Protein 6Y8L (pdb70)

Solvent-accessible surface area: 16355 Å² total; per-residue (Å²): 113,88,50,5,52,43,5,98,98,105,23,38,73,58,4,14,32,26,18,84,16,0,0,3,23,1,2,23,54,4,3,25,55,6,0,11,26,23,132,28,4,161,10,81,72,0,83,0,54,2,20,78,97,24,1,0,2,2,14,21,56,0,111,6,30,44,8,91,113,45,171,74,50,62,26,12,0,12,12,18,2,32,117,12,29,4,7,25,1,0,3,0,4,48,101,1,38,0,61,1,26,57,94,37,63,80,42,77,2,52,1,93,147,8,99,53,35,126,35,100,99,39,128,158,22,238,155,66,5,10,26,12,42,0,25,10,30,90,138,29,8,138,47,46,90,6,50,17,65,16,2,4,85,19,0,89,15,4,0,71,36,4,107,36,4,36,0,44,0,37,2,74,91,94,48,96,133,92,91,24,119,61,98,104,94,26,70,43,7,102,82,78,21,37,54,53,4,15,28,44,25,76,22,0,0,4,23,1,1,23,53,4,2,25,55,5,0,10,27,22,114,28,7,165,9,82,54,0,79,0,59,1,18,74,104,22,1,0,28,3,23,20,55,0,112,5,28,37,5,71,166,101,93,17,35,0,18,66,14,1,28,109,18,32,4,10,25,1,0,5,0,3,50,101,1,49,1,60,1,18,62,102,36,57,41,39,80,4,71,1,87,144,12,98,52,36,101,31,126,103,32,115,153,24,226,129,67,5,10,30,13,54,0,17,10,33,88,138,38,8,159,46,48,86,6,55,19,81,17,2,4,53,19,0,86,15,5,0,62,35,4,106,35,4,37,0,36,0,25,4,79,90,102,50,88,129,79,83,17,112,69,96,103

Foldseek 3Di:
DVQLVVCLVCVCVQQVAQEQSSLVLLVLLVQVVQLVQLVPFVKQEWEWECAQLLKIKIKIQGAWQFQDADPVGHGNVLCCCCPDSNVSLLSQFQKKKKWWQHPQWIWIWMQGNSNTDDIDTHDGDPTGIMMMMTHGDVVRHVDSDHDQVVVVVSVQVSQVVRASHWYKYAYNNPGDIDIHHHHD/DLVVCLVCVCVQQVAQELSSLVLLVLLVQVVQLVQVVVFVKAEWEWECAQLLKIKIKIQGAWQAQPDVHGSVLCCCCPDSNVSLLQQFQKKWKWFQHPQWIWIWMQGNSNIDDIDTHDGDPTGIMMMMTHGDVVRHPDSDHDQVVVVVSVLVSQVVRASHWYKYAYNNPRDIDIHHHHD

Structure (mmCIF, N/CA/C/O backbone):
data_6Y8L
#
_entry.id   6Y8L
#
_cell.length_a   43.962
_cell.length_b   51.114
_cell.length_c   83.205
_cell.angle_alpha   90.000
_cell.angle_beta   100.320
_cell.angle_gamma   90.000
#
_symmetry.space_group_name_H-M   'P 1 21 1'
#
loop_
_entity.id
_entity.type
_entity.pdbx_description
1 polymer 'DNA gyrase subunit B'
2 non-polymer NOVOBIOCIN
3 non-polymer 'ZINC ION'
4 non-polymer 1,2-ETHANEDIOL
5 water water
#
loop_
_atom_site.group_PDB
_atom_site.id
_atom_site.type_symbol
_atom_site.label_atom_id
_atom_site.label_alt_id
_atom_site.label_comp_id
_atom_site.label_asym_id
_atom_site.label_entity_id
_atom_site.label_seq_id
_atom_site.pdbx_PDB_ins_code
_atom_site.Cartn_x
_atom_site.Cartn_y
_atom_site.Cartn_z
_atom_site.occupancy
_atom_site.B_iso_or_equiv
_atom_site.auth_seq_id
_atom_site.auth_comp_id
_atom_site.auth_asym_id
_atom_site.auth_atom_id
_atom_site.pdbx_PDB_model_num
ATOM 1 N N . LEU A 1 3 ? 15.053 -11.560 19.728 1.00 51.29 20 LEU A N 1
ATOM 2 C CA . LEU A 1 3 ? 15.281 -12.579 20.796 1.00 53.26 20 LEU A CA 1
ATOM 3 C C . LEU A 1 3 ? 14.859 -11.997 22.153 1.00 47.48 20 LEU A C 1
ATOM 4 O O . LEU A 1 3 ? 13.659 -12.069 22.447 1.00 46.52 20 LEU A O 1
ATOM 6 N N . GLU A 1 4 ? 15.807 -11.458 22.935 1.00 56.81 21 GLU A N 1
ATOM 7 C CA . GLU A 1 4 ? 15.636 -10.982 24.342 1.00 54.18 21 GLU A CA 1
ATOM 8 C C . GLU A 1 4 ? 14.251 -10.357 24.553 1.00 47.01 21 GLU A C 1
ATOM 9 O O . GLU A 1 4 ? 13.532 -10.822 25.450 1.00 49.82 21 GLU A O 1
ATOM 11 N N . GLY A 1 5 ? 13.919 -9.333 23.759 1.00 43.26 22 GLY A N 1
ATOM 12 C CA . GLY A 1 5 ? 12.701 -8.511 23.893 1.00 45.00 22 GLY A CA 1
ATOM 13 C C . GLY A 1 5 ? 11.444 -9.348 23.751 1.00 42.00 22 GLY A C 1
ATOM 14 O O . GLY A 1 5 ? 10.456 -9.065 24.464 1.00 37.16 22 GLY A O 1
ATOM 15 N N . LEU A 1 6 ? 11.461 -10.359 22.878 1.00 35.51 23 LEU A N 1
ATOM 16 C CA . LEU A 1 6 ? 10.280 -11.244 22.683 1.00 30.72 23 LEU A CA 1
ATOM 17 C C . LEU A 1 6 ? 10.215 -12.253 23.833 1.00 28.50 23 LEU A C 1
ATOM 18 O O . LEU A 1 6 ? 9.093 -12.560 24.252 1.00 28.77 23 LEU A O 1
ATOM 23 N N . GLU A 1 7 ? 11.365 -12.720 24.332 1.00 32.43 24 GLU A N 1
ATOM 24 C CA . GLU A 1 7 ? 11.419 -13.622 25.516 1.00 33.79 24 GLU A CA 1
ATOM 25 C C . GLU A 1 7 ? 10.717 -12.914 26.694 1.00 31.23 24 GLU A C 1
ATOM 26 O O . GLU A 1 7 ? 9.977 -13.600 27.445 1.00 32.60 24 GLU A O 1
ATOM 28 N N . ALA A 1 8 ? 10.908 -11.597 26.831 1.00 31.01 25 ALA A N 1
ATOM 29 C CA . ALA A 1 8 ? 10.322 -10.765 27.913 1.00 29.54 25 ALA A CA 1
ATOM 30 C C . ALA A 1 8 ? 8.788 -10.827 27.849 1.00 27.25 25 ALA A C 1
ATOM 31 O O . ALA A 1 8 ? 8.127 -10.930 28.887 1.00 29.35 25 ALA A O 1
ATOM 33 N N . VAL A 1 9 ? 8.224 -10.787 26.649 1.00 25.92 26 VAL A N 1
ATOM 34 C CA . VAL A 1 9 ? 6.751 -10.864 26.453 1.00 23.29 26 VAL A CA 1
ATOM 35 C C . VAL A 1 9 ? 6.266 -12.237 26.925 1.00 22.79 26 VAL A C 1
ATOM 36 O O . VAL A 1 9 ? 5.227 -12.284 27.565 1.00 24.21 26 VAL A O 1
ATOM 40 N N . ARG A 1 10 ? 6.961 -13.319 26.562 1.00 26.32 27 ARG A N 1
ATOM 41 C CA . ARG A 1 10 ? 6.553 -14.699 26.939 1.00 25.26 27 ARG A CA 1
ATOM 42 C C . ARG A 1 10 ? 6.679 -14.893 28.455 1.00 26.66 27 ARG A C 1
ATOM 43 O O . ARG A 1 10 ? 5.843 -15.616 29.007 1.00 29.66 27 ARG A O 1
ATOM 51 N N . LYS A 1 11 ? 7.645 -14.235 29.092 1.00 27.78 28 LYS A N 1
ATOM 52 C CA . LYS A 1 11 ? 7.916 -14.380 30.554 1.00 28.77 28 LYS A CA 1
ATOM 53 C C . LYS A 1 11 ? 6.825 -13.662 31.355 1.00 27.88 28 LYS A C 1
ATOM 54 O O . LYS A 1 11 ? 6.405 -14.216 32.396 1.00 30.20 28 LYS A O 1
ATOM 57 N N . ARG A 1 12 ? 6.375 -12.491 30.894 1.00 25.94 29 ARG A N 1
ATOM 58 C CA . ARG A 1 12 ? 5.402 -11.638 31.622 1.00 26.56 29 ARG A CA 1
ATOM 59 C C . ARG A 1 12 ? 4.352 -11.115 30.646 1.00 23.18 29 ARG A C 1
ATOM 60 O O . ARG A 1 12 ? 4.247 -9.910 30.422 1.00 22.63 29 ARG A O 1
ATOM 65 N N . PRO A 1 13 ? 3.519 -11.992 30.037 1.00 22.88 30 PRO A N 1
ATOM 66 C CA . PRO A 1 13 ? 2.567 -11.535 29.022 1.00 20.60 30 PRO A CA 1
ATOM 67 C C . PRO A 1 13 ? 1.564 -10.505 29.566 1.00 21.70 30 PRO A C 1
ATOM 68 O O . PRO A 1 13 ? 1.151 -9.640 28.819 1.00 22.19 30 PRO A O 1
ATOM 72 N N . GLY A 1 14 ? 1.223 -10.576 30.858 1.00 20.81 31 GLY A N 1
ATOM 73 C CA . GLY A 1 14 ? 0.246 -9.647 31.444 1.00 26.24 31 GLY A CA 1
ATOM 74 C C . GLY A 1 14 ? 0.703 -8.203 31.351 1.00 24.79 31 GLY A C 1
ATOM 75 O O . GLY A 1 14 ? -0.172 -7.303 31.330 1.00 25.25 31 GLY A O 1
ATOM 76 N N . MET A 1 15 ? 2.012 -7.970 31.301 1.00 21.64 32 MET A N 1
ATOM 77 C CA . MET A 1 15 ? 2.569 -6.594 31.179 1.00 22.09 32 MET A CA 1
ATOM 78 C C . MET A 1 15 ? 2.354 -6.058 29.759 1.00 21.54 32 MET A C 1
ATOM 79 O O . MET A 1 15 ? 2.468 -4.859 29.584 1.00 24.39 32 MET A O 1
ATOM 84 N N . TYR A 1 16 ? 2.061 -6.920 28.785 1.00 21.35 33 TYR A N 1
ATOM 85 C CA . TYR A 1 16 ? 1.915 -6.550 27.358 1.00 19.82 33 TYR A CA 1
ATOM 86 C C . TYR A 1 16 ? 0.464 -6.636 26.879 1.00 20.58 33 TYR A C 1
ATOM 87 O O . TYR A 1 16 ? 0.097 -5.844 25.983 1.00 22.54 33 TYR A O 1
ATOM 96 N N . ILE A 1 17 ? -0.317 -7.589 27.402 1.00 19.13 34 ILE A N 1
ATOM 97 C CA . ILE A 1 17 ? -1.712 -7.815 26.948 1.00 18.74 34 ILE A CA 1
ATOM 98 C C . ILE A 1 17 ? -2.698 -7.936 28.112 1.00 18.65 34 ILE A C 1
ATOM 99 O O . ILE A 1 17 ? -3.849 -8.309 27.862 1.00 18.88 34 ILE A O 1
ATOM 104 N N . GLY A 1 18 ? -2.273 -7.569 29.329 1.00 20.22 35 GLY A N 1
ATOM 105 C CA . GLY A 1 18 ? -3.164 -7.459 30.494 1.00 21.05 35 GLY A CA 1
ATOM 106 C C . GLY A 1 18 ? -3.347 -8.769 31.210 1.00 22.17 35 GLY A C 1
ATOM 107 O O . GLY A 1 18 ? -3.346 -8.764 32.443 1.00 25.29 35 GLY A O 1
ATOM 108 N N . SER A 1 19 ? -3.529 -9.861 30.493 1.00 22.38 36 SER A N 1
ATOM 109 C CA . SER A 1 19 ? -3.863 -11.188 31.054 1.00 23.55 36 SER A CA 1
ATOM 110 C C . SER A 1 19 ? -3.822 -12.205 29.920 1.00 23.75 36 SER A C 1
ATOM 111 O O . SER A 1 19 ? -3.617 -11.795 28.742 1.00 25.45 36 SER A O 1
ATOM 114 N N . THR A 1 20 ? -3.982 -13.480 30.232 1.00 23.54 37 THR A N 1
ATOM 115 C CA . THR A 1 20 ? -3.837 -14.555 29.229 1.00 23.26 37 THR A CA 1
ATOM 116 C C . THR A 1 20 ? -5.182 -15.253 28.972 1.00 20.20 37 THR A C 1
ATOM 117 O O . THR A 1 20 ? -5.188 -16.352 28.387 1.00 23.74 37 THR A O 1
ATOM 121 N N . GLY A 1 21 ? -6.291 -14.619 29.316 1.00 20.69 38 GLY A N 1
ATOM 122 C CA . GLY A 1 21 ? -7.636 -15.097 28.992 1.00 23.11 38 GLY A CA 1
ATOM 123 C C . GLY A 1 21 ? -8.117 -14.559 27.671 1.00 20.41 38 GLY A C 1
ATOM 124 O O . GLY A 1 21 ? -7.267 -14.077 26.862 1.00 21.83 38 GLY A O 1
ATOM 125 N N . GLU A 1 22 ? -9.438 -14.542 27.511 1.00 20.45 39 GLU A N 1
ATOM 126 C CA . GLU A 1 22 ? -10.118 -14.140 26.262 1.00 21.31 39 GLU A CA 1
ATOM 127 C C . GLU A 1 22 ? -9.732 -12.701 25.923 1.00 20.07 39 GLU A C 1
ATOM 128 O O . GLU A 1 22 ? -9.463 -12.404 24.755 1.00 19.02 39 GLU A O 1
ATOM 134 N N . ARG A 1 23 ? -9.738 -11.798 26.892 1.00 19.72 40 ARG A N 1
ATOM 135 C CA . ARG A 1 23 ? -9.391 -10.396 26.590 1.00 18.73 40 ARG A CA 1
ATOM 136 C C . ARG A 1 23 ? -7.936 -10.307 26.130 1.00 19.13 40 ARG A C 1
ATOM 137 O O . ARG A 1 23 ? -7.674 -9.537 25.193 1.00 17.93 40 ARG A O 1
ATOM 145 N N . GLY A 1 24 ? -7.011 -11.040 26.748 1.00 20.27 41 GLY A N 1
ATOM 146 C CA . GLY A 1 24 ? -5.603 -11.081 26.318 1.00 20.01 41 GLY A CA 1
ATOM 147 C C . GLY A 1 24 ? -5.509 -11.566 24.878 1.00 18.71 41 GLY A C 1
ATOM 148 O O . GLY A 1 24 ? -4.812 -10.920 24.060 1.00 17.98 41 GLY A O 1
ATOM 149 N N . LEU A 1 25 ? -6.218 -12.641 24.548 1.00 17.06 42 LEU A N 1
ATOM 150 C CA . LEU A 1 25 ? -6.210 -13.196 23.175 1.00 17.55 42 LEU A CA 1
ATOM 151 C C . LEU A 1 25 ? -6.617 -12.080 22.209 1.00 18.31 42 LEU A C 1
ATOM 152 O O . LEU A 1 25 ? -5.983 -11.916 21.135 1.00 17.40 42 LEU A O 1
ATOM 157 N N . HIS A 1 26 ? -7.673 -11.361 22.532 1.00 16.97 43 HIS A N 1
ATOM 158 C CA . HIS A 1 26 ? -8.227 -10.333 21.620 1.00 16.03 43 HIS A CA 1
ATOM 159 C C . HIS A 1 26 ? -7.249 -9.171 21.453 1.00 16.49 43 HIS A C 1
ATOM 160 O O . HIS A 1 26 ? -7.357 -8.479 20.453 1.00 17.47 43 HIS A O 1
ATOM 167 N N . HIS A 1 27 ? -6.299 -8.955 22.360 1.00 16.86 44 HIS A N 1
ATOM 168 C CA . HIS A 1 27 ? -5.271 -7.901 22.133 1.00 16.62 44 HIS A CA 1
ATOM 169 C C . HIS A 1 27 ? -4.555 -8.177 20.803 1.00 16.06 44 HIS A C 1
ATOM 170 O O . HIS A 1 27 ? -4.173 -7.229 20.123 1.00 16.83 44 HIS A O 1
ATOM 177 N N . LEU A 1 28 ? -4.323 -9.449 20.494 1.00 16.23 45 LEU A N 1
ATOM 178 C CA . LEU A 1 28 ? -3.550 -9.800 19.282 1.00 15.74 45 LEU A CA 1
ATOM 179 C C . LEU A 1 28 ? -4.311 -9.346 18.036 1.00 16.51 45 LEU A C 1
ATOM 180 O O . LEU A 1 28 ? -3.680 -8.738 17.135 1.00 16.62 45 LEU A O 1
ATOM 185 N N . ILE A 1 29 ? -5.592 -9.686 17.941 1.00 16.35 46 ILE A N 1
ATOM 186 C CA . ILE A 1 29 ? -6.368 -9.293 16.741 1.00 15.79 46 ILE A CA 1
ATOM 187 C C . ILE A 1 29 ? -6.588 -7.784 16.740 1.00 15.83 46 ILE A C 1
ATOM 188 O O . ILE A 1 29 ? -6.521 -7.160 15.654 1.00 16.45 46 ILE A O 1
ATOM 193 N N . TRP A 1 30 ? -6.766 -7.161 17.896 1.00 15.86 47 TRP A N 1
ATOM 194 C CA . TRP A 1 30 ? -6.942 -5.694 17.929 1.00 15.76 47 TRP A CA 1
ATOM 195 C C . TRP A 1 30 ? -5.704 -5.037 17.314 1.00 15.60 47 TRP A C 1
ATOM 196 O O . TRP A 1 30 ? -5.850 -4.045 16.576 1.00 16.70 47 TRP A O 1
ATOM 207 N N . GLU A 1 31 ? -4.505 -5.512 17.638 1.00 15.40 48 GLU A N 1
ATOM 208 C CA . GLU A 1 31 ? -3.252 -4.906 17.183 1.00 15.88 48 GLU A CA 1
ATOM 209 C C . GLU A 1 31 ? -3.144 -5.042 15.661 1.00 16.55 48 GLU A C 1
ATOM 210 O O . GLU A 1 31 ? -2.855 -4.040 14.966 1.00 16.85 48 GLU A O 1
ATOM 216 N N . VAL A 1 32 ? -3.370 -6.239 15.155 1.00 15.55 49 VAL A N 1
ATOM 217 C CA . VAL A 1 32 ? -3.130 -6.483 13.710 1.00 15.28 49 VAL A CA 1
ATOM 218 C C . VAL A 1 32 ? -4.201 -5.752 12.909 1.00 15.57 49 VAL A C 1
ATOM 219 O O . VAL A 1 32 ? -3.893 -5.147 11.862 1.00 15.89 49 VAL A O 1
ATOM 223 N N . VAL A 1 33 ? -5.440 -5.751 13.360 1.00 15.37 50 VAL A N 1
ATOM 224 C CA . VAL A 1 33 ? -6.517 -4.950 12.739 1.00 14.10 50 VAL A CA 1
ATOM 225 C C . VAL A 1 33 ? -6.136 -3.461 12.779 1.00 16.70 50 VAL A C 1
ATOM 226 O O . VAL A 1 33 ? -6.273 -2.744 11.754 1.00 16.16 50 VAL A O 1
ATOM 230 N N . ASP A 1 34 ? -5.719 -2.959 13.932 1.00 15.90 51 ASP A N 1
ATOM 231 C CA . ASP A 1 34 ? -5.361 -1.533 14.039 1.00 16.30 51 ASP A CA 1
ATOM 232 C C . ASP A 1 34 ? -4.318 -1.179 12.980 1.00 16.27 51 ASP A C 1
ATOM 233 O O . ASP A 1 34 ? -4.409 -0.116 12.339 1.00 15.70 51 ASP A O 1
ATOM 238 N N . ASN A 1 35 ? -3.300 -2.014 12.840 1.00 15.56 52 ASN A N 1
ATOM 239 C CA . ASN A 1 35 ? -2.138 -1.700 11.975 1.00 14.74 52 ASN A CA 1
ATOM 240 C C . ASN A 1 35 ? -2.618 -1.585 10.521 1.00 15.67 52 ASN A C 1
ATOM 241 O O . ASN A 1 35 ? -2.141 -0.722 9.798 1.00 15.66 52 ASN A O 1
ATOM 246 N N . ALA A 1 36 ? -3.548 -2.433 10.122 1.00 15.69 53 ALA A N 1
ATOM 247 C CA . ALA A 1 36 ? -4.135 -2.406 8.753 1.00 15.59 53 ALA A CA 1
ATOM 248 C C . ALA A 1 36 ? -4.989 -1.153 8.597 1.00 15.39 53 ALA A C 1
ATOM 249 O O . ALA A 1 36 ? -4.877 -0.421 7.593 1.00 16.30 53 ALA A O 1
ATOM 251 N N . VAL A 1 37 ? -5.845 -0.877 9.570 1.00 15.61 54 VAL A N 1
ATOM 252 C CA . VAL A 1 37 ? -6.780 0.267 9.492 1.00 15.88 54 VAL A CA 1
ATOM 253 C C . VAL A 1 37 ? -5.983 1.579 9.449 1.00 16.05 54 VAL A C 1
ATOM 254 O O . VAL A 1 37 ? -6.418 2.525 8.763 1.00 16.62 54 VAL A O 1
ATOM 258 N N . ASP A 1 38 ? -4.840 1.638 10.128 1.00 15.71 55 ASP A N 1
ATOM 259 C CA . ASP A 1 38 ? -3.959 2.823 10.135 1.00 15.08 55 ASP A CA 1
ATOM 260 C C . ASP A 1 38 ? -3.664 3.259 8.686 1.00 15.69 55 ASP A C 1
ATOM 261 O O . ASP A 1 38 ? -3.456 4.461 8.442 1.00 17.20 55 ASP A O 1
ATOM 266 N N . GLU A 1 39 ? -3.590 2.293 7.772 1.00 14.80 56 GLU A N 1
ATOM 267 C CA . GLU A 1 39 ? -3.232 2.592 6.361 1.00 17.22 56 GLU A CA 1
ATOM 268 C C . GLU A 1 39 ? -4.384 3.280 5.625 1.00 17.38 56 GLU A C 1
ATOM 269 O O . GLU A 1 39 ? -4.122 3.847 4.536 1.00 18.79 56 GLU A O 1
ATOM 275 N N . ALA A 1 40 ? -5.593 3.355 6.152 1.00 17.68 57 ALA A N 1
ATOM 276 C CA . ALA A 1 40 ? -6.649 4.169 5.506 1.00 19.78 57 ALA A CA 1
ATOM 277 C C . ALA A 1 40 ? -6.264 5.668 5.559 1.00 21.21 57 ALA A C 1
ATOM 278 O O . ALA A 1 40 ? -6.325 6.316 4.502 1.00 27.34 57 ALA A O 1
ATOM 280 N N . MET A 1 41 ? -5.916 6.201 6.738 1.00 23.64 58 MET A N 1
ATOM 281 C CA . MET A 1 41 ? -5.522 7.632 6.892 1.00 23.96 58 MET A CA 1
ATOM 282 C C . MET A 1 41 ? -4.089 7.845 6.343 1.00 25.62 58 MET A C 1
ATOM 283 O O . MET A 1 41 ? -3.789 8.923 5.859 1.00 34.34 58 MET A O 1
ATOM 288 N N . ALA A 1 42 ? -3.186 6.879 6.445 1.00 22.63 59 ALA A N 1
ATOM 289 C CA . ALA A 1 42 ? -1.737 7.097 6.253 1.00 22.83 59 ALA A CA 1
ATOM 290 C C . ALA A 1 42 ? -1.275 6.608 4.867 1.00 22.45 59 ALA A C 1
ATOM 291 O O . ALA A 1 42 ? -0.202 7.043 4.396 1.00 26.00 59 ALA A O 1
ATOM 293 N N . GLY A 1 43 ? -1.989 5.657 4.264 1.00 20.43 60 GLY A N 1
ATOM 294 C CA . GLY A 1 43 ? -1.468 4.879 3.120 1.00 22.59 60 GLY A CA 1
ATOM 295 C C . GLY A 1 43 ? -2.477 4.591 2.009 1.00 23.00 60 GLY A C 1
ATOM 296 O O . GLY A 1 43 ? -2.233 3.658 1.239 1.00 23.80 60 GLY A O 1
ATOM 297 N N A HIS A 1 44 ? -3.577 5.341 1.947 0.50 20.82 61 HIS A N 1
ATOM 298 N N B HIS A 1 44 ? -3.584 5.333 1.957 0.50 20.76 61 HIS A N 1
ATOM 299 C CA A HIS A 1 44 ? -4.607 5.301 0.873 0.50 23.15 61 HIS A CA 1
ATOM 300 C CA B HIS A 1 44 ? -4.614 5.296 0.882 0.50 23.01 61 HIS A CA 1
ATOM 301 C C A HIS A 1 44 ? -5.277 3.931 0.771 0.50 23.10 61 HIS A C 1
ATOM 302 C C B HIS A 1 44 ? -5.275 3.926 0.769 0.50 22.99 61 HIS A C 1
ATOM 303 O O A HIS A 1 44 ? -5.786 3.593 -0.321 0.50 24.55 61 HIS A O 1
ATOM 304 O O B HIS A 1 44 ? -5.782 3.588 -0.324 0.50 24.47 61 HIS A O 1
ATOM 317 N N . ALA A 1 45 ? -5.302 3.148 1.858 1.00 19.57 62 ALA A N 1
ATOM 318 C CA . ALA A 1 45 ? -6.035 1.870 1.860 1.00 19.60 62 ALA A CA 1
ATOM 319 C C . ALA A 1 45 ? -7.531 2.134 1.651 1.00 21.90 62 ALA A C 1
ATOM 320 O O . ALA A 1 45 ? -8.049 3.101 2.159 1.00 22.67 62 ALA A O 1
ATOM 322 N N . THR A 1 46 ? -8.199 1.231 0.945 1.00 20.39 63 THR A N 1
ATOM 323 C CA . THR A 1 46 ? -9.644 1.278 0.650 1.00 21.48 63 THR A CA 1
ATOM 324 C C . THR A 1 46 ? -10.357 0.068 1.255 1.00 19.94 63 THR A C 1
ATOM 325 O O . THR A 1 46 ? -11.576 0.134 1.404 1.00 22.56 63 THR A O 1
ATOM 329 N N . LYS A 1 47 ? -9.628 -0.991 1.588 1.00 20.05 64 LYS A N 1
ATOM 330 C CA . LYS A 1 47 ? -10.285 -2.221 2.073 1.00 19.84 64 LYS A CA 1
ATOM 331 C C . LYS A 1 47 ? -9.366 -2.944 3.062 1.00 21.00 64 LYS A C 1
ATOM 332 O O . LYS A 1 47 ? -8.170 -3.093 2.804 1.00 20.62 64 LYS A O 1
ATOM 337 N N . VAL A 1 48 ? -9.967 -3.388 4.164 1.00 19.52 65 VAL A N 1
ATOM 338 C CA . VAL A 1 48 ? -9.336 -4.331 5.115 1.00 19.14 65 VAL A CA 1
ATOM 339 C C . VAL A 1 48 ? -10.231 -5.556 5.165 1.00 18.39 65 VAL A C 1
ATOM 340 O O . VAL A 1 48 ? -11.453 -5.404 5.287 1.00 20.09 65 VAL A O 1
ATOM 344 N N . ARG A 1 49 ? -9.621 -6.729 5.132 1.00 18.39 66 ARG A N 1
ATOM 345 C CA A ARG A 1 49 ? -10.338 -8.011 5.244 0.50 18.40 66 ARG A CA 1
ATOM 346 C CA B ARG A 1 49 ? -10.344 -8.008 5.248 0.50 18.66 66 ARG A CA 1
ATOM 347 C C . ARG A 1 49 ? -9.794 -8.766 6.455 1.00 17.97 66 ARG A C 1
ATOM 348 O O . ARG A 1 49 ? -8.578 -8.914 6.569 1.00 18.96 66 ARG A O 1
ATOM 363 N N . VAL A 1 50 ? -10.688 -9.196 7.315 1.00 19.14 67 VAL A N 1
ATOM 364 C CA . VAL A 1 50 ? -10.344 -9.994 8.513 1.00 18.05 67 VAL A CA 1
ATOM 365 C C . VAL A 1 50 ? -11.000 -11.362 8.366 1.00 17.39 67 VAL A C 1
ATOM 366 O O . VAL A 1 50 ? -12.223 -11.414 8.226 1.00 19.69 67 VAL A O 1
ATOM 370 N N . ARG A 1 51 ? -10.195 -12.408 8.449 1.00 18.79 68 ARG A N 1
ATOM 371 C CA . ARG A 1 51 ? -10.679 -13.796 8.414 1.00 20.03 68 ARG A CA 1
ATOM 372 C C . ARG A 1 51 ? -10.294 -14.481 9.717 1.00 18.98 68 ARG A C 1
ATOM 373 O O . ARG A 1 51 ? -9.123 -14.472 10.066 1.00 19.15 68 ARG A O 1
ATOM 381 N N . LEU A 1 52 ? -11.305 -15.036 10.381 1.00 18.79 69 LEU A N 1
ATOM 382 C CA . LEU A 1 52 ? -11.093 -15.924 11.526 1.00 19.28 69 LEU A CA 1
ATOM 383 C C . LEU A 1 52 ? -10.970 -17.322 10.919 1.00 18.52 69 LEU A C 1
ATOM 384 O O . LEU A 1 52 ? -11.983 -17.851 10.453 1.00 23.10 69 LEU A O 1
ATOM 389 N N . LEU A 1 53 ? -9.759 -17.848 10.908 1.00 20.58 70 LEU A N 1
ATOM 390 C CA . LEU A 1 53 ? -9.459 -19.130 10.221 1.00 23.03 70 LEU A CA 1
ATOM 391 C C . LEU A 1 53 ? -10.042 -20.302 11.015 1.00 23.58 70 LEU A C 1
ATOM 392 O O . LEU A 1 53 ? -10.142 -20.230 12.240 1.00 22.81 70 LEU A O 1
ATOM 397 N N . ALA A 1 54 ? -10.415 -21.366 10.320 1.00 25.34 71 ALA A N 1
ATOM 398 C CA . ALA A 1 54 ? -11.021 -22.566 10.945 1.00 26.18 71 ALA A CA 1
ATOM 399 C C . ALA A 1 54 ? -10.064 -23.184 11.976 1.00 25.74 71 ALA A C 1
ATOM 400 O O . ALA A 1 54 ? -10.563 -23.833 12.890 1.00 29.49 71 ALA A O 1
ATOM 402 N N . ASP A 1 55 ? -8.749 -23.033 11.810 1.00 25.14 72 ASP A N 1
ATOM 403 C CA . ASP A 1 55 ? -7.738 -23.680 12.685 1.00 25.89 72 ASP A CA 1
ATOM 404 C C . ASP A 1 55 ? -7.408 -22.804 13.900 1.00 23.95 72 ASP A C 1
ATOM 405 O O . ASP A 1 55 ? -6.446 -23.143 14.601 1.00 26.66 72 ASP A O 1
ATOM 410 N N . GLY A 1 56 ? -8.102 -21.674 14.078 1.00 24.03 73 GLY A N 1
ATOM 411 C CA . GLY A 1 56 ? -7.854 -20.728 15.187 1.00 23.73 73 GLY A CA 1
ATOM 412 C C . GLY A 1 56 ? -6.989 -19.540 14.792 1.00 22.44 73 GLY A C 1
ATOM 413 O O . GLY A 1 56 ? -6.851 -18.578 15.572 1.00 22.46 73 GLY A O 1
ATOM 414 N N . GLY A 1 57 ? -6.366 -19.588 13.630 1.00 20.92 74 GLY A N 1
ATOM 415 C CA . GLY A 1 57 ? -5.535 -18.470 13.176 1.00 18.90 74 GLY A CA 1
ATOM 416 C C . GLY A 1 57 ? -6.373 -17.282 12.739 1.00 18.62 74 GLY A C 1
ATOM 417 O O . GLY A 1 57 ? -7.610 -17.346 12.700 1.00 17.66 74 GLY A O 1
ATOM 418 N N . VAL A 1 58 ? -5.688 -16.201 12.429 1.00 17.64 75 VAL A N 1
ATOM 419 C CA . VAL A 1 58 ? -6.320 -14.952 11.954 1.00 17.06 75 VAL A CA 1
ATOM 420 C C . VAL A 1 58 ? -5.529 -14.457 10.741 1.00 17.94 75 VAL A C 1
ATOM 421 O O . VAL A 1 58 ? -4.308 -14.493 10.775 1.00 18.30 75 VAL A O 1
ATOM 425 N N . GLU A 1 59 ? -6.245 -13.928 9.761 1.00 17.33 76 GLU A N 1
ATOM 426 C CA . GLU A 1 59 ? -5.632 -13.278 8.594 1.00 17.14 76 GLU A CA 1
ATOM 427 C C . GLU A 1 59 ? -6.219 -11.877 8.479 1.00 16.97 76 GLU A C 1
ATOM 428 O O . GLU A 1 59 ? -7.446 -11.728 8.439 1.00 19.57 76 GLU A O 1
ATOM 434 N N . VAL A 1 60 ? -5.348 -10.889 8.399 1.00 16.56 77 VAL A N 1
ATOM 435 C CA . VAL A 1 60 ? -5.783 -9.500 8.140 1.00 16.04 77 VAL A CA 1
ATOM 436 C C . VAL A 1 60 ? -5.047 -8.987 6.901 1.00 17.27 77 VAL A C 1
ATOM 437 O O . VAL A 1 60 ? -3.828 -8.993 6.881 1.00 17.02 77 VAL A O 1
ATOM 441 N N . SER A 1 61 ? -5.820 -8.557 5.922 1.00 17.25 78 SER A N 1
ATOM 442 C CA . SER A 1 61 ? -5.334 -8.092 4.611 1.00 17.83 78 SER A CA 1
ATOM 443 C C . SER A 1 61 ? -5.701 -6.623 4.442 1.00 17.48 78 SER A C 1
ATOM 444 O O . SER A 1 61 ? -6.829 -6.269 4.783 1.00 19.59 78 SER A O 1
ATOM 447 N N . ASP A 1 62 ? -4.817 -5.848 3.814 1.00 18.07 79 ASP A N 1
ATOM 448 C CA . ASP A 1 62 ? -5.116 -4.447 3.470 1.00 18.05 79 ASP A CA 1
ATOM 449 C C . ASP A 1 62 ? -4.484 -4.124 2.126 1.00 17.98 79 ASP A C 1
ATOM 450 O O . ASP A 1 62 ? -3.540 -4.822 1.715 1.00 18.60 79 ASP A O 1
ATOM 455 N N . ASP A 1 63 ? -4.954 -3.046 1.510 1.00 17.23 80 ASP A N 1
ATOM 456 C CA . ASP A 1 63 ? -4.320 -2.490 0.280 1.00 18.98 80 ASP A CA 1
ATOM 457 C C . ASP A 1 63 ? -3.646 -1.164 0.615 1.00 17.42 80 ASP A C 1
ATOM 458 O O . ASP A 1 63 ? -3.733 -0.190 -0.180 1.00 19.28 80 ASP A O 1
ATOM 463 N N . GLY A 1 64 ? -2.978 -1.107 1.765 1.00 18.06 81 GLY A N 1
ATOM 464 C CA . GLY A 1 64 ? -2.170 0.067 2.130 1.00 17.65 81 GLY A CA 1
ATOM 465 C C . GLY A 1 64 ? -0.817 0.041 1.435 1.00 17.22 81 GLY A C 1
ATOM 466 O O . GLY A 1 64 ? -0.682 -0.546 0.324 1.00 18.81 81 GLY A O 1
ATOM 467 N N . ARG A 1 65 ? 0.188 0.647 2.026 1.00 16.70 82 ARG A N 1
ATOM 468 C CA . ARG A 1 65 ? 1.500 0.857 1.376 1.00 17.96 82 ARG A CA 1
ATOM 469 C C . ARG A 1 65 ? 2.320 -0.425 1.349 1.00 18.06 82 ARG A C 1
ATOM 470 O O . ARG A 1 65 ? 3.289 -0.492 0.562 1.00 19.83 82 ARG A O 1
ATOM 478 N N . GLY A 1 66 ? 2.013 -1.378 2.225 1.00 17.70 83 GLY A N 1
ATOM 479 C CA . GLY A 1 66 ? 2.883 -2.546 2.404 1.00 17.93 83 GLY A CA 1
ATOM 480 C C . GLY A 1 66 ? 3.899 -2.263 3.492 1.00 18.59 83 GLY A C 1
ATOM 481 O O . GLY A 1 66 ? 4.532 -1.197 3.486 1.00 18.85 83 GLY A O 1
ATOM 482 N N . ILE A 1 67 ? 4.078 -3.187 4.428 1.00 17.65 84 ILE A N 1
ATOM 483 C CA . ILE A 1 67 ? 5.184 -3.016 5.407 1.00 18.56 84 ILE A CA 1
ATOM 484 C C . ILE A 1 67 ? 6.492 -2.875 4.637 1.00 19.05 84 ILE A C 1
ATOM 485 O O . ILE A 1 67 ? 6.778 -3.670 3.728 1.00 20.04 84 ILE A O 1
ATOM 490 N N . PRO A 1 68 ? 7.342 -1.878 4.945 1.00 19.21 85 PRO A N 1
ATOM 491 C CA . PRO A 1 68 ? 8.631 -1.769 4.259 1.00 19.34 85 PRO A CA 1
ATOM 492 C C . PRO A 1 68 ? 9.457 -3.062 4.305 1.00 21.42 85 PRO A C 1
ATOM 493 O O . PRO A 1 68 ? 9.545 -3.729 5.338 1.00 20.75 85 PRO A O 1
ATOM 497 N N . VAL A 1 69 ? 10.044 -3.389 3.157 1.00 22.11 86 VAL A N 1
ATOM 498 C CA . VAL A 1 69 ? 10.839 -4.628 2.950 1.00 22.45 86 VAL A CA 1
ATOM 499 C C . VAL A 1 69 ? 12.313 -4.277 2.742 1.00 24.04 86 VAL A C 1
ATOM 500 O O . VAL A 1 69 ? 13.154 -5.201 2.841 1.00 28.81 86 VAL A O 1
ATOM 504 N N . GLU A 1 70 ? 12.650 -3.020 2.459 1.00 23.26 87 GLU A N 1
ATOM 505 C CA . GLU A 1 70 ? 14.065 -2.683 2.169 1.00 27.30 87 GLU A CA 1
ATOM 506 C C . GLU A 1 70 ? 14.892 -2.860 3.456 1.00 28.08 87 GLU A C 1
ATOM 507 O O . GLU A 1 70 ? 14.325 -2.868 4.580 1.00 26.35 87 GLU A O 1
ATOM 513 N N . MET A 1 71 ? 16.192 -3.005 3.293 1.00 29.42 88 MET A N 1
ATOM 514 C CA . MET A 1 71 ? 17.127 -3.236 4.406 1.00 30.08 88 MET A CA 1
ATOM 515 C C . MET A 1 71 ? 17.050 -2.060 5.380 1.00 28.31 88 MET A C 1
ATOM 516 O O . MET A 1 71 ? 17.117 -0.895 4.962 1.00 31.43 88 MET A O 1
ATOM 521 N N . HIS A 1 72 ? 16.840 -2.398 6.643 1.00 27.91 89 HIS A N 1
ATOM 522 C CA . HIS A 1 72 ? 16.859 -1.487 7.802 1.00 26.73 89 HIS A CA 1
ATOM 523 C C . HIS A 1 72 ? 18.311 -1.190 8.142 1.00 26.95 89 HIS A C 1
ATOM 524 O O . HIS A 1 72 ? 19.175 -2.005 7.780 1.00 28.87 89 HIS A O 1
ATOM 531 N N . GLU A 1 73 ? 18.554 -0.109 8.874 1.00 29.44 90 GLU A N 1
ATOM 532 C CA . GLU A 1 73 ? 19.919 0.250 9.341 1.00 31.04 90 GLU A CA 1
ATOM 533 C C . GLU A 1 73 ? 20.543 -0.912 10.142 1.00 30.90 90 GLU A C 1
ATOM 534 O O . GLU A 1 73 ? 21.786 -1.007 10.154 1.00 36.12 90 GLU A O 1
ATOM 540 N N . SER A 1 74 ? 19.738 -1.773 10.773 1.00 28.07 91 SER A N 1
ATOM 541 C CA . SER A 1 74 ? 20.209 -2.898 11.621 1.00 28.98 91 SER A CA 1
ATOM 542 C C . SER A 1 74 ? 20.592 -4.112 10.771 1.00 25.39 91 SER A C 1
ATOM 543 O O . SER A 1 74 ? 20.939 -5.140 11.363 1.00 31.15 91 SER A O 1
ATOM 546 N N . GLY A 1 75 ? 20.563 -4.007 9.442 1.00 27.41 92 GLY A N 1
ATOM 547 C CA . GLY A 1 75 ? 21.130 -5.025 8.547 1.00 29.63 92 GLY A CA 1
ATOM 548 C C . GLY A 1 75 ? 20.196 -6.181 8.250 1.00 26.32 92 GLY A C 1
ATOM 549 O O . GLY A 1 75 ? 20.698 -7.189 7.714 1.00 28.50 92 GLY A O 1
ATOM 550 N N . VAL A 1 76 ? 18.901 -6.050 8.552 1.00 26.20 93 VAL A N 1
ATOM 551 C CA . VAL A 1 76 ? 17.839 -7.018 8.173 1.00 23.63 93 VAL A CA 1
ATOM 552 C C . VAL A 1 76 ? 16.735 -6.259 7.465 1.00 21.86 93 VAL A C 1
ATOM 553 O O . VAL A 1 76 ? 16.634 -5.049 7.591 1.00 23.12 93 VAL A O 1
ATOM 557 N N . PRO A 1 77 ? 15.878 -6.957 6.704 1.00 22.50 94 PRO A N 1
ATOM 558 C CA . PRO A 1 77 ? 14.711 -6.318 6.103 1.00 23.51 94 PRO A CA 1
ATOM 559 C C . PRO A 1 77 ? 13.840 -5.616 7.152 1.00 20.72 94 PRO A C 1
ATOM 560 O O . PRO A 1 77 ? 13.650 -6.126 8.254 1.00 22.59 94 PRO A O 1
ATOM 564 N N . THR A 1 78 ? 13.330 -4.437 6.816 1.00 20.67 95 THR A N 1
ATOM 565 C CA . THR A 1 78 ? 12.560 -3.631 7.787 1.00 19.78 95 THR A CA 1
ATOM 566 C C . THR A 1 78 ? 11.387 -4.447 8.347 1.00 19.30 95 THR A C 1
ATOM 567 O O . THR A 1 78 ? 11.077 -4.313 9.537 1.00 19.58 95 THR A O 1
ATOM 571 N N . VAL A 1 79 ? 10.758 -5.298 7.542 1.00 18.64 96 VAL A N 1
ATOM 572 C CA . VAL A 1 79 ? 9.619 -6.111 8.052 1.00 19.16 96 VAL A CA 1
ATOM 573 C C . VAL A 1 79 ? 10.072 -6.951 9.265 1.00 19.30 96 VAL A C 1
ATOM 574 O O . VAL A 1 79 ? 9.254 -7.146 10.196 1.00 19.23 96 VAL A O 1
ATOM 578 N N . ASP A 1 80 ? 11.295 -7.471 9.259 1.00 20.56 97 ASP A N 1
ATOM 579 C CA . ASP A 1 80 ? 11.802 -8.299 10.387 1.00 20.27 97 ASP A CA 1
ATOM 580 C C . ASP A 1 80 ? 11.950 -7.417 11.639 1.00 20.77 97 ASP A C 1
ATOM 581 O O . ASP A 1 80 ? 11.694 -7.919 12.761 1.00 22.46 97 ASP A O 1
ATOM 586 N N . VAL A 1 81 ? 12.343 -6.156 11.472 1.00 19.30 98 VAL A N 1
ATOM 587 C CA . VAL A 1 81 ? 12.444 -5.185 12.601 1.00 20.64 98 VAL A CA 1
ATOM 588 C C . VAL A 1 81 ? 11.037 -4.946 13.155 1.00 19.51 98 VAL A C 1
ATOM 589 O O . VAL A 1 81 ? 10.810 -5.061 14.3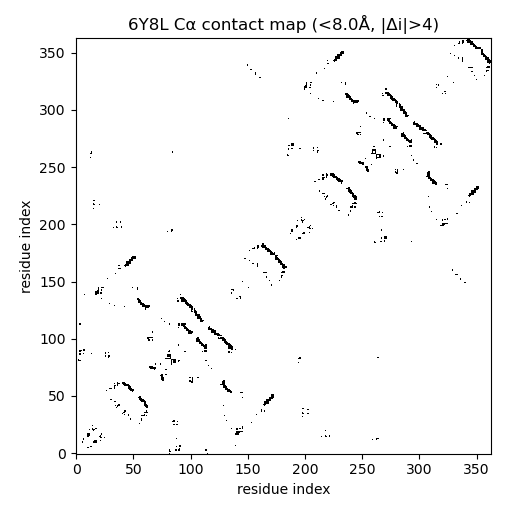78 1.00 19.99 98 VAL A O 1
ATOM 593 N N . VAL A 1 82 ? 10.083 -4.668 12.290 1.00 18.13 99 VAL A N 1
ATOM 594 C CA . VAL A 1 82 ? 8.669 -4.458 12.694 1.00 18.69 99 VAL A CA 1
ATOM 595 C C . VAL A 1 82 ? 8.195 -5.671 13.505 1.00 18.52 99 VAL A C 1
ATOM 596 O O . VAL A 1 82 ? 7.607 -5.503 14.617 1.00 18.13 99 VAL A O 1
ATOM 600 N N . MET A 1 83 ? 8.398 -6.873 12.976 1.00 17.59 100 MET A N 1
ATOM 601 C CA . MET A 1 83 ? 7.766 -8.076 13.552 1.00 19.44 100 MET A CA 1
ATOM 602 C C . MET A 1 83 ? 8.496 -8.520 14.831 1.00 20.51 100 MET A C 1
ATOM 603 O O . MET A 1 83 ? 7.969 -9.402 15.505 1.00 20.70 100 MET A O 1
ATOM 608 N N . THR A 1 84 ? 9.651 -7.941 15.143 1.00 19.26 101 THR A N 1
ATOM 609 C CA . THR A 1 84 ? 10.432 -8.288 16.365 1.00 20.66 101 THR A CA 1
ATOM 610 C C . THR A 1 84 ? 10.499 -7.111 17.360 1.00 22.13 101 THR A C 1
ATOM 611 O O . THR A 1 84 ? 10.917 -7.372 18.493 1.00 25.09 101 THR A O 1
ATOM 615 N N . GLN A 1 85 ? 10.063 -5.891 16.997 1.00 21.17 102 GLN A N 1
ATOM 616 C CA . GLN A 1 85 ? 10.314 -4.687 17.845 1.00 21.85 102 GLN A CA 1
ATOM 617 C C . GLN A 1 85 ? 9.060 -3.873 18.160 1.00 21.26 102 GLN A C 1
ATOM 618 O O . GLN A 1 85 ? 9.040 -3.246 19.214 1.00 25.05 102 GLN A O 1
ATOM 624 N N . VAL A 1 86 ? 8.049 -3.792 17.270 1.00 20.02 123 VAL A N 1
ATOM 625 C CA . VAL A 1 86 ? 6.960 -2.849 17.507 1.00 20.61 123 VAL A CA 1
ATOM 626 C C . VAL A 1 86 ? 5.689 -3.577 17.969 1.00 18.60 123 VAL A C 1
ATOM 627 O O . VAL A 1 86 ? 5.834 -4.712 18.472 1.00 18.92 123 VAL A O 1
ATOM 631 N N . GLY A 1 87 ? 4.505 -2.968 17.894 1.00 18.87 124 GLY A N 1
ATOM 632 C CA . GLY A 1 87 ? 3.295 -3.508 18.550 1.00 20.54 124 GLY A CA 1
ATOM 633 C C . GLY A 1 87 ? 3.018 -4.936 18.120 1.00 17.60 124 GLY A C 1
ATOM 634 O O . GLY A 1 87 ? 2.766 -5.793 18.974 1.00 19.96 124 GLY A O 1
ATOM 635 N N . VAL A 1 88 ? 3.140 -5.229 16.825 1.00 16.55 125 VAL A N 1
ATOM 636 C CA . VAL A 1 88 ? 2.817 -6.574 16.315 1.00 16.41 125 VAL A CA 1
ATOM 637 C C . VAL A 1 88 ? 3.861 -7.584 16.785 1.00 16.88 125 VAL A C 1
ATOM 638 O O . VAL A 1 88 ? 3.561 -8.790 16.721 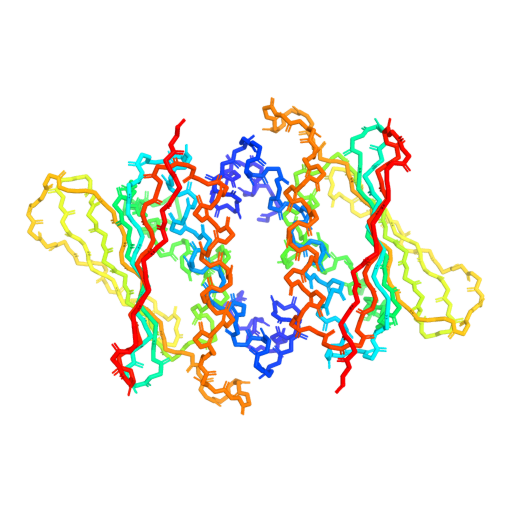1.00 17.00 125 VAL A O 1
ATOM 642 N N . SER A 1 89 ? 5.032 -7.170 17.264 1.00 17.27 126 SER A N 1
ATOM 643 C CA . SER A 1 89 ? 6.011 -8.149 17.789 1.00 16.64 126 SER A CA 1
ATOM 644 C C . SER A 1 89 ? 5.420 -8.862 19.028 1.00 17.61 126 SER A C 1
ATOM 645 O O . SER A 1 89 ? 5.845 -9.983 19.314 1.00 17.92 126 SER A O 1
ATOM 648 N N . VAL A 1 90 ? 4.487 -8.237 19.755 1.00 16.88 127 VAL A N 1
ATOM 649 C CA . VAL A 1 90 ? 3.819 -8.937 20.882 1.00 17.74 127 VAL A CA 1
ATOM 650 C C . VAL A 1 90 ? 3.010 -10.109 20.313 1.00 18.60 127 VAL A C 1
ATOM 651 O O . VAL A 1 90 ? 2.974 -11.211 20.908 1.00 18.20 127 VAL A O 1
ATOM 655 N N . VAL A 1 91 ? 2.340 -9.887 19.185 1.00 16.11 128 VAL A N 1
ATOM 656 C CA . VAL A 1 91 ? 1.581 -10.967 18.505 1.00 16.98 128 VAL A CA 1
ATOM 657 C C . VAL A 1 91 ? 2.573 -12.074 18.111 1.00 17.12 128 VAL A C 1
ATOM 658 O O . VAL A 1 91 ? 2.302 -13.248 18.360 1.00 18.91 128 VAL A O 1
ATOM 662 N N . ASN A 1 92 ? 3.709 -11.709 17.520 1.00 16.79 129 ASN A N 1
ATOM 663 C CA . ASN A 1 92 ? 4.739 -12.679 17.094 1.00 18.34 129 ASN A CA 1
ATOM 664 C C . ASN A 1 92 ? 5.210 -13.490 18.305 1.00 18.21 129 ASN A C 1
ATOM 665 O O . ASN A 1 92 ? 5.253 -14.722 18.243 1.00 19.20 129 ASN A O 1
ATOM 670 N N . ALA A 1 93 ? 5.514 -12.794 19.399 1.00 18.57 130 ALA A N 1
ATOM 671 C CA . ALA A 1 93 ? 6.035 -13.429 20.632 1.00 19.40 130 ALA A CA 1
ATOM 672 C C . ALA A 1 93 ? 5.065 -14.491 21.163 1.00 20.34 130 ALA A C 1
ATOM 673 O O . ALA A 1 93 ? 5.542 -15.527 21.668 1.00 22.14 130 ALA A O 1
ATOM 675 N N . LEU A 1 94 ? 3.759 -14.255 21.042 1.00 18.90 131 LEU A N 1
ATOM 676 C CA . LEU A 1 94 ? 2.727 -15.095 21.688 1.00 21.03 131 LEU A CA 1
ATOM 677 C C . LEU A 1 94 ? 2.009 -15.973 20.659 1.00 18.17 131 LEU A C 1
ATOM 678 O O . LEU A 1 94 ? 0.950 -16.509 20.979 1.00 21.18 131 LEU A O 1
ATOM 683 N N . SER A 1 95 ? 2.581 -16.101 19.455 1.00 18.30 132 SER A N 1
ATOM 684 C CA . SER A 1 95 ? 2.076 -16.976 18.374 1.00 19.77 132 SER A CA 1
ATOM 685 C C . SER A 1 95 ? 3.064 -18.119 18.119 1.00 19.87 132 SER A C 1
ATOM 686 O O . SER A 1 95 ? 4.289 -17.892 18.183 1.00 21.60 132 SER A O 1
ATOM 689 N N . THR A 1 96 ? 2.544 -19.302 17.753 1.00 19.73 133 THR A N 1
ATOM 690 C CA . THR A 1 96 ? 3.397 -20.430 17.302 1.00 23.07 133 THR A CA 1
ATOM 691 C C . THR A 1 96 ? 4.081 -20.077 15.984 1.00 22.34 133 THR A C 1
ATOM 692 O O . THR A 1 96 ? 5.232 -20.498 15.787 1.00 24.18 133 THR A O 1
ATOM 696 N N . ARG A 1 97 ? 3.401 -19.286 15.156 1.00 19.36 134 ARG A N 1
ATOM 697 C CA . ARG A 1 97 ? 3.970 -18.874 13.862 1.00 20.93 134 ARG A CA 1
ATOM 698 C C . ARG A 1 97 ? 3.195 -17.678 13.340 1.00 19.52 134 ARG A C 1
ATOM 699 O O . ARG A 1 97 ? 2.034 -17.451 13.750 1.00 18.62 134 ARG A O 1
ATOM 707 N N . MET A 1 98 ? 3.842 -16.957 12.436 1.00 19.77 135 MET A N 1
ATOM 708 C CA . MET A 1 98 ? 3.205 -15.872 11.669 1.00 18.58 135 MET A CA 1
ATOM 709 C C . MET A 1 98 ? 3.647 -15.997 10.214 1.00 18.65 135 MET A C 1
ATOM 710 O O . MET A 1 98 ? 4.727 -16.533 9.918 1.00 20.18 135 MET A O 1
ATOM 715 N N . GLU A 1 99 ? 2.811 -15.474 9.351 1.00 18.51 136 GLU A N 1
ATOM 716 C CA . GLU A 1 99 ? 3.167 -15.312 7.938 1.00 20.27 136 GLU A CA 1
ATOM 717 C C . GLU A 1 99 ? 2.886 -13.865 7.564 1.00 19.77 136 GLU A C 1
ATOM 718 O O . GLU A 1 99 ? 1.888 -13.346 8.006 1.00 19.25 136 GLU A O 1
ATOM 724 N N . VAL A 1 100 ? 3.697 -13.306 6.675 1.00 17.90 137 VAL A N 1
ATOM 725 C CA . VAL A 1 100 ? 3.483 -11.932 6.196 1.00 16.76 137 VAL A CA 1
ATOM 726 C C . VAL A 1 100 ? 3.684 -11.928 4.681 1.00 17.32 137 VAL A C 1
ATOM 727 O O . VAL A 1 100 ? 4.727 -12.376 4.221 1.00 20.01 137 VAL A O 1
ATOM 731 N N . GLU A 1 101 ? 2.674 -11.453 3.959 1.00 17.59 138 GLU A N 1
ATOM 732 C CA . GLU A 1 101 ? 2.769 -11.213 2.493 1.00 17.97 138 GLU A CA 1
ATOM 733 C C . GLU A 1 101 ? 2.742 -9.710 2.280 1.00 17.78 138 GLU A C 1
ATOM 734 O O . GLU A 1 101 ? 1.872 -9.027 2.860 1.00 20.29 138 GLU A O 1
ATOM 740 N N . ILE A 1 102 ? 3.682 -9.187 1.501 1.00 18.73 139 ILE A N 1
ATOM 741 C CA . ILE A 1 102 ? 3.731 -7.732 1.249 1.00 18.34 139 ILE A CA 1
ATOM 742 C C . ILE A 1 102 ? 3.756 -7.538 -0.259 1.00 19.68 139 ILE A C 1
ATOM 743 O O . ILE A 1 102 ? 4.528 -8.241 -0.940 1.00 21.81 139 ILE A O 1
ATOM 748 N N . CYS A 1 103 ? 2.960 -6.592 -0.732 1.00 18.40 140 CYS A N 1
ATOM 749 C CA . CYS A 1 103 ? 3.069 -6.049 -2.109 1.00 18.24 140 CYS A CA 1
ATOM 750 C C . CYS A 1 103 ? 3.665 -4.655 -1.966 1.00 18.65 140 CYS A C 1
ATOM 751 O O . CYS A 1 103 ? 2.989 -3.796 -1.396 1.00 19.79 140 CYS A O 1
ATOM 754 N N . ARG A 1 104 ? 4.881 -4.449 -2.478 1.00 19.94 141 ARG A N 1
ATOM 755 C CA . ARG A 1 104 ? 5.569 -3.148 -2.326 1.00 20.27 141 ARG A CA 1
ATOM 756 C C . ARG A 1 104 ? 6.778 -3.097 -3.251 1.00 22.42 141 ARG A C 1
ATOM 757 O O . ARG A 1 104 ? 7.382 -4.144 -3.492 1.00 21.83 141 ARG A O 1
ATOM 765 N N . ASP A 1 105 ? 7.135 -1.902 -3.713 1.00 23.88 142 ASP A N 1
ATOM 766 C CA . ASP A 1 105 ? 8.387 -1.678 -4.477 1.00 27.84 142 ASP A CA 1
ATOM 767 C C . ASP A 1 105 ? 8.346 -2.530 -5.757 1.00 26.69 142 ASP A C 1
ATOM 768 O O . ASP A 1 105 ? 9.410 -2.904 -6.237 1.00 30.50 142 ASP A O 1
ATOM 773 N N . GLY A 1 106 ? 7.158 -2.817 -6.293 1.00 25.13 143 GLY A N 1
ATOM 774 C CA . GLY A 1 106 ? 6.978 -3.516 -7.586 1.00 26.70 143 GLY A CA 1
ATOM 775 C C . GLY A 1 106 ? 6.933 -5.026 -7.486 1.00 25.73 143 GLY A C 1
ATOM 776 O O . GLY A 1 106 ? 6.859 -5.697 -8.538 1.00 25.83 143 GLY A O 1
ATOM 777 N N . TYR A 1 107 ? 6.932 -5.590 -6.280 1.00 24.42 144 TYR A N 1
ATOM 778 C CA . TYR A 1 107 ? 7.015 -7.046 -6.078 1.00 22.52 144 TYR A CA 1
ATOM 779 C C . TYR A 1 107 ? 6.119 -7.507 -4.933 1.00 21.54 144 TYR A C 1
ATOM 780 O O . TYR A 1 107 ? 5.788 -6.744 -4.004 1.00 20.98 144 TYR A O 1
ATOM 789 N N . GLN A 1 108 ? 5.772 -8.777 -5.021 1.00 19.91 145 GLN A N 1
ATOM 790 C CA . GLN A 1 108 ? 5.231 -9.579 -3.903 1.00 18.86 145 GLN A CA 1
ATOM 791 C C . GLN A 1 108 ? 6.401 -10.122 -3.097 1.00 21.12 145 GLN A C 1
ATOM 792 O O . GLN A 1 108 ? 7.435 -10.498 -3.673 1.00 24.49 145 GLN A O 1
ATOM 798 N N . TRP A 1 109 ? 6.228 -10.175 -1.783 1.00 19.78 146 TRP A N 1
ATOM 799 C CA . TRP A 1 109 ? 7.262 -10.657 -0.853 1.00 20.39 146 TRP A CA 1
ATOM 800 C C . TRP A 1 109 ? 6.586 -11.555 0.170 1.00 18.22 146 TRP A C 1
ATOM 801 O O . TRP A 1 109 ? 5.408 -11.314 0.460 1.00 18.81 146 TRP A O 1
ATOM 812 N N . PHE A 1 110 ? 7.310 -12.545 0.662 1.00 19.26 147 PHE A N 1
ATOM 813 C CA . PHE A 1 110 ? 6.770 -13.472 1.671 1.00 19.04 147 PHE A CA 1
ATOM 814 C C . PHE A 1 110 ? 7.808 -13.730 2.753 1.00 18.57 147 PHE A C 1
ATOM 815 O O . PHE A 1 110 ? 8.976 -13.967 2.482 1.00 19.63 147 PHE A O 1
ATOM 823 N N . GLN A 1 111 ? 7.345 -13.640 4.003 1.00 17.62 148 GLN A N 1
ATOM 824 C CA . GLN A 1 111 ? 8.189 -13.936 5.165 1.00 18.43 148 GLN A CA 1
ATOM 825 C C . GLN A 1 111 ? 7.382 -14.783 6.158 1.00 17.48 148 GLN A C 1
ATOM 826 O O . GLN A 1 111 ? 6.153 -14.670 6.221 1.00 18.92 148 GLN A O 1
ATOM 832 N N . THR A 1 112 ? 8.100 -15.636 6.879 1.00 17.69 149 THR A N 1
ATOM 833 C CA . THR A 1 112 ? 7.542 -16.461 7.967 1.00 19.42 149 THR A CA 1
ATOM 834 C C . THR A 1 112 ? 8.287 -16.150 9.255 1.00 19.47 149 THR A C 1
ATOM 835 O O . THR A 1 112 ? 9.417 -15.677 9.208 1.00 19.95 149 THR A O 1
ATOM 839 N N . TYR A 1 113 ? 7.612 -16.430 10.364 1.00 19.94 150 TYR A N 1
ATOM 840 C CA . TYR A 1 113 ? 8.170 -16.414 11.724 1.00 18.12 150 TYR A CA 1
ATOM 841 C C . TYR A 1 113 ? 7.729 -17.723 12.364 1.00 19.30 150 TYR A C 1
ATOM 842 O O . TYR A 1 113 ? 6.519 -18.014 12.360 1.00 21.08 150 TYR A O 1
ATOM 851 N N . ASP A 1 114 ? 8.694 -18.474 12.872 1.00 22.87 151 ASP A N 1
ATOM 852 C CA . ASP A 1 114 ? 8.476 -19.783 13.533 1.00 23.33 151 ASP A CA 1
ATOM 853 C C . ASP A 1 114 ? 8.893 -19.589 14.994 1.00 23.46 151 ASP A C 1
ATOM 854 O O . ASP A 1 114 ? 10.101 -19.357 15.242 1.00 25.49 151 ASP A O 1
ATOM 859 N N . LYS A 1 115 ? 7.924 -19.550 15.907 1.00 25.52 152 LYS A N 1
ATOM 860 C CA . LYS A 1 115 ? 8.178 -19.200 17.328 1.00 27.82 152 LYS A CA 1
ATOM 861 C C . LYS A 1 115 ? 8.970 -17.887 17.351 1.00 26.51 152 LYS A C 1
ATOM 862 O O . LYS A 1 115 ? 9.992 -17.788 18.060 1.00 28.26 152 LYS A O 1
ATOM 868 N N . SER A 1 116 ? 8.505 -16.934 16.541 1.00 25.31 153 SER A N 1
ATOM 869 C CA . SER A 1 116 ? 8.991 -15.542 16.419 1.00 28.32 153 SER A CA 1
ATOM 870 C C . SER A 1 116 ? 10.332 -15.415 15.675 1.00 25.50 153 SER A C 1
ATOM 871 O O . SER A 1 116 ? 10.741 -14.280 15.450 1.00 30.55 153 SER A O 1
ATOM 874 N N . VAL A 1 117 ? 10.978 -16.509 15.270 1.00 24.42 154 VAL A N 1
ATOM 875 C CA . VAL A 1 117 ? 12.297 -16.471 14.584 1.00 26.16 154 VAL A CA 1
ATOM 876 C C . VAL A 1 117 ? 12.033 -16.212 13.105 1.00 25.12 154 VAL A C 1
ATOM 877 O O . VAL A 1 117 ? 11.339 -17.010 12.472 1.00 23.53 154 VAL A O 1
ATOM 881 N N . PRO A 1 118 ? 12.556 -15.118 12.509 1.00 23.93 155 PRO A N 1
ATOM 882 C CA . PRO A 1 118 ? 12.338 -14.842 11.091 1.00 23.38 155 PRO A CA 1
ATOM 883 C C . PRO A 1 118 ? 12.924 -15.942 10.197 1.00 23.31 155 PRO A C 1
ATOM 884 O O . PRO A 1 118 ? 14.006 -16.437 10.461 1.00 26.52 155 PRO A O 1
ATOM 888 N N . GLY A 1 119 ? 12.168 -16.282 9.158 1.00 23.58 156 GLY A N 1
ATOM 889 C CA . GLY A 1 119 ? 12.674 -17.034 8.007 1.00 25.19 156 GLY A CA 1
ATOM 890 C C . GLY A 1 119 ? 13.504 -16.133 7.117 1.00 25.28 156 GLY A C 1
ATOM 891 O O . GLY A 1 119 ? 13.985 -15.064 7.560 1.00 26.70 156 GLY A O 1
ATOM 892 N N . THR A 1 120 ? 13.690 -16.561 5.883 1.00 25.42 157 THR A N 1
ATOM 893 C CA . THR A 1 120 ? 14.388 -15.781 4.833 1.00 26.82 157 THR A CA 1
ATOM 894 C C . THR A 1 120 ? 13.333 -15.081 3.988 1.00 23.69 157 THR A C 1
ATOM 895 O O . THR A 1 120 ? 12.520 -15.792 3.372 1.00 26.09 157 THR A O 1
ATOM 899 N N . LEU A 1 121 ? 13.320 -13.743 3.993 1.00 25.21 158 LEU A N 1
ATOM 900 C CA . LEU A 1 121 ? 12.377 -12.965 3.154 1.00 22.29 158 LEU A CA 1
ATOM 901 C C . LEU A 1 121 ? 12.578 -13.429 1.719 1.00 22.51 158 LEU A C 1
ATOM 902 O O . LEU A 1 121 ? 13.743 -13.421 1.272 1.00 27.74 158 LEU A O 1
ATOM 907 N N . LYS A 1 122 ? 11.487 -13.784 1.042 1.00 22.10 159 LYS A N 1
ATOM 908 C CA . LYS A 1 122 ? 11.525 -14.243 -0.368 1.00 24.44 159 LYS A CA 1
ATOM 909 C C . LYS A 1 122 ? 10.826 -13.224 -1.271 1.00 22.80 159 LYS A C 1
ATOM 910 O O . LYS A 1 122 ? 9.649 -12.852 -0.999 1.00 23.83 159 LYS A O 1
ATOM 914 N N . GLN A 1 123 ? 11.505 -12.882 -2.371 1.00 23.80 160 GLN A N 1
ATOM 915 C CA . GLN A 1 123 ? 10.942 -12.012 -3.421 1.00 23.69 160 GLN A CA 1
ATOM 916 C C . GLN A 1 123 ? 10.131 -12.904 -4.368 1.00 23.11 160 GLN A C 1
ATOM 917 O O . GLN A 1 123 ? 10.673 -13.950 -4.838 1.00 30.22 160 GLN A O 1
ATOM 923 N N . GLY A 1 124 ? 8.864 -12.561 -4.580 1.00 22.60 161 GLY A N 1
ATOM 924 C CA . GLY A 1 124 ? 7.970 -13.286 -5.502 1.00 24.10 161 GLY A CA 1
ATOM 925 C C . GLY A 1 124 ? 7.834 -12.561 -6.834 1.00 22.38 161 GLY A C 1
ATOM 926 O O . GLY A 1 124 ? 8.783 -11.930 -7.271 1.00 25.95 161 GLY A O 1
ATOM 927 N N . GLU A 1 125 ? 6.619 -12.551 -7.347 1.00 22.13 162 GLU A N 1
ATOM 928 C CA . GLU A 1 125 ? 6.296 -12.029 -8.690 1.00 23.33 162 GLU A CA 1
ATOM 929 C C . GLU A 1 125 ? 6.227 -10.512 -8.643 1.00 24.75 162 GLU A C 1
ATOM 930 O O . GLU A 1 125 ? 5.910 -9.905 -7.580 1.00 23.85 162 GLU A O 1
ATOM 936 N N . LYS A 1 126 ? 6.413 -9.886 -9.779 1.00 26.02 163 LYS A N 1
ATOM 937 C CA . LYS A 1 126 ? 6.134 -8.451 -9.959 1.00 30.00 163 LYS A CA 1
ATOM 938 C C . LYS A 1 126 ? 4.655 -8.196 -9.687 1.00 25.96 163 LYS A C 1
ATOM 939 O O . LYS A 1 126 ? 3.815 -9.048 -9.954 1.00 26.00 163 LYS A O 1
ATOM 945 N N . THR A 1 127 ? 4.359 -7.003 -9.179 1.00 26.51 164 THR A N 1
ATOM 946 C CA . THR A 1 127 ? 2.983 -6.527 -9.006 1.00 26.85 164 THR A CA 1
ATOM 947 C C . THR A 1 127 ? 2.973 -5.005 -8.928 1.00 28.11 164 THR A C 1
ATOM 948 O O . THR A 1 127 ? 3.937 -4.407 -8.411 1.00 30.12 164 THR A O 1
ATOM 952 N N . ARG A 1 128 ? 1.879 -4.426 -9.398 1.00 32.31 165 ARG A N 1
ATOM 953 C CA . ARG A 1 128 ? 1.624 -2.974 -9.288 1.00 34.17 165 ARG A CA 1
ATOM 954 C C . ARG A 1 128 ? 0.809 -2.742 -8.018 1.00 29.17 165 ARG A C 1
ATOM 955 O O . ARG A 1 128 ? 0.656 -1.594 -7.628 1.00 32.66 165 ARG A O 1
ATOM 963 N N . LYS A 1 129 ? 0.304 -3.803 -7.400 1.00 24.08 166 LYS A N 1
ATOM 964 C CA . LYS A 1 129 ? -0.534 -3.648 -6.182 1.00 25.01 166 LYS A CA 1
ATOM 965 C C . LYS A 1 129 ? 0.369 -3.327 -4.989 1.00 23.33 166 LYS A C 1
ATOM 966 O O . LYS A 1 129 ? 1.554 -3.612 -5.006 1.00 23.07 166 LYS A O 1
ATOM 972 N N . THR A 1 130 ? -0.218 -2.712 -3.960 1.00 22.71 167 THR A N 1
ATOM 973 C CA . THR A 1 130 ? 0.457 -2.512 -2.660 1.00 20.50 167 THR A CA 1
ATOM 974 C C . THR A 1 130 ? -0.460 -3.036 -1.555 1.00 18.48 167 THR A C 1
ATOM 975 O O . THR A 1 130 ? -1.672 -2.952 -1.675 1.00 19.79 167 THR A O 1
ATOM 979 N N . GLY A 1 131 ? 0.156 -3.499 -0.473 1.00 17.27 168 GLY A N 1
ATOM 980 C CA . GLY A 1 131 ? -0.574 -3.843 0.753 1.00 17.15 168 GLY A CA 1
ATOM 981 C C . GLY A 1 131 ? 0.095 -4.950 1.512 1.00 19.07 168 GLY A C 1
ATOM 982 O O . GLY A 1 131 ? 1.200 -5.351 1.181 1.00 19.24 168 GLY A O 1
ATOM 983 N N . THR A 1 132 ? -0.558 -5.363 2.587 1.00 17.58 169 THR A N 1
ATOM 984 C CA . THR A 1 132 ? 0.011 -6.333 3.539 1.00 16.79 169 THR A CA 1
ATOM 985 C C . THR A 1 132 ? -1.048 -7.372 3.885 1.00 18.11 169 THR A C 1
ATOM 986 O O . THR A 1 132 ? -2.220 -7.014 4.027 1.00 17.82 169 THR A O 1
ATOM 990 N N . VAL A 1 133 ? -0.615 -8.626 4.022 1.00 16.61 170 VAL A N 1
ATOM 991 C CA . VAL A 1 133 ? -1.432 -9.685 4.658 1.00 17.05 170 VAL A CA 1
ATOM 992 C C . VAL A 1 133 ? -0.632 -10.195 5.847 1.00 17.38 170 VAL A C 1
ATOM 993 O O . VAL A 1 133 ? 0.527 -10.566 5.673 1.00 18.29 170 VAL A O 1
ATOM 997 N N . VAL A 1 134 ? -1.245 -10.188 7.018 1.00 16.62 171 VAL A N 1
ATOM 998 C CA . VAL A 1 134 ? -0.606 -10.745 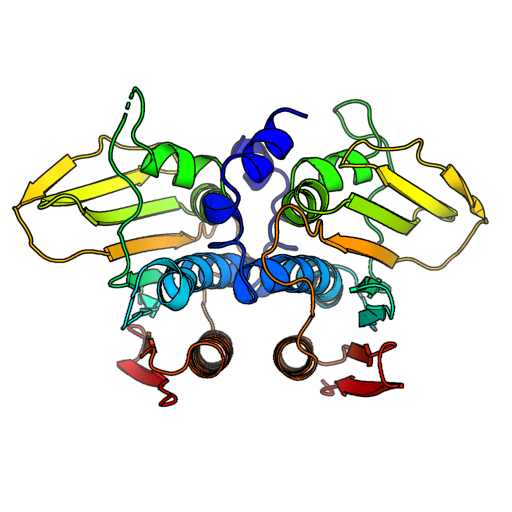8.226 1.00 17.19 171 VAL A CA 1
ATOM 999 C C . VAL A 1 134 ? -1.464 -11.909 8.707 1.00 17.33 171 VAL A C 1
ATOM 1000 O O . VAL A 1 134 ? -2.672 -11.747 8.839 1.00 18.76 171 VAL A O 1
ATOM 1004 N N . ARG A 1 135 ? -0.828 -13.050 8.918 1.00 16.60 172 ARG A N 1
ATOM 1005 C CA . ARG A 1 135 ? -1.485 -14.228 9.519 1.00 17.50 172 ARG A CA 1
ATOM 1006 C C . ARG A 1 135 ? -0.737 -14.564 10.794 1.00 18.21 172 ARG A C 1
ATOM 1007 O O . ARG A 1 135 ? 0.491 -14.515 10.829 1.00 18.02 172 ARG A O 1
ATOM 1015 N N . PHE A 1 136 ? -1.493 -14.942 11.811 1.00 17.54 173 PHE A N 1
ATOM 1016 C CA . PHE A 1 136 ? -0.880 -15.405 13.070 1.00 17.98 173 PHE A CA 1
ATOM 1017 C C . PHE A 1 136 ? -1.744 -16.490 13.700 1.00 18.38 173 PHE A C 1
ATOM 1018 O O . PHE A 1 136 ? -2.968 -16.544 13.487 1.00 17.50 173 PHE A O 1
ATOM 1026 N N . TRP A 1 137 ? -1.060 -17.340 14.456 1.00 18.47 174 TRP A N 1
ATOM 1027 C CA . TRP A 1 137 ? -1.679 -18.477 15.167 1.00 17.87 174 TRP A CA 1
ATOM 1028 C C . TRP A 1 137 ? -1.319 -18.383 16.650 1.00 17.05 174 TRP A C 1
ATOM 1029 O O . TRP A 1 137 ? -0.203 -18.710 17.046 1.00 19.82 174 TRP A O 1
ATOM 1040 N N . PRO A 1 138 ? -2.226 -17.834 17.490 1.00 17.90 175 PRO A N 1
ATOM 1041 C CA . PRO A 1 138 ? -1.940 -17.671 18.926 1.00 19.36 175 PRO A CA 1
ATOM 1042 C C . PRO A 1 138 ? -1.529 -19.000 19.581 1.00 20.37 175 PRO A C 1
ATOM 1043 O O . PRO A 1 138 ? -2.044 -20.062 19.216 1.00 20.86 175 PRO A O 1
ATOM 1047 N N . ASP A 1 139 ? -0.535 -18.933 20.452 1.00 21.44 176 ASP A N 1
ATOM 1048 C CA . ASP A 1 139 ? 0.066 -20.121 21.094 1.00 20.74 176 ASP A CA 1
ATOM 1049 C C . ASP A 1 139 ? -0.866 -20.617 22.201 1.00 23.10 176 ASP A C 1
ATOM 1050 O O . ASP A 1 139 ? -1.093 -19.903 23.176 1.00 21.46 176 ASP A O 1
ATOM 1055 N N . PRO A 1 140 ? -1.424 -21.845 22.117 1.00 25.27 177 PRO A N 1
ATOM 1056 C CA . PRO A 1 140 ? -2.302 -22.354 23.174 1.00 26.01 177 PRO A CA 1
ATOM 1057 C C . PRO A 1 140 ? -1.573 -22.591 24.504 1.00 24.55 177 PRO A C 1
ATOM 1058 O O . PRO A 1 140 ? -2.272 -22.719 25.498 1.00 31.88 177 PRO A O 1
ATOM 1062 N N . ASP A 1 141 ? -0.235 -22.610 24.514 1.00 23.44 178 ASP A N 1
ATOM 1063 C CA . ASP A 1 141 ? 0.547 -22.734 25.776 1.00 27.61 178 ASP A CA 1
ATOM 1064 C C . ASP A 1 141 ? 0.531 -21.400 26.522 1.00 28.38 178 ASP A C 1
ATOM 1065 O O . ASP A 1 141 ? 0.799 -21.394 27.729 1.00 29.20 178 ASP A O 1
AT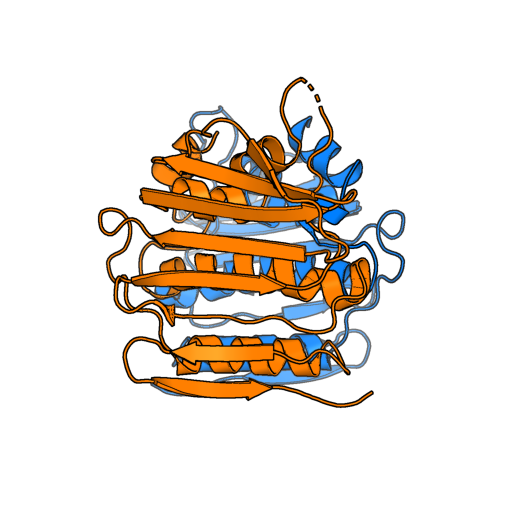OM 1070 N N . VAL A 1 142 ? 0.253 -20.305 25.821 1.00 25.24 179 VAL A N 1
ATOM 1071 C CA . VAL A 1 142 ? 0.169 -18.955 26.449 1.00 25.26 179 VAL A CA 1
ATOM 1072 C C . VAL A 1 142 ? -1.259 -18.675 26.929 1.00 22.88 179 VAL A C 1
ATOM 1073 O O . VAL A 1 142 ? -1.412 -18.179 28.083 1.00 26.56 179 VAL A O 1
ATOM 1077 N N . PHE A 1 143 ? -2.244 -18.868 26.053 1.00 23.19 180 PHE A N 1
ATOM 1078 C CA . PHE A 1 143 ? -3.639 -18.396 26.223 1.00 22.31 180 PHE A CA 1
ATOM 1079 C C . PHE A 1 143 ? -4.515 -19.498 26.803 1.00 22.72 180 PHE A C 1
ATOM 1080 O O . PHE A 1 143 ? -4.464 -20.631 26.325 1.00 26.11 180 PHE A O 1
ATOM 1088 N N . GLU A 1 144 ? -5.360 -19.124 27.750 1.00 22.19 181 GLU A N 1
ATOM 1089 C CA . GLU A 1 144 ? -6.293 -20.072 28.406 1.00 22.27 181 GLU A CA 1
ATOM 1090 C C . GLU A 1 144 ? -7.470 -20.387 27.495 1.00 21.09 181 GLU A C 1
ATOM 1091 O O . GLU A 1 144 ? -8.185 -21.334 27.754 1.00 22.35 181 GLU A O 1
ATOM 1097 N N . THR A 1 145 ? -7.662 -19.583 26.458 1.00 22.61 182 THR A N 1
ATOM 1098 C CA . THR A 1 145 ? -8.645 -19.820 25.380 1.00 22.45 182 THR A CA 1
ATOM 1099 C C . THR A 1 145 ? -8.054 -19.259 24.091 1.00 21.49 182 THR A C 1
ATOM 1100 O O . THR A 1 145 ? -7.377 -18.233 24.137 1.00 22.51 182 THR A O 1
ATOM 1104 N N . THR A 1 146 ? -8.273 -19.972 22.994 1.00 22.49 183 THR A N 1
ATOM 1105 C CA . THR A 1 146 ? -7.786 -19.554 21.657 1.00 21.55 183 THR A CA 1
ATOM 1106 C C . THR A 1 146 ? -8.954 -19.283 20.703 1.00 20.93 183 THR A C 1
ATOM 1107 O O . THR A 1 146 ? -8.730 -19.167 19.484 1.00 23.96 183 THR A O 1
ATOM 1111 N N . THR A 1 147 ? -10.169 -19.188 21.212 1.00 22.45 184 THR A N 1
ATOM 1112 C CA . THR A 1 147 ? -11.406 -18.963 20.442 1.00 22.50 184 THR A CA 1
ATOM 1113 C C . THR A 1 147 ? -11.683 -17.464 20.335 1.00 23.46 184 THR A C 1
ATOM 1114 O O . THR A 1 147 ? -12.061 -16.849 21.329 1.00 23.82 184 THR A O 1
ATOM 1118 N N . PHE A 1 148 ? -11.535 -16.888 19.141 1.00 20.60 185 PHE A N 1
ATOM 1119 C CA . PHE A 1 148 ? -11.940 -15.486 18.900 1.00 21.45 185 PHE A CA 1
ATOM 1120 C C . PHE A 1 148 ? -13.467 -15.380 18.921 1.00 21.20 185 PHE A C 1
ATOM 1121 O O . PHE A 1 148 ? -14.199 -16.313 18.543 1.00 24.56 185 PHE A O 1
ATOM 1129 N N . ASP A 1 149 ? -13.937 -14.232 19.382 1.00 21.79 186 ASP A N 1
ATOM 1130 C CA . ASP A 1 149 ? -15.378 -13.940 19.507 1.00 22.78 186 ASP A CA 1
ATOM 1131 C C . ASP A 1 149 ? -15.790 -13.069 18.321 1.00 20.48 186 ASP A C 1
ATOM 1132 O O . ASP A 1 149 ? -15.365 -11.923 18.255 1.00 23.15 186 ASP A O 1
ATOM 1137 N N . PHE A 1 150 ? -16.586 -13.618 17.408 1.00 22.14 187 PHE A N 1
ATOM 1138 C CA . PHE A 1 150 ? -17.075 -12.917 16.195 1.00 22.28 187 PHE A CA 1
ATOM 1139 C C . PHE A 1 150 ? -17.710 -11.580 16.566 1.00 21.94 187 PHE A C 1
ATOM 1140 O O . PHE A 1 150 ? -17.416 -10.578 15.899 1.00 23.75 187 PHE A O 1
ATOM 1148 N N . GLU A 1 151 ? -18.589 -11.541 17.574 1.00 24.58 188 GLU A N 1
ATOM 1149 C CA . GLU A 1 151 ? -19.325 -10.284 17.886 1.00 25.97 188 GLU A CA 1
ATOM 1150 C C . GLU A 1 151 ? -18.346 -9.232 18.432 1.00 22.95 188 GLU A C 1
ATOM 1151 O O . GLU A 1 151 ? -18.514 -8.032 18.081 1.00 26.89 188 GLU A O 1
ATOM 1157 N N . THR A 1 152 ? -17.361 -9.644 19.236 1.00 23.40 189 THR A N 1
ATOM 1158 C CA . THR A 1 152 ? -16.324 -8.733 19.785 1.00 25.26 189 THR A CA 1
ATOM 1159 C C . THR A 1 152 ? -15.553 -8.125 18.601 1.00 21.87 189 THR A C 1
ATOM 1160 O O . THR A 1 152 ? -15.361 -6.918 18.551 1.00 24.63 189 THR A O 1
ATOM 1164 N N . VAL A 1 153 ? -15.141 -8.956 17.654 1.00 22.52 190 VAL A N 1
ATOM 1165 C CA . VAL A 1 153 ? -14.381 -8.490 16.468 1.00 19.94 190 VAL A CA 1
ATOM 1166 C C . VAL A 1 153 ? -15.270 -7.566 15.643 1.00 21.32 190 VAL A C 1
ATOM 1167 O O . VAL A 1 153 ? -14.784 -6.466 15.275 1.00 22.69 190 VAL A O 1
ATOM 1171 N N . ALA A 1 154 ? -16.524 -7.957 15.388 1.00 21.75 191 ALA A N 1
ATOM 1172 C CA . ALA A 1 154 ? -17.469 -7.129 14.594 1.00 22.33 191 ALA A CA 1
ATOM 1173 C C . ALA A 1 154 ? -17.618 -5.728 15.225 1.00 21.44 191 ALA A C 1
ATOM 1174 O O . ALA A 1 154 ? -17.632 -4.743 14.480 1.00 25.78 191 ALA A O 1
ATOM 1176 N N . ARG A 1 155 ? -17.724 -5.639 16.553 1.00 27.19 192 ARG A N 1
ATOM 1177 C CA . ARG A 1 155 ? -17.911 -4.338 17.264 1.00 27.70 192 ARG A CA 1
ATOM 1178 C C . ARG A 1 155 ? -16.713 -3.443 16.944 1.00 23.47 192 ARG A C 1
ATOM 1179 O O . ARG A 1 155 ? -16.920 -2.249 16.633 1.00 25.66 192 ARG A O 1
ATOM 1187 N N . ARG A 1 156 ? -15.495 -3.980 17.008 1.00 23.77 193 ARG A N 1
ATOM 1188 C CA . ARG A 1 156 ? -14.262 -3.186 16.755 1.00 21.72 193 ARG A CA 1
ATOM 1189 C C . ARG A 1 156 ? -14.259 -2.741 15.285 1.00 18.37 193 ARG A C 1
ATOM 1190 O O . ARG A 1 156 ? -13.893 -1.589 15.004 1.00 21.30 193 ARG A O 1
ATOM 1198 N N . LEU A 1 157 ? -14.602 -3.636 14.364 1.00 20.37 194 LEU A N 1
ATOM 1199 C CA . LEU A 1 157 ? -14.502 -3.290 12.926 1.00 19.64 194 LEU A CA 1
ATOM 1200 C C . LEU A 1 157 ? -15.542 -2.223 12.580 1.00 19.04 194 LEU A C 1
ATOM 1201 O O . LEU A 1 157 ? -15.209 -1.298 11.768 1.00 20.82 194 LEU A O 1
ATOM 1206 N N . GLN A 1 158 ? -16.727 -2.275 13.199 1.00 22.87 195 GLN A N 1
ATOM 1207 C CA . GLN A 1 158 ? -17.750 -1.227 12.958 1.00 24.13 195 GLN A CA 1
ATOM 1208 C C . GLN A 1 158 ? -17.221 0.131 13.446 1.00 21.01 195 GLN A C 1
ATOM 1209 O O . GLN A 1 158 ? -17.346 1.123 12.701 1.00 25.03 195 GLN A O 1
ATOM 1215 N N . GLU A 1 159 ? -16.614 0.179 14.634 1.00 24.87 196 GLU A N 1
ATOM 1216 C CA . GLU A 1 159 ? -15.980 1.410 15.182 1.00 24.74 196 GLU A CA 1
ATOM 1217 C C . GLU A 1 159 ? -14.950 1.918 14.168 1.00 22.06 196 GLU A C 1
ATOM 1218 O O . GLU A 1 159 ? -14.949 3.132 13.827 1.00 23.06 196 GLU A O 1
ATOM 1224 N N . GLN A 1 160 ? -14.083 1.036 13.679 1.00 21.03 197 GLN A N 1
ATOM 1225 C CA . GLN A 1 160 ? -12.952 1.459 12.815 1.00 20.51 197 GLN A CA 1
ATOM 1226 C C . GLN A 1 160 ? -13.489 1.960 11.460 1.00 19.31 197 GLN A C 1
ATOM 1227 O O . GLN A 1 160 ? -12.896 2.899 10.920 1.00 21.11 197 GLN A O 1
ATOM 1233 N N . ALA A 1 161 ? -14.550 1.367 10.922 1.00 22.50 198 ALA A N 1
ATOM 1234 C CA . ALA A 1 161 ? -15.159 1.827 9.654 1.00 23.67 198 ALA A CA 1
ATOM 1235 C C . ALA A 1 161 ? -15.753 3.224 9.876 1.00 23.93 198 ALA A C 1
ATOM 1236 O O . ALA A 1 161 ? -15.562 4.126 9.010 1.00 24.59 198 ALA A O 1
ATOM 1238 N N . PHE A 1 162 ? -16.389 3.438 11.029 1.00 23.98 199 PHE A N 1
ATOM 1239 C CA . PHE A 1 162 ? -17.026 4.747 11.353 1.00 24.81 199 PHE A CA 1
ATOM 1240 C C . PHE A 1 162 ? -15.954 5.846 11.432 1.00 24.45 199 PHE A C 1
ATOM 1241 O O . PHE A 1 162 ? -16.197 6.979 10.952 1.00 27.28 199 PHE A O 1
ATOM 1249 N N . LEU A 1 163 ? -14.785 5.514 11.982 1.00 24.55 200 LEU A N 1
ATOM 1250 C CA . LEU A 1 163 ? -13.671 6.475 12.160 1.00 22.92 200 LEU A CA 1
ATOM 1251 C C . LEU A 1 163 ? -12.870 6.665 10.868 1.00 23.33 200 LEU A C 1
ATOM 1252 O O . LEU A 1 163 ? -11.948 7.465 10.891 1.00 24.58 200 LEU A O 1
ATOM 1257 N N . ASN A 1 164 ? -13.143 5.892 9.816 1.00 22.33 201 ASN A N 1
ATOM 1258 C CA . ASN A 1 164 ? -12.384 5.947 8.539 1.00 21.60 201 ASN A CA 1
ATOM 1259 C C . ASN A 1 164 ? -13.392 5.964 7.390 1.00 22.65 201 ASN A C 1
ATOM 1260 O O . ASN A 1 164 ? -13.568 4.932 6.753 1.00 24.58 201 ASN A O 1
ATOM 1265 N N . LYS A 1 165 ? -14.112 7.067 7.206 1.00 25.54 202 LYS A N 1
ATOM 1266 C CA . LYS A 1 165 ? -15.172 7.155 6.175 1.00 27.57 202 LYS A CA 1
ATOM 1267 C C . LYS A 1 165 ? -14.572 6.745 4.832 1.00 24.44 202 LYS A C 1
ATOM 1268 O O . LYS A 1 165 ? -13.466 7.199 4.484 1.00 27.70 202 LYS A O 1
ATOM 1274 N N . GLY A 1 166 ? -15.289 5.898 4.105 1.00 27.97 203 GLY A N 1
ATOM 1275 C CA . GLY A 1 166 ? -14.856 5.419 2.784 1.00 28.07 203 GLY A CA 1
ATOM 1276 C C . GLY A 1 166 ? -14.125 4.095 2.845 1.00 26.47 203 GLY A C 1
ATOM 1277 O O . GLY A 1 166 ? -13.974 3.485 1.791 1.00 27.20 203 GLY A O 1
ATOM 1278 N N . LEU A 1 167 ? -13.710 3.644 4.031 1.00 25.36 204 LEU A N 1
ATOM 1279 C CA . LEU A 1 167 ? -12.999 2.360 4.189 1.00 23.99 204 LEU A CA 1
ATOM 1280 C C . LEU A 1 167 ? -14.012 1.225 4.261 1.00 22.43 204 LEU A C 1
ATOM 1281 O O . LEU A 1 167 ? -14.959 1.297 5.062 1.00 24.62 204 LEU A O 1
ATOM 1286 N N . THR A 1 168 ? -13.820 0.199 3.439 1.00 22.80 205 THR A N 1
ATOM 1287 C CA . THR A 1 168 ? -14.614 -1.042 3.527 1.00 22.95 205 THR A CA 1
ATOM 1288 C C . THR A 1 168 ? -13.856 -2.025 4.423 1.00 21.58 205 THR A C 1
ATOM 1289 O O . THR A 1 168 ? -12.683 -2.265 4.165 1.00 23.97 205 THR A O 1
ATOM 1293 N N . ILE A 1 169 ? -14.528 -2.582 5.430 1.00 22.04 206 ILE A N 1
ATOM 1294 C CA . ILE A 1 169 ? -13.938 -3.657 6.262 1.00 20.29 206 ILE A CA 1
ATOM 1295 C C . ILE A 1 169 ? -14.824 -4.890 6.157 1.00 19.89 206 ILE A C 1
ATOM 1296 O O . ILE A 1 169 ? -16.018 -4.819 6.492 1.00 24.28 206 ILE A O 1
ATOM 1301 N N . GLU A 1 170 ? -14.232 -5.999 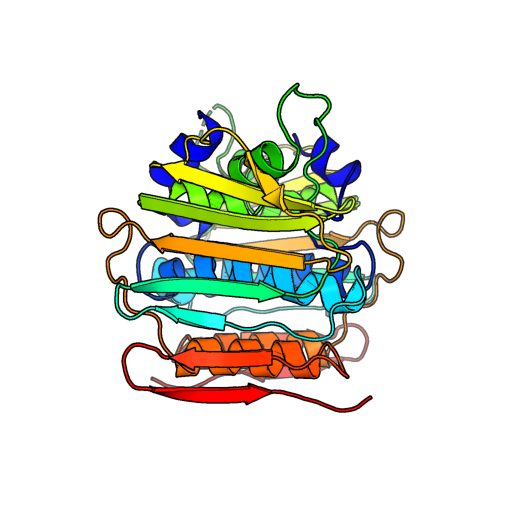5.714 1.00 21.29 207 GLU A N 1
ATOM 1302 C CA . GLU A 1 170 ? -14.940 -7.286 5.522 1.00 23.05 207 GLU A CA 1
ATOM 1303 C C . GLU A 1 170 ? -14.491 -8.237 6.624 1.00 20.41 207 GLU A C 1
ATOM 1304 O O . GLU A 1 170 ? -13.294 -8.291 6.898 1.00 24.28 207 GLU A O 1
ATOM 1310 N N . LEU A 1 171 ? -15.454 -8.867 7.297 1.00 20.67 208 LEU A N 1
ATOM 1311 C CA . LEU A 1 171 ? -15.183 -9.891 8.330 1.00 20.47 208 LEU A CA 1
ATOM 1312 C C . LEU A 1 171 ? -15.762 -11.222 7.859 1.00 20.96 208 LEU A C 1
ATOM 1313 O O . LEU A 1 171 ? -16.975 -11.267 7.581 1.00 23.60 208 LEU A O 1
ATOM 1318 N N . ILE A 1 172 ? -14.925 -12.248 7.807 1.00 22.10 209 ILE A N 1
ATOM 1319 C CA . ILE A 1 172 ? -15.341 -13.616 7.421 1.00 21.77 209 ILE A CA 1
ATOM 1320 C C . ILE A 1 172 ? -14.947 -14.570 8.544 1.00 21.40 209 ILE A C 1
ATOM 1321 O O . ILE A 1 172 ? -13.760 -14.637 8.880 1.00 23.62 209 ILE A O 1
ATOM 1326 N N . ASP A 1 173 ? -15.926 -15.285 9.076 1.00 24.18 210 ASP A N 1
ATOM 1327 C CA . ASP A 1 173 ? -15.703 -16.360 10.070 1.00 23.79 210 ASP A CA 1
ATOM 1328 C C . ASP A 1 173 ? -15.669 -17.685 9.310 1.00 25.06 210 ASP A C 1
ATOM 1329 O O . ASP A 1 173 ? -16.748 -18.158 8.901 1.00 27.06 210 ASP A O 1
ATOM 1334 N N . GLU A 1 174 ? -14.472 -18.219 9.083 1.00 23.26 211 GLU A N 1
ATOM 1335 C CA . GLU A 1 174 ? -14.281 -19.485 8.346 1.00 24.40 211 GLU A CA 1
ATOM 1336 C C . GLU A 1 174 ? -14.693 -20.673 9.218 1.00 23.98 211 GLU A C 1
ATOM 1337 O O . GLU A 1 174 ? -14.820 -21.770 8.662 1.00 29.48 211 GLU A O 1
ATOM 1343 N N . ARG A 1 175 ? -14.939 -20.463 10.511 1.00 25.60 212 ARG A N 1
ATOM 1344 C CA . ARG A 1 175 ? -15.374 -21.555 11.411 1.00 26.16 212 ARG A CA 1
ATOM 1345 C C . ARG A 1 175 ? -16.849 -21.891 11.146 1.00 27.61 212 ARG A C 1
ATOM 1346 O O . ARG A 1 175 ? -17.210 -23.062 11.336 1.00 33.54 212 ARG A O 1
ATOM 1354 N N . ASP A 1 176 ? -17.673 -20.927 10.713 1.00 28.90 213 ASP A N 1
ATOM 1355 C CA . ASP A 1 176 ? -19.129 -21.167 10.519 1.00 30.22 213 ASP A CA 1
ATOM 1356 C C . ASP A 1 176 ? -19.724 -20.424 9.323 1.00 33.16 213 ASP A C 1
ATOM 1357 O O . ASP A 1 176 ? -20.929 -20.500 9.118 1.00 40.99 213 ASP A O 1
ATOM 1362 N N . GLY A 1 177 ? -18.904 -19.741 8.527 1.00 34.71 245 GLY A N 1
ATOM 1363 C CA . GLY A 1 177 ? -19.374 -19.086 7.317 1.00 33.26 245 GLY A CA 1
ATOM 1364 C C . GLY A 1 177 ? -19.991 -17.714 7.557 1.00 34.76 245 GLY A C 1
ATOM 1365 O O . GLY A 1 177 ? -20.324 -17.057 6.549 1.00 38.37 245 GLY A O 1
ATOM 1366 N N . LYS A 1 178 ? -20.115 -17.256 8.814 1.00 32.36 246 LYS A N 1
ATOM 1367 C CA . LYS A 1 178 ? -20.729 -15.935 9.126 1.00 35.11 246 LYS A CA 1
ATOM 1368 C C . LYS A 1 178 ? -19.854 -14.828 8.516 1.00 32.56 246 LYS A C 1
ATOM 1369 O O . LYS A 1 178 ? -18.618 -14.944 8.538 1.00 29.78 246 LYS A O 1
ATOM 1374 N N . HIS A 1 179 ? -20.472 -13.805 7.929 1.00 34.41 247 HIS A N 1
ATOM 1375 C CA . HIS A 1 179 ? -19.710 -12.675 7.328 1.00 34.06 247 HIS A CA 1
ATOM 1376 C C . HIS A 1 179 ? -20.468 -11.368 7.537 1.00 30.19 247 HIS A C 1
ATOM 1377 O O . HIS A 1 179 ? -21.700 -11.391 7.616 1.00 35.11 247 HIS A O 1
ATOM 1384 N N . ARG A 1 180 ? -19.723 -10.278 7.697 1.00 29.15 248 ARG A N 1
ATOM 1385 C CA . ARG A 1 180 ? -20.271 -8.913 7.803 1.00 29.11 248 ARG A CA 1
ATOM 1386 C C . ARG A 1 180 ? -19.368 -7.976 7.003 1.00 25.80 248 ARG A C 1
ATOM 1387 O O . ARG A 1 180 ? -18.160 -8.237 6.917 1.00 27.21 248 ARG A O 1
ATOM 1395 N N . THR A 1 181 ? -19.944 -6.929 6.417 1.00 27.34 249 THR A N 1
ATOM 1396 C CA . THR A 1 181 ? -19.176 -5.884 5.702 1.00 25.92 249 THR A CA 1
ATOM 1397 C C . THR A 1 181 ? -19.550 -4.535 6.312 1.00 25.43 249 THR A C 1
ATOM 1398 O O . THR A 1 181 ? -20.765 -4.217 6.408 1.00 27.16 249 THR A O 1
ATOM 1402 N N . PHE A 1 182 ? -18.547 -3.757 6.684 1.00 24.37 250 PHE A N 1
ATOM 1403 C CA . PHE A 1 182 ? -18.712 -2.429 7.315 1.00 25.20 250 PHE A CA 1
ATOM 1404 C C . PHE A 1 182 ? -18.242 -1.350 6.350 1.00 26.78 250 PHE A C 1
ATOM 1405 O O . PHE A 1 182 ? -17.172 -1.486 5.767 1.00 26.69 250 PHE A O 1
ATOM 1413 N N . TYR A 1 183 ? -19.053 -0.310 6.207 1.00 26.20 251 TYR A N 1
ATOM 1414 C CA . TYR A 1 183 ? -18.745 0.824 5.313 1.00 28.33 251 TYR A CA 1
ATOM 1415 C C . TYR A 1 183 ? -19.625 2.007 5.710 1.00 29.17 251 TYR A C 1
ATOM 1416 O O . TYR A 1 183 ? -20.852 1.824 5.817 1.00 36.09 251 TYR A O 1
ATOM 1425 N N . TYR A 1 184 ? -18.984 3.158 5.917 1.00 29.70 252 TYR A N 1
ATOM 1426 C CA . TYR A 1 184 ? -19.633 4.476 6.076 1.00 30.28 252 TYR A CA 1
ATOM 1427 C C . TYR A 1 184 ? -19.146 5.404 4.972 1.00 31.16 252 TYR A C 1
ATOM 1428 O O . TYR A 1 184 ? -17.961 5.718 4.911 1.00 30.27 252 TYR A O 1
ATOM 1437 N N . PRO A 1 185 ? -20.051 5.925 4.112 1.00 35.36 253 PRO A N 1
ATOM 1438 C CA . PRO A 1 185 ? -19.631 6.839 3.052 1.00 35.62 253 PRO A CA 1
ATOM 1439 C C . PRO A 1 185 ? -19.161 8.196 3.604 1.00 35.02 253 PRO A C 1
ATOM 1440 O O . PRO A 1 185 ? -19.680 8.634 4.633 1.00 33.72 253 PRO A O 1
ATOM 1444 N N . GLY A 1 186 ? -18.192 8.814 2.927 1.00 37.17 254 GLY A N 1
ATOM 1445 C CA . GLY A 1 186 ? -17.725 10.187 3.218 1.00 42.83 254 GLY A CA 1
ATOM 1446 C C . GLY A 1 186 ? -18.752 11.224 2.785 1.00 48.78 254 GLY A C 1
ATOM 1447 O O . GLY A 1 186 ? -18.648 12.391 3.167 1.00 48.50 254 GLY A O 1
ATOM 1448 N N . GLY B 1 5 ? 15.587 2.286 21.991 1.00 62.93 22 GLY B N 1
ATOM 1449 C CA . GLY B 1 5 ? 14.769 2.703 23.161 1.00 64.38 22 GLY B CA 1
ATOM 1450 C C . GLY B 1 5 ? 13.577 3.550 22.749 1.00 60.60 22 GLY B C 1
ATOM 1451 O O . GLY B 1 5 ? 12.966 3.260 21.702 1.00 60.92 22 GLY B O 1
ATOM 1452 N N . LEU B 1 6 ? 13.240 4.544 23.570 1.00 50.12 23 LEU B N 1
ATOM 1453 C CA . LEU B 1 6 ? 12.160 5.520 23.302 1.00 40.55 23 LEU B CA 1
ATOM 1454 C C . LEU B 1 6 ? 12.599 6.496 22.200 1.00 38.62 23 LEU B C 1
ATOM 1455 O O . LEU B 1 6 ? 11.713 7.071 21.547 1.00 33.34 23 LEU B O 1
ATOM 1460 N N . GLU B 1 7 ? 13.906 6.683 21.991 1.00 44.15 24 GLU B N 1
ATOM 1461 C CA . GLU B 1 7 ? 14.463 7.500 20.875 1.00 45.57 24 GLU B CA 1
ATOM 1462 C C . GLU B 1 7 ? 13.881 6.986 19.549 1.00 38.74 24 GLU B C 1
ATOM 1463 O O . GLU B 1 7 ? 13.496 7.831 18.699 1.00 39.46 24 GLU B O 1
ATOM 1465 N N . ALA B 1 8 ? 13.772 5.657 19.406 1.00 39.18 25 ALA B N 1
ATOM 1466 C CA . ALA B 1 8 ? 13.257 4.967 18.194 1.00 38.64 25 ALA B CA 1
ATOM 1467 C C . ALA B 1 8 ? 11.818 5.418 17.903 1.00 33.93 25 ALA B C 1
ATOM 1468 O O . ALA B 1 8 ? 11.474 5.660 16.730 1.00 39.56 25 ALA B O 1
ATOM 1470 N N . VAL B 1 9 ? 11.008 5.549 18.947 1.00 31.72 26 VAL B N 1
ATOM 1471 C CA . VAL B 1 9 ? 9.584 5.968 18.821 1.00 26.87 26 VAL B CA 1
ATOM 1472 C C . VAL B 1 9 ? 9.557 7.415 18.313 1.00 27.12 26 VAL B C 1
ATOM 1473 O O . VAL B 1 9 ? 8.730 7.725 17.455 1.00 29.96 26 VAL B O 1
ATOM 1477 N N . ARG B 1 10 ? 10.377 8.301 18.878 1.00 33.12 27 ARG B N 1
ATOM 1478 C CA . ARG B 1 10 ? 10.388 9.737 18.483 1.00 30.44 27 ARG B CA 1
ATOM 1479 C C . ARG B 1 10 ? 10.872 9.869 17.031 1.00 28.03 27 ARG B C 1
ATOM 1480 O O . ARG B 1 10 ? 10.359 10.759 16.340 1.00 34.50 27 ARG B O 1
ATOM 1488 N N . LYS B 1 11 ? 11.808 9.021 16.608 1.00 32.72 28 LYS B N 1
ATOM 1489 C CA . LYS B 1 11 ? 12.413 9.081 15.247 1.00 33.26 28 LYS B CA 1
ATOM 1490 C C . LYS B 1 11 ? 11.394 8.641 14.184 1.00 34.82 28 LYS B C 1
ATOM 1491 O O . LYS B 1 11 ? 11.318 9.286 13.102 1.00 35.41 28 LYS B O 1
ATOM 1493 N N . ARG B 1 12 ? 10.636 7.579 14.467 1.00 30.74 29 ARG B N 1
ATOM 1494 C CA . ARG B 1 12 ? 9.683 6.960 13.509 1.00 30.04 29 ARG B CA 1
ATOM 1495 C C . ARG B 1 12 ? 8.368 6.674 14.222 1.00 27.41 29 ARG B C 1
ATOM 1496 O O . ARG B 1 12 ? 7.994 5.507 14.399 1.00 27.64 29 ARG B O 1
ATOM 1500 N N . PRO B 1 13 ? 7.619 7.713 14.650 1.00 25.19 30 PRO B N 1
ATOM 1501 C CA . PRO B 1 13 ? 6.384 7.482 15.398 1.00 23.81 30 PRO B CA 1
ATOM 1502 C C . PRO B 1 13 ? 5.335 6.671 14.626 1.00 23.70 30 PRO B C 1
ATOM 1503 O O . PRO B 1 13 ? 4.621 5.902 15.223 1.00 22.51 30 PRO B O 1
ATOM 1507 N N . GLY B 1 14 ? 5.356 6.760 13.296 1.00 23.63 31 GLY B N 1
ATOM 1508 C CA . GLY B 1 14 ? 4.422 6.006 12.432 1.00 23.90 31 GLY B CA 1
ATOM 1509 C C . GLY B 1 14 ? 4.525 4.503 12.621 1.00 22.87 31 GLY B C 1
ATOM 1510 O O . GLY B 1 14 ? 3.533 3.807 12.376 1.00 23.23 31 GLY B O 1
ATOM 1511 N N . MET B 1 15 ? 5.692 4.019 13.013 1.00 21.31 32 MET B N 1
ATOM 1512 C CA A MET B 1 15 ? 5.941 2.569 13.253 0.50 22.35 32 MET B CA 1
ATOM 1513 C CA B MET B 1 15 ? 5.936 2.575 13.255 0.50 21.52 32 MET B CA 1
ATOM 1514 C C . MET B 1 15 ? 5.225 2.115 14.525 1.00 20.71 32 MET B C 1
ATOM 1515 O O . MET B 1 15 ? 5.061 0.926 14.683 1.00 23.09 32 MET B O 1
ATOM 1524 N N . TYR B 1 16 ? 4.876 3.055 15.402 1.00 20.67 33 TYR B N 1
ATOM 1525 C CA . TYR B 1 16 ? 4.323 2.746 16.746 1.00 20.77 33 TYR B CA 1
ATOM 1526 C C . TYR B 1 16 ? 2.849 3.136 16.848 1.00 20.12 33 TYR B C 1
ATOM 1527 O O . TYR B 1 16 ? 2.116 2.431 17.562 1.00 23.89 33 TYR B O 1
ATOM 1536 N N . ILE B 1 17 ? 2.434 4.214 16.167 1.00 19.69 34 ILE B N 1
ATOM 1537 C CA . ILE B 1 17 ? 1.048 4.736 16.261 1.00 21.31 34 ILE B CA 1
ATOM 1538 C C . ILE B 1 17 ? 0.457 5.025 14.879 1.00 19.51 34 ILE B C 1
ATOM 1539 O O . ILE B 1 17 ? -0.584 5.653 14.831 1.00 19.31 34 ILE B O 1
ATOM 1544 N N . GLY B 1 18 ? 1.087 4.548 13.803 1.00 20.76 35 GLY B N 1
ATOM 1545 C CA . GLY B 1 18 ? 0.497 4.612 12.452 1.00 20.18 35 GLY B CA 1
ATOM 1546 C C . GLY B 1 18 ? 0.794 5.917 11.752 1.00 21.21 35 GLY B C 1
ATOM 1547 O O . GLY B 1 18 ? 1.070 5.889 10.545 1.00 24.55 35 GLY B O 1
ATOM 1548 N N . SER B 1 19 ? 0.759 7.034 12.463 1.00 22.20 36 SER B N 1
ATOM 1549 C CA . SER B 1 19 ? 0.884 8.403 11.919 1.00 22.67 36 SER B CA 1
ATOM 1550 C C . SER B 1 19 ? 1.000 9.372 13.096 1.00 26.56 36 SER B C 1
ATOM 1551 O O . SER B 1 19 ? 0.719 8.968 14.207 1.00 26.19 36 SER B O 1
ATOM 1554 N N . THR B 1 20 ? 1.244 10.638 12.793 1.00 31.09 37 THR B N 1
ATOM 1555 C CA . THR B 1 20 ? 1.266 11.714 13.804 1.00 31.32 37 THR B CA 1
ATOM 1556 C C . THR B 1 20 ? 0.058 12.650 13.611 1.00 28.68 37 THR B C 1
ATOM 1557 O O . THR B 1 20 ? 0.047 13.782 14.189 1.00 31.00 37 THR B O 1
ATOM 1561 N N . GLY B 1 21 ? -0.968 12.203 12.891 1.00 28.26 38 GLY B N 1
ATOM 1562 C CA . GLY B 1 21 ? -2.249 12.915 12.810 1.00 27.42 38 GLY B CA 1
ATOM 1563 C C . GLY B 1 21 ? -3.128 12.626 14.019 1.00 26.14 38 GLY B C 1
ATOM 1564 O O . GLY B 1 21 ? -2.658 11.989 15.005 1.00 25.73 38 GLY B O 1
ATOM 1565 N N . GLU B 1 22 ? -4.388 12.998 13.912 1.00 23.09 39 GLU B N 1
ATOM 1566 C CA . GLU B 1 22 ? -5.379 12.827 14.986 1.00 22.58 39 GLU B CA 1
ATOM 1567 C C . GLU B 1 22 ? -5.583 11.344 15.272 1.00 20.61 39 GLU B C 1
ATOM 1568 O O . GLU B 1 22 ? -5.748 10.988 16.472 1.00 22.03 39 GLU B O 1
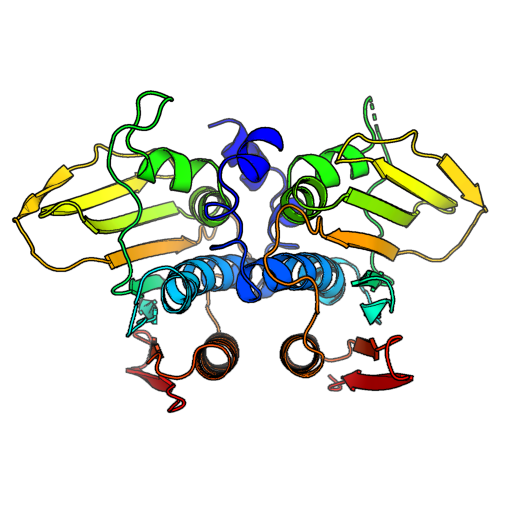ATOM 1574 N N . ARG B 1 23 ? -5.569 10.457 14.291 1.00 19.03 40 ARG B N 1
ATOM 1575 C CA . ARG B 1 23 ? -5.677 9.023 14.620 1.00 17.19 40 ARG B CA 1
ATOM 1576 C C . ARG B 1 23 ? -4.451 8.585 15.443 1.00 18.63 40 ARG B C 1
ATOM 1577 O O . ARG B 1 23 ? -4.629 7.794 16.385 1.00 18.03 40 ARG B O 1
ATOM 1585 N N . GLY B 1 24 ? -3.249 9.064 15.113 1.00 19.60 41 GLY B N 1
ATOM 1586 C CA . GLY B 1 24 ? -2.036 8.802 15.913 1.00 19.79 41 GLY B CA 1
ATOM 1587 C C . GLY B 1 24 ? -2.195 9.310 17.349 1.00 19.07 41 GLY B C 1
ATOM 1588 O O . GLY B 1 24 ? -1.906 8.575 18.293 1.00 19.82 41 GLY B O 1
ATOM 1589 N N . LEU B 1 25 ? -2.687 10.522 17.516 1.00 20.03 42 LEU B N 1
ATOM 1590 C CA . LEU B 1 25 ? -2.931 11.131 18.847 1.00 18.59 42 LEU B CA 1
ATOM 1591 C C . LEU B 1 25 ? -3.834 10.167 19.627 1.00 19.02 42 LEU B C 1
ATOM 1592 O O . LEU B 1 25 ? -3.575 9.918 20.816 1.00 19.24 42 LEU B O 1
ATOM 1597 N N . HIS B 1 26 ? -4.907 9.680 19.009 1.00 17.02 43 HIS B N 1
ATOM 1598 C CA . HIS B 1 26 ? -5.897 8.841 19.731 1.00 16.42 43 HIS B CA 1
ATOM 1599 C C . HIS B 1 26 ? -5.288 7.488 20.118 1.00 17.42 43 HIS B C 1
ATOM 1600 O O . HIS B 1 26 ? -5.810 6.885 21.059 1.00 17.15 43 HIS B O 1
ATOM 1607 N N . HIS B 1 27 ? -4.195 7.049 19.509 1.00 16.91 44 HIS B N 1
ATOM 1608 C CA . HIS B 1 27 ? -3.521 5.801 19.935 1.00 17.43 44 HIS B CA 1
ATOM 1609 C C . HIS B 1 27 ? -3.089 5.962 21.401 1.00 18.46 44 HIS B C 1
ATOM 1610 O O . HIS B 1 27 ? -3.079 4.969 22.137 1.00 18.30 44 HIS B O 1
ATOM 1617 N N . LEU B 1 28 ? -2.709 7.164 21.805 1.00 16.98 45 LEU B N 1
ATOM 1618 C CA . LEU B 1 28 ? -2.188 7.383 23.171 1.00 17.80 45 LEU B CA 1
ATOM 1619 C C . LEU B 1 28 ? -3.299 7.139 24.173 1.00 18.44 45 LEU B C 1
ATOM 1620 O O . LEU B 1 28 ? -3.061 6.407 25.172 1.00 18.06 45 LEU B O 1
ATOM 1625 N N . ILE B 1 29 ? -4.465 7.732 23.954 1.00 17.20 46 ILE B N 1
ATOM 1626 C CA . ILE B 1 29 ? -5.571 7.561 24.935 1.00 17.87 46 ILE B CA 1
ATOM 1627 C C . ILE B 1 29 ? -6.092 6.127 24.821 1.00 19.73 46 ILE B C 1
ATOM 1628 O O . ILE B 1 29 ? -6.459 5.530 25.866 1.00 18.48 46 ILE B O 1
ATOM 1633 N N . TRP B 1 30 ? -6.117 5.532 23.627 1.00 18.72 47 TRP B N 1
ATOM 1634 C CA . TRP B 1 30 ? -6.585 4.137 23.505 1.00 17.96 47 TRP B CA 1
ATOM 1635 C C . TRP B 1 30 ? -5.709 3.235 24.389 1.00 17.89 47 TRP B C 1
ATOM 1636 O O . TRP B 1 30 ? -6.235 2.306 25.020 1.00 18.16 47 TRP B O 1
ATOM 1647 N N . GLU B 1 31 ? -4.403 3.426 24.377 1.00 17.49 48 GLU B N 1
ATOM 1648 C CA . GLU B 1 31 ? -3.460 2.565 25.133 1.00 17.34 48 GLU B CA 1
ATOM 1649 C C . GLU B 1 31 ? -3.700 2.723 26.633 1.00 16.50 48 GLU B C 1
ATOM 1650 O O . GLU B 1 31 ? -3.796 1.707 27.338 1.00 17.72 48 GLU B O 1
ATOM 1656 N N . VAL B 1 32 ? -3.787 3.956 27.094 1.00 16.95 49 VAL B N 1
ATOM 1657 C CA . VAL B 1 32 ? -3.870 4.207 28.558 1.00 17.76 49 VAL B CA 1
ATOM 1658 C C . VAL B 1 32 ? -5.231 3.718 29.051 1.00 17.47 49 VAL B C 1
ATOM 1659 O O . VAL B 1 32 ? -5.324 3.095 30.116 1.00 17.67 49 VAL B O 1
ATOM 1663 N N . VAL B 1 33 ? -6.293 3.959 28.301 1.00 17.76 50 VAL B N 1
ATOM 1664 C CA . VAL B 1 33 ? -7.641 3.404 28.613 1.00 16.89 50 VAL B CA 1
ATOM 1665 C C . VAL B 1 33 ? -7.566 1.874 28.623 1.00 15.97 50 VAL B C 1
ATOM 1666 O O . VAL B 1 33 ? -8.110 1.236 29.545 1.00 17.36 50 VAL B O 1
ATOM 1670 N N . ASP B 1 34 ? -7.000 1.269 27.579 1.00 17.28 51 ASP B N 1
ATOM 1671 C CA . ASP B 1 34 ? -6.914 -0.205 27.515 1.00 16.32 51 ASP B CA 1
ATOM 1672 C C . ASP B 1 34 ? -6.282 -0.726 28.815 1.00 17.41 51 ASP B C 1
ATOM 1673 O O . ASP B 1 34 ? -6.771 -1.726 29.382 1.00 17.88 51 ASP B O 1
ATOM 1678 N N . ASN B 1 35 ? -5.185 -0.101 29.239 1.00 17.06 52 ASN B N 1
ATOM 1679 C CA . ASN B 1 35 ? -4.371 -0.633 30.353 1.00 16.76 52 ASN B CA 1
ATOM 1680 C C . ASN B 1 35 ? -5.234 -0.631 31.619 1.00 16.99 52 ASN B C 1
ATOM 1681 O O . ASN B 1 35 ? -5.110 -1.556 32.437 1.00 18.98 52 ASN B O 1
ATOM 1686 N N . ALA B 1 36 ? -6.036 0.410 31.800 1.00 17.06 53 ALA B N 1
ATOM 1687 C CA . ALA B 1 36 ? -6.919 0.554 32.982 1.00 16.86 53 ALA B CA 1
ATOM 1688 C C . ALA B 1 36 ? -8.031 -0.486 32.891 1.00 17.62 53 ALA B C 1
ATOM 1689 O O . ALA B 1 36 ? -8.321 -1.212 33.874 1.00 18.33 53 ALA B O 1
ATOM 1691 N N . VAL B 1 37 ? -8.671 -0.592 31.741 1.00 17.06 54 VAL B N 1
ATOM 1692 C CA . VAL B 1 37 ? -9.815 -1.514 31.540 1.00 16.34 54 VAL B CA 1
ATOM 1693 C C . VAL B 1 37 ? -9.349 -2.956 31.743 1.00 17.09 54 VAL B C 1
ATOM 1694 O O . VAL B 1 37 ? -10.145 -3.759 32.299 1.00 18.90 54 VAL B O 1
ATOM 1698 N N . ASP B 1 38 ? -8.115 -3.267 31.375 1.00 18.19 55 ASP B N 1
ATOM 1699 C CA . ASP B 1 38 ? -7.518 -4.612 31.569 1.00 16.42 55 ASP B CA 1
ATOM 1700 C C . ASP B 1 38 ? -7.676 -5.040 33.034 1.00 16.78 55 ASP B C 1
ATOM 1701 O O . ASP B 1 38 ? -7.769 -6.237 33.306 1.00 19.56 55 ASP B O 1
ATOM 1706 N N . GLU B 1 39 ? -7.641 -4.093 33.974 1.00 17.61 56 GLU B N 1
ATOM 1707 C CA . GLU B 1 39 ? -7.707 -4.439 35.414 1.00 17.70 56 GLU B CA 1
ATOM 1708 C C . GLU B 1 39 ? -9.114 -4.867 35.820 1.00 18.41 56 GLU B C 1
ATOM 1709 O O . GLU B 1 39 ? -9.226 -5.415 36.945 1.00 20.37 56 GLU B O 1
ATOM 1715 N N . ALA B 1 40 ? -10.159 -4.709 35.008 1.00 19.47 57 ALA B N 1
ATOM 1716 C CA . ALA B 1 40 ? -11.490 -5.257 35.369 1.00 21.11 57 ALA B CA 1
ATOM 1717 C C . ALA B 1 40 ? -11.394 -6.792 35.458 1.00 23.00 57 ALA B C 1
ATOM 1718 O O . ALA B 1 40 ? -11.771 -7.401 36.499 1.00 26.20 57 ALA B O 1
ATOM 1720 N N . MET B 1 41 ? -10.856 -7.430 34.432 1.00 22.27 58 MET B N 1
ATOM 1721 C CA . MET B 1 41 ? -10.765 -8.911 34.409 1.00 22.66 58 MET B CA 1
ATOM 1722 C C . MET B 1 41 ? -9.518 -9.380 35.166 1.00 22.27 58 MET B C 1
ATOM 1723 O O . MET B 1 41 ? -9.575 -10.465 35.745 1.00 31.80 58 MET B O 1
ATOM 1728 N N . ALA B 1 42 ? -8.445 -8.599 35.216 1.00 22.35 59 ALA B N 1
ATOM 1729 C CA . ALA B 1 42 ? -7.154 -9.078 35.747 1.00 23.88 59 ALA B CA 1
ATOM 1730 C C . ALA B 1 42 ? -6.971 -8.697 37.226 1.00 22.48 59 ALA B C 1
ATOM 1731 O O . ALA B 1 42 ? -6.133 -9.359 37.891 1.00 26.68 59 ALA B O 1
ATOM 1733 N N . GLY B 1 43 ? -7.673 -7.662 37.698 1.00 22.64 60 GLY B N 1
ATOM 1734 C CA . GLY B 1 43 ? -7.339 -7.025 38.984 1.00 25.76 60 GLY B CA 1
ATOM 1735 C C . GLY B 1 43 ? -8.546 -6.601 39.813 1.00 22.58 60 GLY B C 1
ATOM 1736 O O . GLY B 1 43 ? -8.316 -5.820 40.766 1.00 26.11 60 GLY B O 1
ATOM 1737 N N . HIS B 1 44 ? -9.767 -7.025 39.476 1.00 22.71 61 HIS B N 1
ATOM 1738 C CA . HIS B 1 44 ? -11.017 -6.740 40.243 1.00 23.32 61 HIS B CA 1
ATOM 1739 C C . HIS B 1 44 ? -11.332 -5.240 40.263 1.00 21.77 61 HIS B C 1
ATOM 1740 O O . HIS B 1 44 ? -12.043 -4.784 41.160 1.00 27.92 61 HIS B O 1
ATOM 1747 N N . ALA B 1 45 ? -10.900 -4.479 39.250 1.00 21.44 62 ALA B N 1
ATOM 1748 C CA . ALA B 1 45 ? -11.344 -3.081 39.094 1.00 22.79 62 ALA B CA 1
ATOM 1749 C C . ALA B 1 45 ? -12.859 -3.034 38.871 1.00 22.61 62 ALA B C 1
ATOM 1750 O O . ALA B 1 45 ? -13.421 -3.924 38.213 1.00 24.17 62 ALA B O 1
ATOM 1752 N N . THR B 1 46 ? -13.484 -1.972 39.379 1.00 23.59 63 THR B N 1
ATOM 1753 C CA . THR B 1 46 ? -14.926 -1.698 39.260 1.00 23.90 63 THR B CA 1
ATOM 1754 C C . THR B 1 46 ? -15.174 -0.371 38.560 1.00 21.55 63 THR B C 1
ATOM 1755 O O . THR B 1 46 ? -16.293 -0.170 38.101 1.00 23.97 63 THR B O 1
ATOM 1759 N N . LYS B 1 47 ? -14.177 0.506 38.474 1.00 21.76 64 LYS B N 1
ATOM 1760 C CA . LYS B 1 47 ? -14.429 1.846 37.908 1.00 21.89 64 LYS B CA 1
ATOM 1761 C C . LYS B 1 47 ? -13.180 2.340 37.191 1.00 20.61 64 LYS B C 1
ATOM 1762 O O . LYS B 1 47 ? -12.068 2.247 37.738 1.00 21.97 64 LYS B O 1
ATOM 1766 N N . VAL B 1 48 ? -13.395 2.882 35.997 1.00 20.41 65 VAL B N 1
ATOM 1767 C CA . VAL B 1 48 ? -12.344 3.621 35.251 1.00 19.48 65 VAL B CA 1
ATOM 1768 C C . VAL B 1 48 ? -12.909 5.010 34.964 1.00 19.52 65 VAL B C 1
ATOM 1769 O O . VAL B 1 48 ? -14.075 5.119 34.556 1.00 22.40 65 VAL B O 1
ATOM 1773 N N A ARG B 1 49 ? -12.104 6.039 35.207 0.50 20.75 66 ARG B N 1
ATOM 1774 N N B ARG B 1 49 ? -12.124 6.046 35.243 0.50 20.82 66 ARG B N 1
ATOM 1775 C CA A ARG B 1 49 ? -12.493 7.445 34.961 0.50 21.14 66 ARG B CA 1
ATOM 1776 C CA B ARG B 1 49 ? -12.505 7.448 34.958 0.50 20.76 66 ARG B CA 1
ATOM 1777 C C A ARG B 1 49 ? -11.517 8.044 33.952 0.50 19.05 66 ARG B C 1
ATOM 1778 C C B ARG B 1 49 ? -11.525 8.032 33.949 0.50 19.06 66 ARG B C 1
ATOM 1779 O O A ARG B 1 49 ? -10.293 7.918 34.148 0.50 18.57 66 ARG B O 1
ATOM 1780 O O B ARG B 1 49 ? -10.307 7.890 34.150 0.50 19.54 66 ARG B O 1
ATOM 1795 N N . VAL B 1 50 ? -12.059 8.666 32.906 1.00 19.02 67 VAL B N 1
ATOM 1796 C CA . VAL B 1 50 ? -11.245 9.314 31.864 1.00 19.39 67 VAL B CA 1
ATOM 1797 C C . VAL B 1 50 ? -11.608 10.788 31.860 1.00 18.65 67 VAL B C 1
ATOM 1798 O O . VAL B 1 50 ? -12.796 11.106 31.733 1.00 20.55 67 VAL B O 1
ATOM 1802 N N A ARG B 1 51 ? -10.600 11.656 31.959 0.50 19.40 68 ARG B N 1
ATOM 1803 N N B ARG B 1 51 ? -10.607 11.658 31.991 0.50 19.94 68 ARG B N 1
ATOM 1804 C CA A ARG B 1 51 ? -10.799 13.122 31.949 0.50 20.67 68 ARG B CA 1
ATOM 1805 C CA B ARG B 1 51 ? -10.799 13.127 31.963 0.50 21.75 68 ARG B CA 1
ATOM 1806 C C A ARG B 1 51 ? -9.992 13.714 30.797 0.50 19.35 68 ARG B C 1
ATOM 1807 C C B ARG B 1 51 ? -10.008 13.677 30.778 0.50 19.90 68 ARG B C 1
ATOM 1808 O O A ARG B 1 51 ? -8.779 13.459 30.737 0.50 19.69 68 ARG B O 1
ATOM 1809 O O B ARG B 1 51 ? -8.822 13.347 30.672 0.50 22.18 68 ARG B O 1
ATOM 1824 N N . LEU B 1 52 ? -10.667 14.478 29.943 1.00 20.73 69 LEU B N 1
ATOM 1825 C CA . LEU B 1 52 ? -9.994 15.241 28.869 1.00 20.39 69 LEU B CA 1
ATOM 1826 C C . LEU B 1 52 ? -9.730 16.631 29.468 1.00 21.37 69 LEU B C 1
ATOM 1827 O O . LEU B 1 52 ? -10.684 17.362 29.703 1.00 24.10 69 LEU B O 1
ATOM 1832 N N . LEU B 1 53 ? -8.483 16.923 29.771 1.00 21.34 70 LEU B N 1
ATOM 1833 C CA . LEU B 1 53 ? -8.112 18.182 30.458 1.00 20.59 70 LEU B CA 1
ATOM 1834 C C . LEU B 1 53 ? -8.167 19.356 29.451 1.00 21.30 70 LEU B C 1
ATOM 1835 O O . LEU B 1 53 ? -7.937 19.173 28.275 1.00 24.34 70 LEU B O 1
ATOM 1840 N N . ALA B 1 54 ? -8.532 20.550 29.897 1.00 25.73 71 ALA B N 1
ATOM 1841 C CA . ALA B 1 54 ? -8.638 21.736 29.022 1.00 28.75 71 ALA B CA 1
ATOM 1842 C C . ALA B 1 54 ? -7.267 22.130 28.468 1.00 25.59 71 ALA B C 1
ATOM 1843 O O . ALA B 1 54 ? -7.260 22.811 27.409 1.00 30.50 71 ALA B O 1
ATOM 1845 N N . ASP B 1 55 ? -6.154 21.758 29.095 1.00 28.57 72 ASP B N 1
ATOM 1846 C CA . ASP B 1 55 ? -4.792 22.091 28.589 1.00 29.05 72 ASP B CA 1
ATOM 1847 C C . ASP B 1 55 ? -4.309 21.064 27.552 1.00 27.42 72 ASP B C 1
ATOM 1848 O O . ASP B 1 55 ? -3.131 21.133 27.180 1.00 27.79 72 ASP B O 1
ATOM 1853 N N . GLY B 1 56 ? -5.157 20.111 27.169 1.00 24.48 73 GLY B N 1
ATOM 1854 C CA . GLY B 1 56 ? -4.823 19.068 26.182 1.00 23.82 73 GLY B CA 1
ATOM 1855 C C . GLY B 1 56 ? -4.396 17.748 26.826 1.00 22.96 73 GLY B C 1
ATOM 1856 O O . GLY B 1 56 ? -4.260 16.732 26.123 1.00 23.20 73 GLY B O 1
ATOM 1857 N N . GLY B 1 57 ? -4.190 17.727 28.133 1.00 22.90 74 GLY B N 1
ATOM 1858 C CA . GLY B 1 57 ? -3.767 16.494 28.799 1.00 21.83 74 GLY B CA 1
ATOM 1859 C C . GLY B 1 57 ? -4.912 15.516 28.958 1.00 18.31 74 GLY B C 1
ATOM 1860 O O . GLY B 1 57 ? -6.066 15.838 28.667 1.00 19.09 74 GLY B O 1
ATOM 1861 N N . VAL B 1 58 ? -4.581 14.336 29.464 1.00 19.32 75 VAL B N 1
ATOM 1862 C CA . VAL B 1 58 ? -5.559 13.249 29.694 1.00 17.74 75 VAL B CA 1
ATOM 1863 C C . VAL B 1 58 ? -5.235 12.615 31.040 1.00 16.53 75 VAL B C 1
ATOM 1864 O O . VAL B 1 58 ? -4.035 12.427 31.332 1.00 17.69 75 VAL B O 1
ATOM 1868 N N . GLU B 1 59 ? -6.269 12.311 31.822 1.00 18.59 76 GLU B N 1
ATOM 1869 C CA . GLU B 1 59 ? -6.095 11.522 33.050 1.00 19.08 76 GLU B CA 1
ATOM 1870 C C . GLU B 1 59 ? -6.960 10.278 32.947 1.00 18.37 76 GLU B C 1
ATOM 1871 O O . GLU B 1 59 ? -8.161 10.388 32.641 1.00 19.90 76 GLU B O 1
ATOM 1877 N N . VAL B 1 60 ? -6.354 9.130 33.204 1.00 17.57 77 VAL B N 1
ATOM 1878 C CA . VAL B 1 60 ? -7.128 7.874 33.329 1.00 17.88 77 VAL B CA 1
ATOM 1879 C C . VAL B 1 60 ? -6.845 7.272 34.701 1.00 17.43 77 VAL B C 1
ATOM 1880 O O . VAL B 1 60 ? -5.679 6.991 35.015 1.00 17.39 77 VAL B O 1
ATOM 1884 N N . SER B 1 61 ? -7.908 7.066 35.464 1.00 17.88 78 SER B N 1
ATOM 1885 C CA . SER B 1 61 ? -7.815 6.480 36.817 1.00 18.78 78 SER B CA 1
ATOM 1886 C C . SER B 1 61 ? -8.574 5.159 36.871 1.00 18.16 78 SER B C 1
ATOM 1887 O O . SER B 1 61 ? -9.625 5.023 36.226 1.00 20.09 78 SER B O 1
ATOM 1890 N N . ASP B 1 62 ? -8.052 4.224 37.648 1.00 20.39 79 ASP B N 1
ATOM 1891 C CA . ASP B 1 62 ? -8.748 2.945 37.890 1.00 18.27 79 ASP B CA 1
ATOM 1892 C C . ASP B 1 62 ? -8.575 2.534 39.353 1.00 19.68 79 ASP B C 1
ATOM 1893 O O . ASP B 1 62 ? -7.628 3.010 40.020 1.00 21.18 79 ASP B O 1
ATOM 1898 N N . ASP B 1 63 ? -9.407 1.600 39.783 1.00 18.79 80 ASP B N 1
ATOM 1899 C CA . ASP B 1 63 ? -9.254 0.961 41.108 1.00 19.21 80 ASP B CA 1
ATOM 1900 C C . ASP B 1 63 ? -8.810 -0.496 40.936 1.00 19.02 80 ASP B C 1
ATOM 1901 O O . ASP B 1 63 ? -9.296 -1.389 41.677 1.00 22.09 80 ASP B O 1
ATOM 1906 N N . GLY B 1 64 ? -7.907 -0.745 39.999 1.00 19.55 81 GLY B N 1
ATOM 1907 C CA . GLY B 1 64 ? -7.314 -2.075 39.853 1.00 20.18 81 GLY B CA 1
ATOM 1908 C C . GLY B 1 64 ? -6.205 -2.303 40.861 1.00 20.36 81 GLY B C 1
ATOM 1909 O O . GLY B 1 64 ? -6.237 -1.708 41.981 1.00 21.75 81 GLY B O 1
ATOM 1910 N N . ARG B 1 65 ? -5.254 -3.159 40.526 1.00 20.12 82 ARG B N 1
ATOM 1911 C CA . ARG B 1 65 ? -4.215 -3.595 41.485 1.00 21.42 82 ARG B CA 1
ATOM 1912 C C . ARG B 1 65 ? -3.198 -2.503 41.784 1.00 22.46 82 ARG B C 1
ATOM 1913 O O . ARG B 1 65 ? -2.518 -2.604 42.816 1.00 21.44 82 ARG B O 1
ATOM 1921 N N . GLY B 1 66 ? -3.031 -1.544 40.867 1.00 19.19 83 GLY B N 1
ATOM 1922 C CA . GLY B 1 66 ? -1.906 -0.611 40.946 1.00 20.16 83 GLY B CA 1
ATOM 1923 C C . GLY B 1 66 ? -0.697 -1.169 40.225 1.00 19.81 83 GLY B C 1
ATOM 1924 O O . GLY B 1 66 ? -0.362 -2.341 40.399 1.00 22.43 83 GLY B O 1
ATOM 1925 N N . ILE B 1 67 ? -0.050 -0.366 39.382 1.00 21.06 84 ILE B N 1
ATOM 1926 C CA . ILE B 1 67 ? 1.221 -0.812 38.763 1.00 22.92 84 ILE B CA 1
ATOM 1927 C C . ILE B 1 67 ? 2.173 -1.242 39.877 1.00 22.95 84 ILE B C 1
ATOM 1928 O O . ILE B 1 67 ? 2.344 -0.506 40.836 1.00 25.14 84 ILE B O 1
ATOM 1933 N N . PRO B 1 68 ? 2.807 -2.427 39.803 1.00 23.96 85 PRO B N 1
ATOM 1934 C CA . PRO B 1 68 ? 3.773 -2.816 40.821 1.00 28.73 85 PRO B CA 1
ATOM 1935 C C . PRO B 1 68 ? 4.861 -1.761 41.078 1.00 30.83 85 PRO B C 1
ATOM 1936 O O . PRO B 1 68 ? 5.400 -1.152 40.147 1.00 31.75 85 PRO B O 1
ATOM 1940 N N . VAL B 1 69 ? 5.151 -1.522 42.360 1.00 35.12 86 VAL B N 1
ATOM 1941 C CA . VAL B 1 69 ? 6.132 -0.476 42.776 1.00 38.94 86 VAL B CA 1
ATOM 1942 C C . VAL B 1 69 ? 7.391 -1.114 43.373 1.00 47.77 86 VAL B C 1
ATOM 1943 O O . VAL B 1 69 ? 8.416 -0.393 43.421 1.00 45.51 86 VAL B O 1
ATOM 1947 N N . GLU B 1 70 ? 7.334 -2.394 43.773 1.00 50.27 87 GLU B N 1
ATOM 1948 C CA . GLU B 1 70 ? 8.482 -3.120 44.383 1.00 52.63 87 GLU B CA 1
ATOM 1949 C C . GLU B 1 70 ? 9.660 -3.139 43.403 1.00 56.65 87 GLU B C 1
ATOM 1950 O O . GLU B 1 70 ? 9.429 -3.084 42.168 1.00 70.96 87 GLU B O 1
ATOM 1952 N N . MET B 1 71 ? 10.882 -3.190 43.941 1.00 62.29 88 MET B N 1
ATOM 1953 C CA . MET B 1 71 ? 12.155 -3.211 43.170 1.00 63.94 88 MET B CA 1
ATOM 1954 C C . MET B 1 71 ? 12.786 -4.604 43.269 1.00 67.93 88 MET B C 1
ATOM 1955 O O . MET B 1 71 ? 13.533 -4.955 42.327 1.00 80.41 88 MET B O 1
ATOM 1960 N N . GLY B 1 75 ? 18.048 -2.179 40.501 1.00 52.81 92 GLY B N 1
ATOM 1961 C CA . GLY B 1 75 ? 17.159 -1.834 41.630 1.00 53.68 92 GLY B CA 1
ATOM 1962 C C . GLY B 1 75 ? 16.180 -0.730 41.256 1.00 56.76 92 GLY B C 1
ATOM 1963 O O . GLY B 1 75 ? 15.979 0.200 42.082 1.00 67.25 92 GLY B O 1
ATOM 1964 N N . VAL B 1 76 ? 15.570 -0.829 40.066 1.00 53.92 93 VAL B N 1
ATOM 1965 C CA . VAL B 1 76 ? 14.688 0.239 39.501 1.00 49.21 93 VAL B CA 1
ATOM 1966 C C . VAL B 1 76 ? 13.226 -0.164 39.697 1.00 41.71 93 VAL B C 1
ATOM 1967 O O . VAL B 1 76 ? 12.852 -1.329 39.557 1.00 43.29 93 VAL B O 1
ATOM 1971 N N . PRO B 1 77 ? 12.353 0.789 40.072 1.00 43.41 94 PRO B N 1
ATOM 1972 C CA . PRO B 1 77 ? 10.962 0.447 40.353 1.00 39.78 94 PRO B CA 1
ATOM 1973 C C . PRO B 1 77 ? 10.280 -0.088 39.086 1.00 35.21 94 PRO B C 1
ATOM 1974 O O . PRO B 1 77 ? 10.512 0.445 38.003 1.00 35.91 94 PRO B O 1
ATOM 1978 N N . THR B 1 78 ? 9.435 -1.097 39.244 1.00 33.95 95 THR B N 1
ATOM 1979 C CA . THR B 1 78 ? 8.693 -1.712 38.125 1.00 31.74 95 THR B CA 1
ATOM 1980 C C . THR B 1 78 ? 8.002 -0.622 37.301 1.00 28.23 95 THR B C 1
ATOM 1981 O O . THR B 1 78 ? 7.982 -0.757 36.069 1.00 30.12 95 THR B O 1
ATOM 1985 N N . VAL B 1 79 ? 7.451 0.418 37.927 1.00 27.13 96 VAL B N 1
ATOM 1986 C CA . VAL B 1 79 ? 6.698 1.444 37.159 1.00 29.41 96 VAL B CA 1
ATOM 1987 C C . VAL B 1 79 ? 7.636 2.074 36.116 1.00 26.56 96 VAL B C 1
ATOM 1988 O O . VAL B 1 79 ? 7.156 2.395 35.020 1.00 26.69 96 VAL B O 1
ATOM 1992 N N . ASP B 1 80 ? 8.912 2.294 36.442 1.00 28.97 97 ASP B N 1
ATOM 1993 C CA . ASP B 1 80 ? 9.873 2.911 35.486 1.00 29.66 97 ASP B CA 1
ATOM 1994 C C . ASP B 1 80 ? 10.108 1.958 34.305 1.00 30.52 97 ASP B C 1
ATOM 1995 O O . ASP B 1 80 ? 10.252 2.453 33.169 1.00 30.69 97 ASP B O 1
ATOM 2000 N N . VAL B 1 81 ? 10.150 0.651 34.561 1.00 28.36 98 VAL B N 1
ATOM 2001 C CA . VAL B 1 81 ? 10.297 -0.391 33.503 1.00 27.95 98 VAL B CA 1
ATOM 2002 C C . VAL B 1 81 ? 9.054 -0.326 32.604 1.00 25.74 98 VAL B C 1
ATOM 2003 O O . VAL B 1 81 ? 9.202 -0.233 31.381 1.00 25.91 98 VAL B O 1
ATOM 2007 N N . VAL B 1 82 ? 7.862 -0.342 33.190 1.00 26.27 99 VAL B N 1
ATOM 2008 C CA . VAL B 1 82 ? 6.573 -0.232 32.454 1.00 24.61 99 VAL B CA 1
ATOM 2009 C C . VAL B 1 82 ? 6.610 1.005 31.559 1.00 25.01 99 VAL B C 1
ATOM 2010 O O . VAL B 1 82 ? 6.305 0.890 30.354 1.00 24.14 99 VAL B O 1
ATOM 2014 N N . MET B 1 83 ? 6.935 2.156 32.131 1.00 25.34 100 MET B N 1
ATOM 2015 C CA . MET B 1 83 ? 6.761 3.451 31.443 1.00 25.80 100 MET B CA 1
ATOM 2016 C C . MET B 1 83 ? 7.876 3.651 30.406 1.00 25.80 100 MET B C 1
ATOM 2017 O O . MET B 1 83 ? 7.777 4.605 29.642 1.00 28.23 100 MET B O 1
ATOM 2022 N N . THR B 1 84 ? 8.899 2.791 30.370 1.00 27.20 101 THR B N 1
ATOM 2023 C CA . THR B 1 84 ? 10.009 2.877 29.381 1.00 27.80 101 THR B CA 1
ATOM 2024 C C . THR B 1 84 ? 10.033 1.673 28.427 1.00 27.04 101 THR B C 1
ATOM 2025 O O . THR B 1 84 ? 10.764 1.782 27.430 1.00 31.21 101 THR B O 1
ATOM 2029 N N . GLN B 1 85 ? 9.267 0.599 28.662 1.00 26.74 102 GLN B N 1
ATOM 2030 C CA . GLN B 1 85 ? 9.424 -0.669 27.887 1.00 27.80 102 GLN B CA 1
ATOM 2031 C C . GLN B 1 85 ? 8.139 -1.184 27.244 1.00 24.58 102 GLN B C 1
ATOM 2032 O O . GLN B 1 85 ? 8.242 -1.796 26.186 1.00 31.04 102 GLN B O 1
ATOM 2038 N N . VAL B 1 86 ? 6.957 -1.000 27.851 1.00 24.28 123 VAL B N 1
ATOM 2039 C CA . VAL B 1 86 ? 5.773 -1.673 27.329 1.00 24.49 123 VAL B CA 1
ATOM 2040 C C . VAL B 1 86 ? 4.865 -0.682 26.575 1.00 22.33 123 VAL B C 1
ATOM 2041 O O . VAL B 1 86 ? 5.368 0.382 26.190 1.00 23.83 123 VAL B O 1
ATOM 2045 N N . GLY B 1 87 ? 3.598 -1.025 26.337 1.00 22.89 124 GLY B N 1
ATOM 2046 C CA . GLY B 1 87 ? 2.696 -0.244 25.466 1.00 23.28 124 GLY B CA 1
ATOM 2047 C C . GLY B 1 87 ? 2.702 1.230 25.822 1.00 20.52 124 GLY B C 1
ATOM 2048 O O . GLY B 1 87 ? 2.877 2.113 24.939 1.00 21.17 124 GLY B O 1
ATOM 2049 N N . VAL B 1 88 ? 2.533 1.530 27.103 1.00 20.85 125 VAL B N 1
ATOM 2050 C CA . VAL B 1 88 ? 2.388 2.941 27.540 1.00 21.13 125 VAL B CA 1
ATOM 2051 C C . VAL B 1 88 ? 3.718 3.682 27.381 1.00 21.10 125 VAL B C 1
ATOM 2052 O O . VAL B 1 88 ? 3.700 4.903 27.432 1.00 20.30 125 VAL B O 1
ATOM 2056 N N . SER B 1 89 ? 4.847 3.003 27.215 1.00 20.75 126 SER B N 1
ATOM 2057 C CA . SER B 1 89 ? 6.132 3.712 26.965 1.00 22.77 126 SER B CA 1
ATOM 2058 C C . SER B 1 89 ? 6.033 4.544 25.674 1.00 22.99 126 SER B C 1
ATOM 2059 O O . SER B 1 89 ? 6.734 5.562 25.569 1.00 23.42 126 SER B O 1
ATOM 2062 N N . VAL B 1 90 ? 5.214 4.128 24.707 1.00 21.65 127 VAL B N 1
ATOM 2063 C CA . VAL B 1 90 ? 5.017 4.947 23.477 1.00 22.45 127 VAL B CA 1
ATOM 2064 C C . VAL B 1 90 ? 4.363 6.277 23.866 1.00 21.26 127 VAL B C 1
ATOM 2065 O O . VAL B 1 90 ? 4.717 7.332 23.310 1.00 23.26 127 VAL B O 1
ATOM 2069 N N . VAL B 1 91 ? 3.398 6.217 24.780 1.00 20.12 128 VAL B N 1
ATOM 2070 C CA . VAL B 1 91 ? 2.744 7.451 25.299 1.00 19.49 128 VAL B CA 1
ATOM 2071 C C . VAL B 1 91 ? 3.795 8.335 25.979 1.00 20.79 128 VAL B C 1
ATOM 2072 O O . VAL B 1 91 ? 3.854 9.534 25.686 1.00 22.83 128 VAL B O 1
ATOM 2076 N N . ASN B 1 92 ? 4.648 7.739 26.800 1.00 21.20 129 ASN B N 1
ATOM 2077 C CA . ASN B 1 92 ? 5.742 8.464 27.495 1.00 22.87 129 ASN B CA 1
ATOM 2078 C C . ASN B 1 92 ? 6.651 9.141 26.449 1.00 23.46 129 ASN B C 1
ATOM 2079 O O . ASN B 1 92 ? 6.933 10.330 26.578 1.00 23.09 129 ASN B O 1
ATOM 2084 N N . ALA B 1 93 ? 7.057 8.393 25.422 1.00 22.68 130 ALA B N 1
ATOM 2085 C CA . ALA B 1 93 ? 7.980 8.855 24.364 1.00 24.98 130 ALA B CA 1
ATOM 2086 C C . ALA B 1 93 ? 7.420 10.101 23.665 1.00 23.62 130 ALA B C 1
ATOM 2087 O O . ALA B 1 93 ? 8.233 10.992 23.284 1.00 28.62 130 ALA B O 1
ATOM 2089 N N . LEU B 1 94 ? 6.098 10.149 23.460 1.00 22.15 131 LEU B N 1
ATOM 2090 C CA . LEU B 1 94 ? 5.456 11.179 22.609 1.00 22.66 131 LEU B CA 1
ATOM 2091 C C . LEU B 1 94 ? 4.723 12.214 23.465 1.00 21.13 131 LEU B C 1
ATOM 2092 O O . LEU B 1 94 ? 3.891 12.945 22.908 1.00 22.18 131 LEU B O 1
ATOM 2097 N N . SER B 1 95 ? 4.990 12.220 24.778 1.00 20.52 132 SER B N 1
ATOM 2098 C CA . SER B 1 95 ? 4.434 13.210 25.731 1.00 21.50 132 SER B CA 1
ATOM 2099 C C . SER B 1 95 ? 5.548 14.111 26.260 1.00 21.78 132 SER B C 1
ATOM 2100 O O . SER B 1 95 ? 6.671 13.608 26.513 1.00 23.06 132 SER B O 1
ATOM 2103 N N . THR B 1 96 ? 5.242 15.393 26.461 1.00 24.23 133 THR B N 1
ATOM 2104 C CA . THR B 1 96 ? 6.171 16.325 27.144 1.00 24.83 133 THR B CA 1
ATOM 2105 C C . THR B 1 96 ? 6.398 15.899 28.591 1.00 25.16 133 THR B C 1
ATOM 2106 O O . THR B 1 96 ? 7.519 16.080 29.090 1.00 27.57 133 THR B O 1
ATOM 2110 N N . ARG B 1 97 ? 5.381 15.329 29.215 1.00 23.31 134 ARG B N 1
ATOM 2111 C CA . ARG B 1 97 ? 5.494 14.855 30.602 1.00 24.08 134 ARG B CA 1
ATOM 2112 C C . ARG B 1 97 ? 4.382 13.850 30.877 1.00 22.02 134 ARG B C 1
ATOM 2113 O O . ARG B 1 97 ? 3.320 13.869 30.205 1.00 21.58 134 ARG B O 1
ATOM 2121 N N . MET B 1 98 ? 4.609 13.044 31.900 1.00 23.28 135 MET B N 1
ATOM 2122 C CA . MET B 1 98 ? 3.582 12.154 32.457 1.00 20.93 135 MET B CA 1
ATOM 2123 C C . MET B 1 98 ? 3.669 12.242 33.984 1.00 23.09 135 MET B C 1
ATOM 2124 O O . MET B 1 98 ? 4.766 12.500 34.545 1.00 23.31 135 MET B O 1
ATOM 2129 N N . GLU B 1 99 ? 2.528 12.007 34.618 1.00 22.47 136 GLU B N 1
ATOM 2130 C CA . GLU B 1 99 ? 2.458 11.822 36.078 1.00 21.48 136 GLU B CA 1
ATOM 2131 C C . GLU B 1 99 ? 1.824 10.459 36.313 1.00 20.99 136 GLU B C 1
ATOM 2132 O O . GLU B 1 99 ? 0.836 10.157 35.652 1.00 22.55 136 GLU B O 1
ATOM 2138 N N . VAL B 1 100 ? 2.341 9.698 37.261 1.00 20.50 137 VAL B N 1
ATOM 2139 C CA . VAL B 1 100 ? 1.724 8.397 37.610 1.00 21.14 137 VAL B CA 1
ATOM 2140 C C . VAL B 1 100 ? 1.535 8.353 39.130 1.00 20.31 137 VAL B C 1
ATOM 2141 O O . VAL B 1 100 ? 2.490 8.630 39.852 1.00 23.77 137 VAL B O 1
ATOM 2145 N N . GLU B 1 101 ? 0.320 8.076 39.562 1.00 19.92 138 GLU B N 1
ATOM 2146 C CA . GLU B 1 101 ? -0.011 7.851 40.985 1.00 21.34 138 GLU B CA 1
ATOM 2147 C C . GLU B 1 101 ? -0.416 6.393 41.132 1.00 20.65 138 GLU B C 1
ATOM 2148 O O . GLU B 1 101 ? -1.277 5.919 40.389 1.00 24.36 138 GLU B O 1
ATOM 2154 N N . ILE B 1 102 ? 0.143 5.702 42.109 1.00 20.57 139 ILE B N 1
ATOM 2155 C CA . ILE B 1 102 ? -0.199 4.276 42.342 1.00 19.87 139 ILE B CA 1
ATOM 2156 C C . ILE B 1 102 ? -0.630 4.147 43.798 1.00 20.58 139 ILE B C 1
ATOM 2157 O O . ILE B 1 102 ? 0.062 4.686 44.658 1.00 22.63 139 ILE B O 1
ATOM 2162 N N . CYS B 1 103 ? -1.740 3.465 44.024 1.00 18.73 140 CYS B N 1
ATOM 2163 C CA . CYS B 1 103 ? -2.151 3.006 45.377 1.00 19.68 140 CYS B CA 1
ATOM 2164 C C . CYS B 1 103 ? -1.885 1.508 45.408 1.00 19.68 140 CYS B C 1
ATOM 2165 O O . CYS B 1 103 ? -2.577 0.769 44.679 1.00 19.89 140 CYS B O 1
ATOM 2168 N N . ARG B 1 104 ? -0.956 1.071 46.263 1.00 22.84 141 ARG B N 1
ATOM 2169 C CA . ARG B 1 104 ? -0.579 -0.353 46.280 1.00 23.49 141 ARG B CA 1
ATOM 2170 C C . ARG B 1 104 ? 0.239 -0.618 47.544 1.00 22.46 141 ARG B C 1
ATOM 2171 O O . ARG B 1 104 ? 0.977 0.261 47.972 1.00 21.89 141 ARG B O 1
ATOM 2179 N N . ASP B 1 105 ? 0.116 -1.824 48.078 1.00 24.19 142 ASP B N 1
ATOM 2180 C CA . ASP B 1 105 ? 0.949 -2.308 49.208 1.00 26.09 142 ASP B CA 1
ATOM 2181 C C . ASP B 1 105 ? 0.796 -1.369 50.414 1.00 24.60 142 ASP B C 1
ATOM 2182 O O . ASP B 1 105 ? 1.770 -1.239 51.186 1.00 25.66 142 ASP B O 1
ATOM 2187 N N . GLY B 1 106 ? -0.361 -0.715 50.559 1.00 22.71 143 GLY B N 1
ATOM 2188 C CA . GLY B 1 106 ? -0.705 0.081 51.756 1.00 23.56 143 GLY B CA 1
ATOM 2189 C C . GLY B 1 106 ? -0.329 1.544 51.674 1.00 23.26 143 GLY B C 1
ATOM 2190 O O . GLY B 1 106 ? -0.568 2.286 52.664 1.00 25.62 143 GLY B O 1
ATOM 2191 N N . TYR B 1 107 ? 0.151 2.014 50.524 1.00 23.49 144 TYR B N 1
ATOM 2192 C CA . TYR B 1 107 ? 0.641 3.409 50.371 1.00 24.49 144 TYR B CA 1
ATOM 2193 C C . TYR B 1 107 ? 0.240 3.964 49.002 1.00 24.02 144 TYR B C 1
ATOM 2194 O O . TYR B 1 107 ? -0.005 3.200 48.024 1.00 21.19 144 TYR B O 1
ATOM 2203 N N . GLN B 1 108 ? 0.162 5.287 48.956 1.00 21.06 145 GLN B N 1
ATOM 2204 C CA . GLN B 1 108 ? 0.179 6.083 47.709 1.00 21.82 145 GLN B CA 1
ATOM 2205 C C . GLN B 1 108 ? 1.625 6.274 47.271 1.00 24.99 145 GLN B C 1
ATOM 2206 O O . GLN B 1 108 ? 2.498 6.479 48.105 1.00 26.15 145 GLN B O 1
ATOM 2212 N N . TRP B 1 109 ? 1.858 6.228 45.964 1.00 22.44 146 TRP B N 1
ATOM 2213 C CA . TRP B 1 109 ? 3.204 6.399 45.374 1.00 22.64 146 TRP B CA 1
ATOM 2214 C C . TRP B 1 109 ? 3.060 7.377 44.210 1.00 22.41 146 TRP B C 1
ATOM 2215 O O . TRP B 1 109 ? 2.016 7.348 43.536 1.00 22.90 146 TRP B O 1
ATOM 2226 N N . PHE B 1 110 ? 4.056 8.211 44.000 1.00 22.56 147 PHE B N 1
ATOM 2227 C CA . PHE B 1 110 ? 4.029 9.226 42.922 1.00 21.79 147 PHE B CA 1
ATOM 2228 C C . PHE B 1 110 ? 5.326 9.175 42.122 1.00 23.67 147 PHE B C 1
ATOM 2229 O O . PHE B 1 110 ? 6.411 9.112 42.683 1.00 21.97 147 PHE B O 1
ATOM 2237 N N . GLN B 1 111 ? 5.177 9.183 40.806 1.00 22.19 148 GLN B N 1
ATOM 2238 C CA . GLN B 1 111 ? 6.321 9.275 39.880 1.00 22.17 148 GLN B CA 1
ATOM 2239 C C . GLN B 1 111 ? 5.982 10.297 38.789 1.00 21.74 148 GLN B C 1
ATOM 2240 O O . GLN B 1 111 ? 4.789 10.509 38.453 1.00 23.50 148 GLN B O 1
ATOM 2246 N N . THR B 1 112 ? 7.011 10.942 38.277 1.00 22.78 149 THR B N 1
ATOM 2247 C CA . THR B 1 112 ? 6.902 11.869 37.125 1.00 24.40 149 THR B CA 1
ATOM 2248 C C . THR B 1 112 ? 7.872 11.410 36.038 1.00 24.29 149 THR B C 1
ATOM 2249 O O . THR B 1 112 ? 8.856 10.701 36.338 1.00 26.04 149 THR B O 1
ATOM 2253 N N . TYR B 1 113 ? 7.552 11.789 34.809 1.00 23.18 150 TYR B N 1
ATOM 2254 C CA . TYR B 1 113 ? 8.418 11.630 33.619 1.00 24.34 150 TYR B CA 1
ATOM 2255 C C . TYR B 1 113 ? 8.443 12.995 32.940 1.00 22.77 150 TYR B C 1
ATOM 2256 O O . TYR B 1 113 ? 7.368 13.566 32.689 1.00 24.36 150 TYR B O 1
ATOM 2265 N N . ASP B 1 114 ? 9.651 13.477 32.687 1.00 27.84 151 ASP B N 1
ATOM 2266 C CA . ASP B 1 114 ? 9.924 14.760 32.006 1.00 27.60 151 ASP B CA 1
ATOM 2267 C C . ASP B 1 114 ? 10.587 14.424 30.669 1.00 26.92 151 ASP B C 1
ATOM 2268 O O . ASP B 1 114 ? 11.736 13.935 30.694 1.00 30.01 151 ASP B O 1
ATOM 2273 N N . LYS B 1 115 ? 9.860 14.559 29.557 1.00 30.31 152 LYS B N 1
ATOM 2274 C CA . LYS B 1 115 ? 10.349 14.089 28.231 1.00 29.81 152 LYS B CA 1
ATOM 2275 C C . LYS B 1 115 ? 10.836 12.646 28.386 1.00 29.88 152 LYS B C 1
ATOM 2276 O O . LYS B 1 115 ? 11.926 12.317 27.906 1.00 34.83 152 LYS B O 1
ATOM 2282 N N . SER B 1 116 ? 10.033 11.835 29.072 1.00 30.77 153 SER B N 1
ATOM 2283 C CA . SER B 1 116 ? 10.175 10.368 29.274 1.00 31.60 153 SER B CA 1
ATOM 2284 C C . SER B 1 116 ? 11.240 10.008 30.319 1.00 30.27 153 SER B C 1
ATOM 2285 O O . SER B 1 116 ? 11.344 8.812 30.636 1.00 35.96 153 SER B O 1
ATOM 2288 N N . VAL B 1 117 ? 11.977 10.972 30.872 1.00 29.45 154 VAL B N 1
ATOM 2289 C CA . VAL B 1 117 ? 13.050 10.714 31.878 1.00 31.45 154 VAL B CA 1
ATOM 2290 C C . VAL B 1 117 ? 12.388 10.565 33.243 1.00 28.78 154 VAL B C 1
ATOM 2291 O O . VAL B 1 117 ? 11.732 11.491 33.695 1.00 29.43 154 VAL B O 1
ATOM 2295 N N . PRO B 1 118 ? 12.532 9.411 33.930 1.00 31.62 155 PRO B N 1
ATOM 2296 C CA . PRO B 1 118 ? 11.900 9.228 35.236 1.00 30.00 155 PRO B CA 1
ATOM 2297 C C . PRO B 1 118 ? 12.445 10.203 36.289 1.00 30.68 155 PRO B C 1
ATOM 2298 O O . PRO B 1 118 ? 13.631 10.483 36.313 1.00 35.58 155 PRO B O 1
ATOM 2302 N N . GLY B 1 119 ? 11.546 10.696 37.133 1.00 29.58 156 GLY B N 1
ATOM 2303 C CA . GLY B 1 119 ? 11.894 11.322 38.418 1.00 33.15 156 GLY B CA 1
ATOM 2304 C C . GLY B 1 119 ? 12.252 10.261 39.444 1.00 30.74 156 GLY B C 1
ATOM 2305 O O . GLY B 1 119 ? 12.592 9.117 39.061 1.00 31.40 156 GLY B O 1
ATOM 2306 N N . THR B 1 120 ? 12.183 10.620 40.723 1.00 32.09 157 THR B N 1
ATOM 2307 C CA . THR B 1 120 ? 12.380 9.681 41.855 1.00 35.65 157 THR B CA 1
ATOM 2308 C C . THR B 1 120 ? 11.004 9.243 42.368 1.00 30.49 157 THR B C 1
ATOM 2309 O O . THR B 1 120 ? 10.216 10.113 42.756 1.00 31.94 157 THR B O 1
ATOM 2313 N N . LEU B 1 121 ? 10.706 7.947 42.312 1.00 29.62 158 LEU B N 1
ATOM 2314 C CA . LEU B 1 121 ? 9.464 7.391 42.893 1.00 28.05 158 LEU B CA 1
ATOM 2315 C C . LEU B 1 121 ? 9.395 7.815 44.367 1.00 27.61 158 LEU B C 1
ATOM 2316 O O . LEU B 1 121 ? 10.359 7.592 45.098 1.00 30.93 158 LEU B O 1
ATOM 2321 N N . LYS B 1 122 ? 8.287 8.422 44.775 1.00 27.19 159 LYS B N 1
ATOM 2322 C CA . LYS B 1 122 ? 8.072 8.921 46.153 1.00 27.92 159 LYS B CA 1
ATOM 2323 C C . LYS B 1 122 ? 6.963 8.115 46.822 1.00 28.18 159 LYS B C 1
ATOM 2324 O O . LYS B 1 122 ? 5.838 8.089 46.286 1.00 26.82 159 LYS B O 1
ATOM 2330 N N . GLN B 1 123 ? 7.252 7.600 48.024 1.00 29.38 160 GLN B N 1
ATOM 2331 C CA . GLN B 1 123 ? 6.242 6.941 48.882 1.00 28.47 160 GLN B CA 1
ATOM 2332 C C . GLN B 1 123 ? 5.476 8.043 49.628 1.00 27.78 160 GLN B C 1
ATOM 2333 O O . GLN B 1 123 ? 6.130 8.861 50.284 1.00 32.13 160 GLN B O 1
ATOM 2339 N N . GLY B 1 124 ? 4.158 8.088 49.468 1.00 25.63 161 GLY B N 1
ATOM 2340 C CA . GLY B 1 124 ? 3.296 9.074 50.131 1.00 27.82 161 GLY B CA 1
ATOM 2341 C C . GLY B 1 124 ? 2.562 8.445 51.294 1.00 25.20 161 GLY B C 1
ATOM 2342 O O . GLY B 1 124 ? 3.135 7.592 52.019 1.00 27.12 161 GLY B O 1
ATOM 2343 N N . GLU B 1 125 ? 1.302 8.806 51.437 1.00 25.47 162 GLU B N 1
ATOM 2344 C CA . GLU B 1 125 ? 0.530 8.489 52.650 1.00 24.23 162 GLU B CA 1
ATOM 2345 C C . GLU B 1 125 ? -0.003 7.064 52.600 1.00 24.89 162 GLU B C 1
ATOM 2346 O O . GLU B 1 125 ? -0.156 6.476 51.514 1.00 23.11 162 GLU B O 1
ATOM 2352 N N . LYS B 1 126 ? -0.302 6.532 53.770 1.00 26.05 163 LYS B N 1
ATOM 2353 C CA . LYS B 1 126 ? -0.950 5.215 53.919 1.00 24.68 163 LYS B CA 1
ATOM 2354 C C . LYS B 1 126 ? -2.319 5.264 53.246 1.00 22.80 163 LYS B C 1
ATOM 2355 O O . LYS B 1 126 ? -2.976 6.307 53.304 1.00 23.79 163 LYS B O 1
ATOM 2361 N N . THR B 1 127 ? -2.719 4.170 52.603 1.00 23.40 164 THR B N 1
ATOM 2362 C CA . THR B 1 127 ? -4.072 4.036 52.033 1.00 22.24 164 THR B CA 1
ATOM 2363 C C . THR B 1 127 ? -4.435 2.559 51.934 1.00 21.04 164 THR B C 1
ATOM 2364 O O . THR B 1 127 ? -3.540 1.724 51.684 1.00 24.12 164 THR B O 1
ATOM 2368 N N . ARG B 1 128 ? -5.717 2.279 52.065 1.00 19.56 165 ARG B N 1
ATOM 2369 C CA . ARG B 1 128 ? -6.267 0.938 51.803 1.00 22.99 165 ARG B CA 1
ATOM 2370 C C . ARG B 1 128 ? -6.726 0.849 50.347 1.00 23.04 165 ARG B C 1
ATOM 2371 O O . ARG B 1 128 ? -7.134 -0.217 49.956 1.00 25.94 165 ARG B O 1
ATOM 2379 N N . LYS B 1 129 ? -6.695 1.947 49.590 1.00 22.18 166 LYS B N 1
ATOM 2380 C CA . LYS B 1 129 ? -7.158 1.919 48.181 1.00 24.39 166 LYS B CA 1
ATOM 2381 C C . LYS B 1 129 ? -6.114 1.198 47.329 1.00 21.18 166 LYS B C 1
ATOM 2382 O O . LYS B 1 129 ? -4.933 1.216 47.664 1.00 19.77 166 LYS B O 1
ATOM 2388 N N . THR B 1 130 ? -6.530 0.660 46.188 1.00 20.79 167 THR B N 1
ATOM 2389 C CA . THR B 1 130 ? -5.588 0.179 45.151 1.00 21.22 167 THR B CA 1
ATOM 2390 C C . THR B 1 130 ? -5.999 0.814 43.831 1.00 20.48 167 THR B C 1
ATOM 2391 O O . THR B 1 130 ? -7.201 1.017 43.610 1.00 20.83 167 THR B O 1
ATOM 2395 N N . GLY B 1 131 ? -5.021 1.076 42.982 1.00 19.55 168 GLY B N 1
ATOM 2396 C CA . GLY B 1 131 ? -5.289 1.465 41.594 1.00 20.22 168 GLY B CA 1
ATOM 2397 C C . GLY B 1 131 ? -4.211 2.374 41.092 1.00 21.51 168 GLY B C 1
ATOM 2398 O O . GLY B 1 131 ? -3.161 2.541 41.718 1.00 20.09 168 GLY B O 1
ATOM 2399 N N . THR B 1 132 ? -4.441 2.872 39.887 1.00 19.00 169 THR B N 1
ATOM 2400 C CA . THR B 1 132 ? -3.445 3.659 39.145 1.00 20.22 169 THR B CA 1
ATOM 2401 C C . THR B 1 132 ? -4.123 4.881 38.550 1.00 17.75 169 THR B C 1
ATOM 2402 O O . THR B 1 132 ? -5.296 4.795 38.145 1.00 19.29 169 THR B O 1
ATOM 2406 N N . VAL B 1 133 ? -3.406 6.007 38.575 1.00 18.21 170 VAL B N 1
ATOM 2407 C CA . VAL B 1 133 ? -3.799 7.221 37.821 1.00 18.23 170 VAL B CA 1
ATOM 2408 C C . VAL B 1 133 ? -2.644 7.509 36.882 1.00 18.66 170 VAL B C 1
ATOM 2409 O O . VAL B 1 133 ? -1.506 7.601 37.360 1.00 20.94 170 VAL B O 1
ATOM 2413 N N . VAL B 1 134 ? -2.961 7.661 35.598 1.00 18.28 171 VAL B N 1
ATOM 2414 C CA . VAL B 1 134 ? -1.958 8.023 34.579 1.00 18.76 171 VAL B CA 1
ATOM 2415 C C . VAL B 1 134 ? -2.396 9.333 33.958 1.00 17.72 171 VAL B C 1
ATOM 2416 O O . VAL B 1 134 ? -3.529 9.435 33.505 1.00 18.77 171 VAL B O 1
ATOM 2420 N N . ARG B 1 135 ? -1.526 10.325 34.010 1.00 19.40 172 ARG B N 1
ATOM 2421 C CA . ARG B 1 135 ? -1.781 11.645 33.380 1.00 19.65 172 ARG B CA 1
ATOM 2422 C C . ARG B 1 135 ? -0.685 11.863 32.354 1.00 19.29 172 ARG B C 1
ATOM 2423 O O . ARG B 1 135 ? 0.488 11.596 32.638 1.00 19.26 172 ARG B O 1
ATOM 2431 N N . PHE B 1 136 ? -1.060 12.310 31.160 1.00 18.77 173 PHE B N 1
ATOM 2432 C CA . PHE B 1 136 ? -0.042 12.576 30.126 1.00 19.58 173 PHE B CA 1
ATOM 2433 C C . PHE B 1 136 ? -0.458 13.767 29.279 1.00 19.78 173 PHE B C 1
ATOM 2434 O O . PHE B 1 136 ? -1.650 14.071 29.149 1.00 18.97 173 PHE B O 1
ATOM 2442 N N . TRP B 1 137 ? 0.560 14.405 28.726 1.00 20.05 174 TRP B N 1
ATOM 2443 C CA . TRP B 1 137 ? 0.414 15.624 27.887 1.00 21.09 174 TRP B CA 1
ATOM 2444 C C . TRP B 1 137 ? 1.116 15.372 26.555 1.00 21.16 174 TRP B C 1
ATOM 2445 O O . TRP B 1 137 ? 2.341 15.443 26.472 1.00 21.06 174 TRP B O 1
ATOM 2456 N N . PRO B 1 138 ? 0.365 14.976 25.509 1.00 20.36 175 PRO B N 1
ATOM 2457 C CA . PRO B 1 138 ? 0.950 14.734 24.186 1.00 21.06 175 PRO B CA 1
ATOM 2458 C C . PRO B 1 138 ? 1.773 15.929 23.701 1.00 22.12 175 PRO B C 1
ATOM 2459 O O . PRO B 1 138 ? 1.382 17.058 23.918 1.00 23.78 175 PRO B O 1
ATOM 2463 N N . ASP B 1 139 ? 2.905 15.639 23.084 1.00 22.86 176 ASP B N 1
ATOM 2464 C CA . ASP B 1 139 ? 3.861 16.674 22.617 1.00 23.36 176 ASP B CA 1
ATOM 2465 C C . ASP B 1 139 ? 3.311 17.371 21.370 1.00 24.95 176 ASP B C 1
ATOM 2466 O O . ASP B 1 139 ? 3.155 16.725 20.340 1.00 23.70 176 ASP B O 1
ATOM 2471 N N . PRO B 1 140 ? 3.004 18.692 21.399 1.00 23.97 177 PRO B N 1
ATOM 2472 C CA . PRO B 1 140 ? 2.482 19.383 20.217 1.00 26.63 177 PRO B CA 1
ATOM 2473 C C . PRO B 1 140 ? 3.502 19.490 19.077 1.00 26.64 177 PRO B C 1
ATOM 2474 O O . PRO B 1 140 ? 3.099 19.760 17.970 1.00 33.05 177 PRO B O 1
ATOM 2478 N N . ASP B 1 141 ? 4.786 19.249 19.349 1.00 24.54 178 ASP B N 1
ATOM 2479 C CA . ASP B 1 141 ? 5.845 19.249 18.302 1.00 29.35 178 ASP B CA 1
ATOM 2480 C C . ASP B 1 141 ? 5.805 17.933 17.530 1.00 26.45 178 ASP B C 1
ATOM 2481 O O . ASP B 1 141 ? 6.384 17.870 16.446 1.00 28.10 178 ASP B O 1
ATOM 2486 N N . VAL B 1 142 ? 5.154 16.914 18.072 1.00 25.22 179 VAL B N 1
ATOM 2487 C CA . VAL B 1 142 ? 4.977 15.599 17.394 1.00 24.94 179 VAL B CA 1
ATOM 2488 C C . VAL B 1 142 ? 3.677 15.595 16.581 1.00 24.56 179 VAL B C 1
ATOM 2489 O O . VAL B 1 142 ? 3.705 15.105 15.439 1.00 28.56 179 VAL B O 1
ATOM 2493 N N . PHE B 1 143 ? 2.561 16.015 17.184 1.00 24.68 180 PHE B N 1
ATOM 2494 C CA . PHE B 1 143 ? 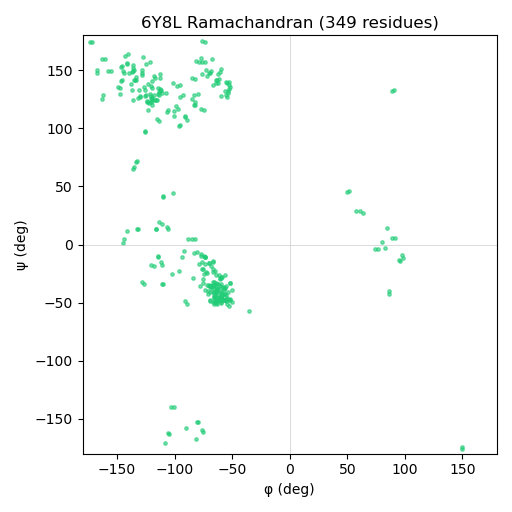1.191 15.834 16.644 1.00 28.61 180 PHE B CA 1
ATOM 2495 C C . PHE B 1 143 ? 0.709 17.096 15.931 1.00 34.46 180 PHE B C 1
ATOM 2496 O O . PHE B 1 143 ? 0.828 18.169 16.485 1.00 43.77 180 PHE B O 1
ATOM 2504 N N . GLU B 1 144 ? 0.085 16.888 14.773 1.00 31.64 181 GLU B N 1
ATOM 2505 C CA . GLU B 1 144 ? -0.560 17.874 13.875 1.00 35.40 181 GLU B CA 1
ATOM 2506 C C . GLU B 1 144 ? -1.787 18.491 14.562 1.00 33.28 181 GLU B C 1
ATOM 2507 O O . GLU B 1 144 ? -2.241 19.561 14.150 1.00 43.51 181 GLU B O 1
ATOM 2513 N N . THR B 1 145 ? -2.335 17.763 15.530 1.00 25.48 182 THR B N 1
ATOM 2514 C CA . THR B 1 145 ? -3.600 18.007 16.234 1.00 28.01 182 THR B CA 1
ATOM 2515 C C . THR B 1 145 ? -3.386 17.482 17.660 1.00 25.28 182 THR B C 1
ATOM 2516 O O . THR B 1 145 ? -2.874 16.347 17.800 1.00 24.31 182 THR B O 1
ATOM 2520 N N . THR B 1 146 ? -3.707 18.287 18.663 1.00 25.61 183 THR B N 1
ATOM 2521 C CA . THR B 1 146 ? -3.641 17.812 20.068 1.00 24.72 183 THR B CA 1
ATOM 2522 C C . THR B 1 146 ? -5.030 17.799 20.724 1.00 24.96 183 THR B C 1
ATOM 2523 O O . THR B 1 146 ? -5.097 17.559 21.932 1.00 27.77 183 THR B O 1
ATOM 2527 N N . THR B 1 147 ? -6.089 17.925 19.947 1.00 23.07 184 THR B N 1
ATOM 2528 C CA . THR B 1 147 ? -7.500 17.953 20.375 1.00 24.93 184 THR B CA 1
ATOM 2529 C C . THR B 1 147 ? -8.050 16.534 20.347 1.00 20.66 184 THR B C 1
ATOM 2530 O O . THR B 1 147 ? -8.212 15.948 19.277 1.00 24.15 184 THR B O 1
ATOM 2534 N N . PHE B 1 148 ? -8.317 15.977 21.530 1.00 21.82 185 PHE B N 1
ATOM 2535 C CA . PHE B 1 148 ? -9.031 14.689 21.633 1.00 23.39 185 PHE B CA 1
ATOM 2536 C C . PHE B 1 148 ? -10.494 14.917 21.267 1.00 22.17 185 PHE B C 1
ATOM 2537 O O . PHE B 1 148 ? -11.070 15.977 21.546 1.00 25.61 185 PHE B O 1
ATOM 2545 N N . ASP B 1 149 ? -11.079 13.914 20.628 1.00 22.35 186 ASP B N 1
ATOM 2546 C CA . ASP B 1 149 ? -12.454 13.988 20.115 1.00 24.49 186 ASP B CA 1
ATOM 2547 C C . ASP B 1 149 ? -13.343 13.255 21.117 1.00 22.86 186 ASP B C 1
ATOM 2548 O O . ASP B 1 149 ? -13.177 12.034 21.251 1.00 22.89 186 ASP B O 1
ATOM 2553 N N . PHE B 1 150 ? -14.246 13.971 21.783 1.00 23.02 187 PHE B N 1
ATOM 2554 C CA . PHE B 1 150 ? -15.139 13.391 22.815 1.00 24.30 187 PHE B CA 1
ATOM 2555 C C . PHE B 1 150 ? -15.876 12.179 22.242 1.00 24.49 187 PHE B C 1
ATOM 2556 O O . PHE B 1 150 ? -15.905 11.148 22.922 1.00 24.24 187 PHE B O 1
ATOM 2564 N N . GLU B 1 151 ? -16.460 12.281 21.047 1.00 25.99 188 GLU B N 1
ATOM 2565 C CA . GLU B 1 151 ? -17.313 11.184 20.533 1.00 27.13 188 GLU B CA 1
ATOM 2566 C C . GLU B 1 151 ? -16.440 9.965 20.198 1.00 25.97 188 GLU B C 1
ATOM 2567 O O . GLU B 1 151 ? -16.921 8.844 20.422 1.00 26.81 188 GLU B O 1
ATOM 2573 N N . THR B 1 152 ? -15.214 10.162 19.704 1.00 24.59 189 THR B N 1
ATOM 2574 C CA . THR B 1 152 ? -14.266 9.051 19.413 1.00 22.87 189 THR B CA 1
ATOM 2575 C C . THR B 1 152 ? -13.973 8.320 20.723 1.00 22.23 189 THR B C 1
ATOM 2576 O O . THR B 1 152 ? -14.062 7.089 20.779 1.00 23.59 189 THR B O 1
ATOM 2580 N N . VAL B 1 153 ? -13.659 9.069 21.771 1.00 20.40 190 VAL B N 1
ATOM 2581 C CA . VAL B 1 153 ? -13.319 8.482 23.085 1.00 19.43 190 VAL B CA 1
ATOM 2582 C C . VAL B 1 153 ? -14.569 7.784 23.638 1.00 20.40 190 VAL B C 1
ATOM 2583 O O . VAL B 1 153 ? -14.432 6.621 24.103 1.00 23.05 190 VAL B O 1
ATOM 2587 N N . ALA B 1 154 ? -15.734 8.418 23.569 1.00 22.95 191 ALA B N 1
ATOM 2588 C CA . ALA B 1 154 ? -17.006 7.846 24.074 1.00 24.54 191 ALA B CA 1
ATOM 2589 C C . ALA B 1 154 ? -17.279 6.495 23.400 1.00 22.66 191 ALA B C 1
ATOM 2590 O O . ALA B 1 154 ? -17.692 5.558 24.087 1.00 27.92 191 ALA B O 1
ATOM 2592 N N . ARG B 1 155 ? -17.046 6.386 22.088 1.00 24.68 192 ARG B N 1
ATOM 2593 C CA . ARG B 1 155 ? -17.340 5.137 21.338 1.00 26.23 192 ARG B CA 1
ATOM 2594 C C . ARG B 1 155 ? -16.465 4.028 21.905 1.00 24.66 192 ARG B C 1
ATOM 2595 O O . ARG B 1 155 ? -16.977 2.923 22.108 1.00 27.96 192 ARG B O 1
ATOM 2601 N N . ARG B 1 156 ? -15.195 4.303 22.160 1.00 22.71 193 ARG B N 1
ATOM 2602 C CA . ARG B 1 156 ? -14.273 3.277 22.724 1.00 20.51 193 ARG B CA 1
ATOM 2603 C C . ARG B 1 156 ? -14.723 2.887 24.129 1.00 21.40 193 ARG B C 1
ATOM 2604 O O . ARG B 1 156 ? -14.699 1.699 24.459 1.00 20.61 193 ARG B O 1
ATOM 2612 N N . LEU B 1 157 ? -15.082 3.853 24.953 1.00 19.85 194 LEU B N 1
ATOM 2613 C CA . LEU B 1 157 ? -15.433 3.528 26.354 1.00 20.87 194 LEU B CA 1
ATOM 2614 C C . LEU B 1 157 ? -16.739 2.736 26.390 1.00 21.47 194 LEU B C 1
ATOM 2615 O O . LEU B 1 157 ? -16.845 1.809 27.225 1.00 23.81 194 LEU B O 1
ATOM 2620 N N . GLN B 1 158 ? -17.684 3.036 25.501 1.00 23.17 195 GLN B N 1
ATOM 2621 C CA . GLN B 1 158 ? -18.947 2.266 25.389 1.00 26.10 195 GLN B CA 1
ATOM 2622 C C . GLN B 1 158 ? -18.607 0.814 25.039 1.00 23.25 195 GLN B C 1
ATOM 2623 O O . GLN B 1 158 ? -19.150 -0.085 25.696 1.00 29.38 195 GLN B O 1
ATOM 2629 N N . GLU B 1 159 ? -17.744 0.590 24.043 1.00 23.80 196 GLU B N 1
ATOM 2630 C CA . GLU B 1 159 ? -17.287 -0.770 23.640 1.00 24.09 196 GLU B CA 1
ATOM 2631 C C . GLU B 1 159 ? -16.675 -1.453 24.876 1.00 23.78 196 GLU B C 1
ATOM 2632 O O . GLU B 1 159 ? -17.033 -2.595 25.187 1.00 23.42 196 GLU B O 1
ATOM 2638 N N . GLN B 1 160 ? -15.797 -0.757 25.602 1.00 21.99 197 GLN B N 1
ATOM 2639 C CA . GLN B 1 160 ? -15.032 -1.397 26.701 1.00 21.89 197 GLN B CA 1
ATOM 2640 C C . GLN B 1 160 ? -15.967 -1.732 27.871 1.00 21.90 197 GLN B C 1
ATOM 2641 O O . GLN B 1 160 ? -15.757 -2.777 28.499 1.00 23.19 197 GLN B O 1
ATOM 2647 N N . ALA B 1 161 ? -16.970 -0.905 28.141 1.00 22.17 198 ALA B N 1
ATOM 2648 C CA . ALA B 1 161 ? -17.960 -1.182 29.200 1.00 23.61 198 ALA B CA 1
ATOM 2649 C C . ALA B 1 161 ? -18.786 -2.406 28.788 1.00 24.92 198 ALA B C 1
ATOM 2650 O O . ALA B 1 161 ? -19.041 -3.293 29.632 1.00 26.48 198 ALA B O 1
ATOM 2652 N N . PHE B 1 162 ? -19.144 -2.490 27.506 1.00 25.24 199 PHE B N 1
ATOM 2653 C CA . PHE B 1 162 ? -19.985 -3.594 26.989 1.00 26.11 199 PHE B CA 1
ATOM 2654 C C . PHE B 1 162 ? -19.232 -4.924 27.086 1.00 24.78 199 PHE B C 1
ATOM 2655 O O . PHE B 1 162 ? -19.839 -5.962 27.414 1.00 28.95 199 PHE B O 1
ATOM 2663 N N . LEU B 1 163 ? -17.921 -4.893 26.880 1.00 24.70 200 LEU B N 1
ATOM 2664 C CA . LEU B 1 163 ? -17.046 -6.093 26.914 1.00 24.11 200 LEU B CA 1
ATOM 2665 C C . LEU B 1 163 ? -16.636 -6.442 28.346 1.00 26.07 200 LEU B C 1
ATOM 2666 O O . LEU B 1 163 ? -15.992 -7.469 28.526 1.00 28.75 200 LEU B O 1
ATOM 2671 N N . ASN B 1 164 ? -16.960 -5.602 29.317 1.00 23.15 201 ASN B N 1
ATOM 2672 C CA . ASN B 1 164 ? -16.562 -5.810 30.736 1.00 23.59 201 ASN B CA 1
ATOM 2673 C C . ASN B 1 164 ? -17.797 -5.591 31.603 1.00 26.23 201 ASN B C 1
ATOM 2674 O O . ASN B 1 164 ? -17.879 -4.555 32.243 1.00 26.50 201 ASN B O 1
ATOM 2679 N N . LYS B 1 165 ? -18.747 -6.522 31.561 1.00 26.96 202 LYS B N 1
ATOM 2680 C CA . LYS B 1 165 ? -20.028 -6.369 32.276 1.00 29.16 202 LYS B CA 1
ATOM 2681 C C . LYS B 1 165 ? -19.720 -6.061 33.744 1.00 25.32 202 LYS B C 1
ATOM 2682 O O . LYS B 1 165 ? -18.831 -6.727 34.345 1.00 29.75 202 LYS B O 1
ATOM 2688 N N . GLY B 1 166 ? -20.374 -5.043 34.275 1.00 29.52 203 GLY B N 1
ATOM 2689 C CA . GLY B 1 166 ? -20.221 -4.660 35.689 1.00 29.78 203 GLY B CA 1
ATOM 2690 C C . GLY B 1 166 ? -19.212 -3.557 35.904 1.00 25.95 203 GLY B C 1
ATOM 2691 O O . GLY B 1 166 ? -19.218 -2.974 36.994 1.00 26.02 203 GLY B O 1
ATOM 2692 N N . LEU B 1 167 ? -18.376 -3.252 34.908 1.00 23.26 204 LEU B N 1
ATOM 2693 C CA . LEU B 1 167 ? -17.395 -2.149 34.990 1.00 22.77 204 LEU B CA 1
ATOM 2694 C C . LEU B 1 167 ? -18.119 -0.820 34.721 1.00 21.29 204 LEU B C 1
ATOM 2695 O O . LEU B 1 167 ? -18.838 -0.714 33.709 1.00 24.16 204 LEU B O 1
ATOM 2700 N N . THR B 1 168 ? -17.935 0.166 35.585 1.00 23.08 205 THR B N 1
ATOM 2701 C CA . THR B 1 168 ? -18.433 1.533 35.342 1.00 23.76 205 THR B CA 1
ATOM 2702 C C . THR B 1 168 ? -17.296 2.344 34.724 1.00 21.43 205 THR B C 1
ATOM 2703 O O . THR B 1 168 ? -16.179 2.344 35.293 1.00 23.39 205 THR B O 1
ATOM 2707 N N . ILE B 1 169 ? -17.550 2.983 33.586 1.00 21.99 206 ILE B N 1
ATOM 2708 C CA . ILE B 1 169 ? -16.554 3.892 32.960 1.00 21.80 206 ILE B CA 1
ATOM 2709 C C . ILE B 1 169 ? -17.170 5.285 32.875 1.00 21.65 206 ILE B C 1
ATOM 2710 O O . ILE B 1 169 ? -18.262 5.424 32.312 1.00 26.37 206 ILE B O 1
ATOM 2715 N N . GLU B 1 170 ? -16.465 6.276 33.409 1.00 23.65 207 GLU B N 1
ATOM 2716 C CA . GLU B 1 170 ? -16.946 7.668 33.394 1.00 23.48 207 GLU B CA 1
ATOM 2717 C C . GLU B 1 170 ? -16.019 8.464 32.477 1.00 21.97 207 GLU B C 1
ATOM 2718 O O . GLU B 1 170 ? -14.806 8.325 32.597 1.00 23.40 207 GLU B O 1
ATOM 2724 N N . LEU B 1 171 ? -16.601 9.273 31.600 1.00 25.28 208 LEU B N 1
ATOM 2725 C CA . LEU B 1 171 ? -15.877 10.229 30.737 1.00 22.50 208 LEU B CA 1
ATOM 2726 C C . LEU B 1 171 ? -16.283 11.648 31.121 1.00 22.62 208 LEU B C 1
ATOM 2727 O O . LEU B 1 171 ? -17.494 11.944 31.121 1.00 24.06 208 LEU B O 1
ATOM 2732 N N . ILE B 1 172 ? -15.295 12.471 31.448 1.00 22.80 209 ILE B N 1
ATOM 2733 C CA . ILE B 1 172 ? -15.505 13.897 31.784 1.00 23.36 209 ILE B CA 1
ATOM 2734 C C . ILE B 1 172 ? -14.661 14.726 30.820 1.00 23.19 209 ILE B C 1
ATOM 2735 O O . ILE B 1 172 ? -13.432 14.559 30.789 1.00 23.44 209 ILE B O 1
ATOM 2740 N N . ASP B 1 173 ? -15.323 15.606 30.082 1.00 23.34 210 ASP B N 1
ATOM 2741 C CA . ASP B 1 173 ? -14.671 16.587 29.194 1.00 22.98 210 ASP B CA 1
ATOM 2742 C C . ASP B 1 173 ? -14.534 17.886 29.982 1.00 22.82 210 ASP B C 1
ATOM 2743 O O . ASP B 1 173 ? -15.554 18.579 30.138 1.00 26.43 210 ASP B O 1
ATOM 2748 N N . GLU B 1 174 ? -13.329 18.177 30.470 1.00 23.10 211 GLU B N 1
ATOM 2749 C CA . GLU B 1 174 ? -13.089 19.397 31.286 1.00 23.41 211 GLU B CA 1
ATOM 2750 C C . GLU B 1 174 ? -13.077 20.639 30.390 1.00 22.83 211 GLU B C 1
ATOM 2751 O O . GLU B 1 174 ? -13.080 21.753 30.924 1.00 26.54 211 GLU B O 1
ATOM 2757 N N . ARG B 1 175 ? -13.066 20.464 29.065 1.00 25.17 212 ARG B N 1
ATOM 2758 C CA . ARG B 1 175 ? -13.087 21.612 28.128 1.00 27.62 212 ARG B CA 1
ATOM 2759 C C . ARG B 1 175 ? -14.488 22.241 28.084 1.00 27.27 212 ARG B C 1
ATOM 2760 O O . ARG B 1 175 ? -14.577 23.436 27.779 1.00 30.58 212 ARG B O 1
ATOM 2768 N N . ASP B 1 176 ? -15.549 21.492 28.386 1.00 27.33 213 ASP B N 1
ATOM 2769 C CA . ASP B 1 176 ? -16.939 22.001 28.289 1.00 28.42 213 ASP B CA 1
ATOM 2770 C C . ASP B 1 176 ? -17.863 21.444 29.365 1.00 26.49 213 ASP B C 1
ATOM 2771 O O . ASP B 1 176 ? -19.039 21.781 29.334 1.00 29.08 213 ASP B O 1
ATOM 2776 N N . GLY B 1 177 ? -17.357 20.608 30.285 1.00 25.44 245 GLY B N 1
ATOM 2777 C CA . GLY B 1 177 ? -18.182 20.062 31.352 1.00 26.67 245 GLY B CA 1
ATOM 2778 C C . GLY B 1 177 ? -19.041 18.876 30.924 1.00 27.31 245 GLY B C 1
ATOM 2779 O O . GLY B 1 177 ? -19.816 18.347 31.769 1.00 31.15 245 GLY B O 1
ATOM 2780 N N . LYS B 1 178 ? -18.936 18.437 29.670 1.00 27.95 246 LYS B N 1
ATOM 2781 C CA . LYS B 1 178 ? -19.729 17.299 29.144 1.00 29.99 246 LYS B CA 1
ATOM 2782 C C . LYS B 1 178 ? -19.270 16.028 29.863 1.00 26.44 246 LYS B C 1
ATOM 2783 O O . LYS B 1 178 ? -18.071 15.868 30.059 1.00 28.20 246 LYS B O 1
ATOM 2789 N N . HIS B 1 179 ? -20.200 15.170 30.266 1.00 29.87 247 HIS B N 1
ATOM 2790 C CA . HIS B 1 179 ? -19.853 13.909 30.958 1.00 28.45 247 HIS B CA 1
ATOM 2791 C C . HIS B 1 179 ? -20.822 12.798 30.548 1.00 29.43 247 HIS B C 1
ATOM 2792 O O . HIS B 1 179 ? -21.978 13.092 30.177 1.00 34.04 247 HIS B O 1
ATOM 2799 N N . ARG B 1 180 ? -20.322 11.570 30.546 1.00 29.69 248 ARG B N 1
ATOM 2800 C CA . ARG B 1 180 ? -21.114 10.374 30.170 1.00 29.50 248 ARG B CA 1
ATOM 2801 C C . ARG B 1 180 ? -20.607 9.231 31.046 1.00 26.54 248 ARG B C 1
ATOM 2802 O O . ARG B 1 180 ? -19.395 9.176 31.328 1.00 29.10 248 ARG B O 1
ATOM 2810 N N . THR B 1 181 ? -21.525 8.393 31.499 1.00 28.75 249 THR B N 1
ATOM 2811 C CA . THR B 1 181 ? -21.206 7.156 32.244 1.00 27.47 249 THR B CA 1
ATOM 2812 C C . THR B 1 181 ? -21.633 5.967 31.383 1.00 25.72 249 THR B C 1
ATOM 2813 O O . THR B 1 181 ? -22.759 6.002 30.844 1.00 32.61 249 THR B O 1
ATOM 2817 N N . PHE B 1 182 ? -20.766 4.970 31.282 1.00 28.04 250 PHE B N 1
ATOM 2818 C CA . PHE B 1 182 ? -21.004 3.719 30.535 1.00 27.91 250 PHE B CA 1
ATOM 2819 C C . PHE B 1 182 ? -21.043 2.582 31.551 1.00 27.96 250 PHE B C 1
ATOM 2820 O O . PHE B 1 182 ? -20.100 2.426 32.366 1.00 28.39 250 PHE B O 1
ATOM 2828 N N . TYR B 1 183 ? -22.081 1.765 31.475 1.00 29.41 251 TYR B N 1
ATOM 2829 C CA . TYR B 1 183 ? -22.279 0.641 32.419 1.00 30.80 251 TYR B CA 1
ATOM 2830 C C . TYR B 1 183 ? -23.299 -0.322 31.812 1.00 28.89 251 TYR B C 1
ATOM 2831 O O . TYR B 1 183 ? -24.386 0.110 31.424 1.00 32.02 251 TYR B O 1
ATOM 2840 N N . TYR B 1 184 ? -22.897 -1.584 31.714 1.00 29.36 252 TYR B N 1
ATOM 2841 C CA . TYR B 1 184 ? -23.751 -2.739 31.344 1.00 29.32 252 TYR B CA 1
ATOM 2842 C C . TYR B 1 184 ? -23.671 -3.773 32.458 1.00 31.73 252 TYR B C 1
ATOM 2843 O O . TYR B 1 184 ? -22.610 -4.325 32.717 1.00 32.63 252 TYR B O 1
ATOM 2852 N N . PRO B 1 185 ? -24.786 -4.067 33.153 1.00 43.11 253 PRO B N 1
ATOM 2853 C CA . PRO B 1 185 ? -24.772 -5.018 34.265 1.00 45.43 253 PRO B CA 1
ATOM 2854 C C . PRO B 1 185 ? -24.508 -6.462 33.812 1.00 44.31 253 PRO B C 1
ATOM 2855 O O . PRO B 1 185 ? -24.913 -6.818 32.702 1.00 43.14 253 PRO B O 1
ATOM 2859 N N . GLY B 1 186 ? -23.870 -7.260 34.679 1.00 46.28 254 GLY B N 1
ATOM 2860 C CA . GLY B 1 186 ? -23.650 -8.707 34.472 1.00 52.65 254 GLY B CA 1
ATOM 2861 C C . GLY B 1 186 ? -24.936 -9.504 34.635 1.00 61.34 254 GLY B C 1
ATOM 2862 O O . GLY B 1 186 ? -25.004 -10.682 34.253 1.00 57.69 254 GLY B O 1
#

Secondary structure (DSSP, 8-state):
-HHHHHHHH-THHHHS-SSHHHHHHHHHHHHHHHHHHHHHH---EEEEEE-TTS-EEEEE-SS----SBPTTSSBHHHHHHHHSTHHHHHHTEEEEEEEEEETTEEEEEEEETTEE---EEEEE-S--EEEEEEEE-TTT-S-----HHHHHHHHHHHHHTSTT-EEEEEETTT--EEEE----/-HHHHHH-THHHHS-SSHHHHHHHHHHHHHHHHHHHHHH---EEEEEE-TTS-EEEEE-SS---------HHHHHHHHSTHHHHHHTEEEEEEEEEETTEEEEEEEETTEE---EEEEE-S--EEEEEEEE-TTT-S-----HHHHHHHHHHHHHTSTT-EEEEEETTT--EEEE----

Organism: Mycolicibacterium thermoresistibile (strain ATCC 19527 / DSM 44167 / CIP 105390 / JCM 6362 / NCTC 10409 / 316) (NCBI:txid1078020)

Radius of gyration: 19.96 Å; Cα contacts (8 Å, |Δi|>4): 881; chains: 2; bounding box: 46×46×64 Å

B-factor: mean 27.42, std 9.41, range [14.1, 83.66]

Nearest PDB structures (foldseek):
  6y8n-assembly1_A  TM=1.002E+00  e=4.220E-41  Mycolicibacterium thermoresistibile
  6y8o-assembly1_B  TM=9.947E-01  e=3.210E-36  Mycolicibacterium smegmatis
  3zm7-assembly5_E  TM=9.870E-01  e=1.216E-30  Mycobacterium tuberculosis
  6gau-assembly1_A  TM=9.732E-01  e=1.557E-30  Mycobacterium tuberculosis
  4b6c-assembly2_B  TM=9.744E-01  e=1.557E-30  Mycolicibacterium smegmatis

Sequence (363 aa):
LEGLEAVRKRPGMYIGSTGERGLHHLIWEVVDNAVDEAMAGHHATKVRRVRLLADGGVEVSDDGRGIPVEMHESGVPTVDVVMTQVGVSVVNALSTRMEVEICRDGYQWFQTYDKSVPGTLKQGEKTRKTGTVVRFWPDPDVFETTTFDFETVARRLQEQAFLNKGLTIELIDERDGKHRTFYYPGGLEAVRKRPGMMYIGSTGERGLHHLIWEVVDNAVDEAMAGHATKVRRVRRLLADGGVEVSDDGRGIPVEMGVPTVDVVMTQVGVSVVNALSTRMEVEICRDGYQWFQTYDKSVPGTLKQGEKTRKTGTVVRFWPDPDVFETTTFDFETVARRLQEQAFLNKGLTIELIDERDGKHRTFYYPG

InterPro domains:
  IPR000565 DNA topoisomerase, type IIA, subunit B [PR01159] (12-22)
  IPR000565 DNA topoisomerase, type IIA, subunit B [PR01159] (184-199)
  IPR000565 DNA topoisomerase, type IIA, subunit B [PR01159] (199-212)
  IPR000565 DNA topoisomerase, type IIA, subunit B [PR01159] (254-276)
  IPR000565 DNA topoisomerase, type IIA, subunit B [PR01159] (346-362)
  IPR000565 DNA topoisomerase, type IIA, subunit B [PR01159] (394-408)
  IPR000565 DNA topoisomerase, type IIA, subunit B [PR01159] (408-428)
  IPR000565 DNA topoisomerase, type IIA, subunit B [PR01159] (504-513)
  IPR000565 DNA topoisomerase, type IIA, subunit B [PR01159] (627-639)
  IPR000565 DNA topoisomerase, type IIA, subunit B [PR01159] (643-659)
  IPR001241 DNA topoisomerase, type IIA [SM00433] (41-667)
  IPR002288 DNA gyrase B subunit, C-terminal [PF00986] (605-662)
  IPR003594 Histidine kinase/HSP90-like ATPase domain [PF02518] (39-176)
  IPR003594 Histidine kinase/HSP90-like ATPase domain [SM00387] (37-179)
  IPR006171 TOPRIM domain [PF01751] (453-564)
  IPR006171 TOPRIM domain [PS50880] (452-566)
  IPR011557 DNA gyrase, subunit B [MF_01898] (10-674)
  IPR011557 DNA gyrase, subunit B [TIGR01059] (12-674)
  IPR013506 DNA topoisomerase, type IIA, subunit B, domain 2 [PF00204] (255-424)
  IPR013759 DNA topoisomerase, type IIA, subunit B, C-terminal [G3DSA:3.40.50.670] (425-674)

=== Feature glossary ===
Key to the feature types in this record:

pLDDT. pLDDT is the predicted lDDT-Cα score: AlphaFold's confidence that the local environment of each residue (all inter-atomic distances within 15 Å) is correctly placed. It is a per-residue number between 0 and 100, with higher meaning more reliable.

Radius of gyration, Cα contacts, bounding box. The geometric summary reports three shape descriptors. Rg (radius of gyration) measures how spread out the Cα atoms are about their centre of mass; compact globular proteins have small Rg, elongated or unfolded ones large. Cα contacts (<8 Å, |i−j|>4) count long-range residue pairs in spatial proximity — high for tightly packed folds, near zero for rods or random coil. The bounding-box extents give the protein's footprint along x, y, z in Å.

Backbone torsions (φ/ψ). Backbone dihedral angles. Every residue except chain termini has a φ (preceding-C → N → Cα → C) and a ψ (N → Cα → C → next-N). They are reported in degrees following the IUPAC sign convention. Secondary structure is essentially a statement about which (φ, ψ) basin each residue occupies.

Contact-map, Ramachandran, and PAE plots. Plot images: a contact map (which residues are close in 3D, as an N×N binary image), a Ramachandran scatter (backbone torsion angles, revealing secondary-structure composition at a glance), and — for AlphaFold structures — a PAE heatmap (pairwise prediction confidence).

Predicted aligned error. Predicted Aligned Error (PAE) is an AlphaFold confidence matrix: entry (i, j) is the expected error in the position of residue j, in ångströms, when the prediction is superimposed on the true structure at residue i. Low PAE within a block of residues means that block is internally rigid and well-predicted; high PAE between two blocks means their relative placement is uncertain even if each block individually is confident.

Secondary structure (3-state, P-SEA). Three-state secondary structure (P-SEA) collapses the eight DSSP classes into helix (a), strand (b), and coil (c). P-SEA assigns these from Cα geometry alon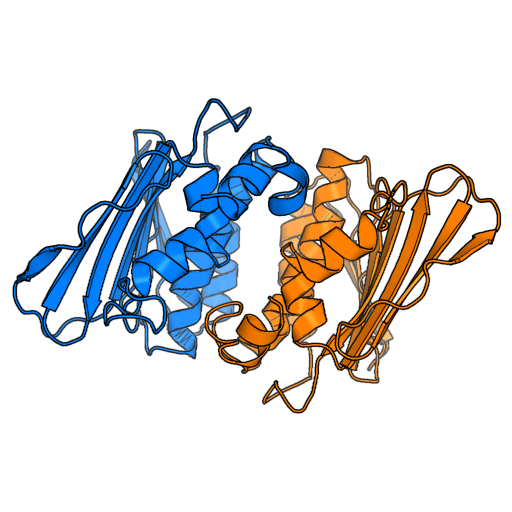e — distances and angles — without requiring backbone oxygens, so it works on any Cα trace.

Solvent-accessible surface area. Solvent-accessible surface area (SASA) is the area in Å² traced out by the centre of a 1.4 Å probe sphere (a water molecule) rolled over the protein's van der Waals surface (Shrake–Rupley / Lee–Richards construction). Buried residues have near-zero SASA; fully exposed residues can exceed 200 Å². The total SASA scales roughly with the number of surface residues.

Foldseek 3Di. The Foldseek 3Di string encodes local tertiary geometry as a 20-letter alphabet — one character per residue — derived from the relative positions of nearby Cα atoms. Unlike the amino-acid sequence, 3Di is a direct function of the 3D structure, so two proteins with the same fold have similar 3Di strings even at low sequence identity.

B-factor. For experimental (PDB) structures, the B-factor (temperature factor) quantifies the positional spread of each atom in the crystal — a combination of thermal vibration and static disorder — in units of Å². High B-factors mark flexible loops or poorly resolved regions; low B-factors mark the rigid, well-ordered core.

mmCIF coordinates. The mmCIF block holds the 3D Cartesian coordinates of each backbone atom (N, Cα, C, O) in ångströms. mmCIF is the PDB's canonical archive format — a tagged-loop text representation of the atomic model.

InterPro / GO / CATH / organism. Functional annotations link the protein to curated databases. InterPro entries identify conserved domains and families by matching the sequence against member-database signatures (Pfam, PROSITE, CDD, …). Gene Ontology (GO) terms describe molecular function, biological process, and cellular component in a controlled vocabulary. CATH places the structure in a hierarchical fold classification (Class/Architecture/Topology/Homologous-superfamily). The organism is the source species.

Rendered structure images. Structure images are PyMOL renders from six orthogonal camera directions. Cartoon representation draws helices as coils and strands as arrows; sticks shows the backbone as bonds; surface shows the solvent-excluded envelope. Rainbow coloring maps sequence position to hue (blue→red, N→C); chain coloring assigns a distinct color per polypeptide.

Sequence. This is the polypeptide sequence — one letter per residue, N-terminus first. Length ranges from a few dozen residues for small domains to over a thousand for large multi-domain proteins.

Secondary structure (8-state, DSSP). The SS8 string is DSSP's per-residue secondary-structure call. α-helix (H) means an i→i+4 H-bond ladder; β-strand (E) means the residue participates in a β-sheet; 3₁₀ (G) and π (I) are tighter and wider helices; T/S are turns/bends; '-' is loop.

Nearest PDB structures. Structural nearest neighbors (via Foldseek easy-search vs the PDB). Reported per hit: target PDB id, E-value, and alignment TM-score. A TM-score above ~0.5 is the conventional threshold for 'same fold'.